Protein AF-A0A7R9ZIB7-F1 (afdb_monomer_lite)

Radius of gyration: 37.29 Å; chains: 1; bounding box: 69×120×116 Å

pLDDT: mean 74.92, std 21.66, range [34.22, 98.19]

Foldseek 3Di:
DPPPPDPPDDDPDDDDPPPVVVVVVVVVVVPPPDDDDDDDDDDDDDDDDDDDPDPPPPPPPPPVPFDAQDLFLLLLLQQPACPAPSNVVSVVLLVVLVVVLVVLVDVQCDPDHRLFDFPADVVLVVLLLVLLVCLLVLLVLQLVLVLDVVVAPVQQADDPPPPVPDPPDDDDDDCDPPPPQPHRPRGDRVSSNVSSVSSNVSSVSLSVSLLSQSRNDRDSVSNVVSVVVSSVSSCVRSVVSVCLCVCVPPNVRRNVSSVVSRSRGRGPPPPPPDDDPPPPDVVSVVVSVVVVVVSSCVSVVVSVVSVVCSQVCVVPDQKDFDADDCVPPVVVRVVGAIWGFDPPDDSPDTDTHGDPPVCRVVVVVVVVVVVVVVVVPPDDDDDDDDDDDDDDDDDDDDDDDDDDDDDDDDDDDDDDDDDDDDDDDDDDDDDDDDDDDD

Secondary structure (DSSP, 8-state):
--SS-SSS--S----TTSHHHHHHHHHHHSS------------------------------------BPPSSHHHHHHHS-TTSHHHHHHHHHHHHHHHHHHHHHHHHHTTTGGGPPSS--HHHHHHHHHHHHHHHHH-HHHHHHHHHHHH-TTTTS---TTTTSS------------------TT--HHHHHHHHHHHHHHHHHHHHHHHHHHHH-SSHHHHHHHHHHHHHHHHHHHHHHHHHHTTTTTHHHHHHHHHHHHT-B--------SS-TTTTSHHHHHHHHHHHHHHHHHHHHHHHHHHHHHHTTTTS-SEEEE---SSS-GGGGGG-EEEEE-TTS-TTS--EEEPPHHHHHHHHHHHHHHHHHHHTSS------------------------------------------------------------

Structure (mmCIF, N/CA/C/O backbone):
data_AF-A0A7R9ZIB7-F1
#
_entry.id   AF-A0A7R9ZIB7-F1
#
loop_
_atom_site.group_PDB
_atom_site.id
_atom_site.type_symbol
_atom_site.label_atom_id
_atom_site.label_alt_id
_atom_site.label_comp_id
_atom_site.label_asym_id
_atom_site.label_entity_id
_atom_site.label_seq_id
_atom_site.pdbx_PDB_ins_code
_atom_site.Cartn_x
_atom_site.Cartn_y
_atom_site.Cartn_z
_atom_site.occupancy
_atom_site.B_iso_or_equiv
_atom_site.auth_seq_id
_atom_site.auth_comp_id
_atom_site.auth_asym_id
_atom_site.auth_atom_id
_atom_site.pdbx_PDB_model_num
ATOM 1 N N . GLN A 1 1 ? 35.895 -16.172 55.620 1.00 50.81 1 GLN A N 1
ATOM 2 C CA . GLN A 1 1 ? 36.336 -15.890 54.237 1.00 50.81 1 GLN A CA 1
ATOM 3 C C . GLN A 1 1 ? 35.221 -15.150 53.493 1.00 50.81 1 GLN A C 1
ATOM 5 O O . GLN A 1 1 ? 34.923 -15.478 52.359 1.00 50.81 1 GLN A O 1
ATOM 10 N N . GLU A 1 2 ? 34.599 -14.167 54.158 1.00 48.59 2 GLU A N 1
ATOM 11 C CA . GLU A 1 2 ? 33.443 -13.412 53.640 1.00 48.59 2 GLU A CA 1
ATOM 12 C C . GLU A 1 2 ? 33.381 -11.997 54.264 1.00 48.59 2 GLU A C 1
ATOM 14 O O . GLU A 1 2 ? 32.338 -11.364 54.302 1.00 48.59 2 GLU A O 1
ATOM 19 N N . GLU A 1 3 ? 34.512 -11.492 54.778 1.00 48.44 3 GLU A N 1
ATOM 20 C CA . GLU A 1 3 ? 34.596 -10.179 55.451 1.00 48.44 3 GLU A CA 1
ATOM 21 C C . GLU A 1 3 ? 35.734 -9.287 54.921 1.00 48.44 3 GLU A C 1
ATOM 23 O O . GLU A 1 3 ? 36.040 -8.264 55.517 1.00 48.44 3 GLU A O 1
ATOM 28 N N . HIS A 1 4 ? 36.362 -9.631 53.788 1.00 47.75 4 HIS A N 1
ATOM 29 C CA . HIS A 1 4 ? 37.530 -8.887 53.283 1.00 47.75 4 HIS A CA 1
ATOM 30 C C . HIS A 1 4 ? 37.356 -8.260 51.888 1.00 47.75 4 HIS A C 1
ATOM 32 O O . HIS A 1 4 ? 38.344 -7.875 51.273 1.00 47.75 4 HIS A O 1
ATOM 38 N N . GLU A 1 5 ? 36.121 -8.130 51.391 1.00 52.91 5 GLU A N 1
ATOM 39 C CA . GLU A 1 5 ? 35.831 -7.714 50.005 1.00 52.91 5 GLU A CA 1
ATOM 40 C C . GLU A 1 5 ? 34.951 -6.450 49.913 1.00 52.91 5 GLU A C 1
ATOM 42 O O . GLU A 1 5 ? 34.133 -6.319 49.012 1.00 52.91 5 GLU A O 1
ATOM 47 N N . ASN A 1 6 ? 35.096 -5.511 50.857 1.00 49.81 6 ASN A N 1
ATOM 48 C CA . ASN A 1 6 ? 34.259 -4.301 50.918 1.00 49.81 6 ASN A CA 1
ATOM 49 C C . ASN A 1 6 ? 35.023 -2.965 50.901 1.00 49.81 6 ASN A C 1
ATOM 51 O O . ASN A 1 6 ? 34.437 -1.945 51.247 1.00 49.81 6 ASN A O 1
ATOM 55 N N . ASP A 1 7 ? 36.291 -2.936 50.475 1.00 50.44 7 ASP A N 1
ATOM 56 C CA . ASP A 1 7 ? 37.127 -1.726 50.619 1.00 50.44 7 ASP A CA 1
ATOM 57 C C . ASP A 1 7 ? 37.842 -1.248 49.337 1.00 50.44 7 ASP A C 1
ATOM 59 O O . ASP A 1 7 ? 38.872 -0.590 49.406 1.00 50.44 7 ASP A O 1
ATOM 63 N N . VAL A 1 8 ? 37.322 -1.565 48.139 1.00 50.91 8 VAL A N 1
ATOM 64 C CA . VAL A 1 8 ? 37.938 -1.129 46.856 1.00 50.91 8 VAL A CA 1
ATOM 65 C C . VAL A 1 8 ? 36.906 -0.594 45.852 1.00 50.91 8 VAL A C 1
ATOM 67 O O . VAL A 1 8 ? 36.931 -0.921 44.669 1.00 50.91 8 VAL A O 1
ATOM 70 N N . ARG A 1 9 ? 35.933 0.206 46.300 1.00 49.28 9 ARG A N 1
ATOM 71 C CA . ARG A 1 9 ? 34.975 0.836 45.371 1.00 49.28 9 ARG A CA 1
ATOM 72 C C . ARG A 1 9 ? 34.480 2.193 45.862 1.00 49.28 9 ARG A C 1
ATOM 74 O O . ARG A 1 9 ? 33.308 2.368 46.177 1.00 49.28 9 ARG A O 1
ATOM 81 N N . LYS A 1 10 ? 35.409 3.137 45.971 1.00 52.38 10 LYS A N 1
ATOM 82 C CA . LYS A 1 10 ? 35.137 4.571 46.093 1.00 52.38 10 LYS A CA 1
ATOM 83 C C . LYS A 1 10 ? 36.278 5.319 45.428 1.00 52.38 10 LYS A C 1
ATOM 85 O O . LYS A 1 10 ? 37.293 5.525 46.072 1.00 52.38 10 LYS A O 1
ATOM 90 N N . GLU A 1 11 ? 36.111 5.618 44.154 1.00 55.34 11 GLU A N 1
ATOM 91 C CA . GLU A 1 11 ? 36.744 6.685 43.370 1.00 55.34 11 GLU A CA 1
ATOM 92 C C . GLU A 1 11 ? 36.243 6.468 41.931 1.00 55.34 11 GLU A C 1
ATOM 94 O O . GLU A 1 11 ? 36.031 5.319 41.545 1.00 55.34 11 GLU A O 1
ATOM 99 N N . ASP A 1 12 ? 35.986 7.555 41.203 1.00 56.44 12 ASP A N 1
ATOM 100 C CA . ASP A 1 12 ? 35.354 7.643 39.870 1.00 56.44 12 ASP A CA 1
ATOM 101 C C . ASP A 1 12 ? 33.825 7.860 39.884 1.00 56.44 12 ASP A C 1
ATOM 103 O O . ASP A 1 12 ? 33.069 7.005 39.432 1.00 56.44 12 ASP A O 1
ATOM 107 N N . ASP A 1 13 ? 33.359 9.008 40.397 1.00 58.06 13 ASP A N 1
ATOM 108 C CA . ASP A 1 13 ? 31.955 9.443 40.221 1.00 58.06 13 ASP A CA 1
ATOM 109 C C . ASP A 1 13 ? 31.794 10.980 40.151 1.00 58.06 13 ASP A C 1
ATOM 111 O O . ASP A 1 13 ? 30.808 11.528 40.626 1.00 58.06 13 ASP A O 1
ATOM 115 N N . ASP A 1 14 ? 32.762 11.692 39.563 1.00 58.44 14 ASP A N 1
ATOM 116 C CA . ASP A 1 14 ? 32.681 13.146 39.352 1.00 58.44 14 ASP A CA 1
ATOM 117 C C . ASP A 1 14 ? 33.276 13.506 37.976 1.00 58.44 14 ASP A C 1
ATOM 119 O O . ASP A 1 14 ? 34.485 13.728 37.898 1.00 58.44 14 ASP A O 1
ATOM 123 N N . ASN A 1 15 ? 32.482 13.508 36.887 1.00 57.38 15 ASN A N 1
ATOM 124 C CA . ASN A 1 15 ? 32.777 14.317 35.675 1.00 57.38 15 ASN A CA 1
ATOM 125 C C . ASN A 1 15 ? 31.721 14.357 34.539 1.00 57.38 15 ASN A C 1
ATOM 127 O O . ASN A 1 15 ? 32.028 14.894 33.477 1.00 57.38 15 ASN A O 1
ATOM 131 N N . ASP A 1 16 ? 30.486 13.878 34.714 1.00 57.69 16 ASP A N 1
ATOM 132 C CA . ASP A 1 16 ? 29.535 13.776 33.583 1.00 57.69 16 ASP A CA 1
ATOM 133 C C . ASP A 1 16 ? 28.536 14.955 33.434 1.00 57.69 16 ASP A C 1
ATOM 135 O O . ASP A 1 16 ? 27.614 14.873 32.625 1.00 57.69 16 ASP A O 1
ATOM 139 N N . GLU A 1 17 ? 28.694 16.075 34.155 1.00 57.94 17 GLU A N 1
ATOM 140 C CA . GLU A 1 17 ? 27.745 17.213 34.072 1.00 57.94 17 GLU A CA 1
ATOM 141 C C . GLU A 1 17 ? 28.054 18.260 32.974 1.00 57.94 17 GLU A C 1
ATOM 143 O O . GLU A 1 17 ? 27.207 19.107 32.694 1.00 57.94 17 GLU A O 1
ATOM 148 N N . ASP A 1 18 ? 29.194 18.188 32.275 1.00 61.28 18 ASP A N 1
ATOM 149 C CA . ASP A 1 18 ? 29.601 19.237 31.315 1.00 61.28 18 ASP A CA 1
ATOM 150 C C . ASP A 1 18 ? 29.156 19.001 29.850 1.00 61.28 18 ASP A C 1
ATOM 152 O O . ASP A 1 18 ? 29.270 19.901 29.008 1.00 61.28 18 ASP A O 1
ATOM 156 N N . ASP A 1 19 ? 28.619 17.823 29.511 1.00 62.12 19 ASP A N 1
ATOM 157 C CA . ASP A 1 19 ? 28.277 17.488 28.118 1.00 62.12 19 ASP A CA 1
ATOM 158 C C . ASP A 1 19 ? 26.824 17.834 27.718 1.00 62.12 19 ASP A C 1
ATOM 160 O O . ASP A 1 19 ? 26.562 18.083 26.535 1.00 62.12 19 ASP A O 1
ATOM 164 N N . GLU A 1 20 ? 25.881 17.960 28.664 1.00 64.81 20 GLU A N 1
ATOM 165 C CA . GLU A 1 20 ? 24.497 18.373 28.346 1.00 64.81 20 GLU A CA 1
ATOM 166 C C . GLU A 1 20 ? 24.364 19.884 28.075 1.00 64.81 20 GLU A C 1
ATOM 168 O O . GLU A 1 20 ? 23.593 20.293 27.198 1.00 64.81 20 GLU A O 1
ATOM 173 N N . GLU A 1 21 ? 25.164 20.738 28.725 1.00 65.69 21 GLU A N 1
ATOM 174 C CA . GLU A 1 21 ? 25.127 22.190 28.475 1.00 65.69 21 GLU A CA 1
ATOM 175 C C . GLU A 1 21 ? 25.689 22.541 27.082 1.00 65.69 21 GLU A C 1
ATOM 177 O O . GLU A 1 21 ? 25.252 23.492 26.422 1.00 65.69 21 GLU A O 1
ATOM 182 N N . LYS A 1 22 ? 26.609 21.719 26.567 1.00 65.56 22 LYS A N 1
ATOM 183 C CA . LYS A 1 22 ? 27.204 21.898 25.238 1.00 65.56 22 LYS A CA 1
ATOM 184 C C . LYS A 1 22 ? 26.238 21.532 24.107 1.00 65.56 22 LYS A C 1
ATOM 186 O O . LYS A 1 22 ? 26.278 22.169 23.051 1.00 65.56 22 LYS A O 1
ATOM 191 N N . LEU A 1 23 ? 25.342 20.569 24.340 1.00 67.12 23 LEU A N 1
ATOM 192 C CA . LEU A 1 23 ? 24.327 20.157 23.368 1.00 67.12 23 LEU A CA 1
ATOM 193 C C . LEU A 1 23 ? 23.230 21.225 23.210 1.00 67.12 23 LEU A C 1
ATOM 195 O O . LEU A 1 23 ? 22.874 21.579 22.086 1.00 67.12 23 LEU A O 1
ATOM 199 N N . HIS A 1 24 ? 22.779 21.833 24.313 1.00 68.56 24 HIS A N 1
ATOM 200 C CA . HIS A 1 24 ? 21.797 22.923 24.264 1.00 68.56 24 HIS A CA 1
ATOM 201 C C . HIS A 1 24 ? 22.348 24.215 23.644 1.00 68.56 24 HIS A C 1
ATOM 203 O O . HIS A 1 24 ? 21.604 24.966 23.006 1.00 68.56 24 HIS A O 1
ATOM 209 N N . ARG A 1 25 ? 23.659 24.467 23.757 1.00 65.75 25 ARG A N 1
ATOM 210 C CA . ARG A 1 25 ? 24.281 25.648 23.144 1.00 65.75 25 ARG A CA 1
ATOM 211 C C . ARG A 1 25 ? 24.374 25.535 21.619 1.00 65.75 25 ARG A C 1
ATOM 213 O O . ARG A 1 25 ? 24.079 26.515 20.938 1.00 65.75 25 ARG A O 1
ATOM 220 N N . MET A 1 26 ? 24.680 24.351 21.075 1.00 66.25 26 MET A N 1
ATOM 221 C CA . MET A 1 26 ? 24.721 24.137 19.617 1.00 66.25 26 MET A CA 1
ATOM 222 C C . MET A 1 26 ? 23.333 24.179 18.961 1.00 66.25 26 MET A C 1
ATOM 224 O O . MET A 1 26 ? 23.217 24.607 17.815 1.00 66.25 26 MET A O 1
ATOM 228 N N . GLU A 1 27 ? 22.272 23.799 19.676 1.00 66.62 27 GLU A N 1
ATOM 229 C CA . GLU A 1 27 ? 20.903 23.858 19.144 1.00 66.62 27 GLU A CA 1
ATOM 230 C C . GLU A 1 27 ? 20.345 25.297 19.119 1.00 66.62 27 GLU A C 1
ATOM 232 O O . GLU A 1 27 ? 19.553 25.650 18.244 1.00 66.62 27 GLU A O 1
ATOM 237 N N . SER A 1 28 ? 20.826 26.174 20.011 1.00 61.50 28 SER A N 1
ATOM 238 C CA . SER A 1 28 ? 20.415 27.586 20.058 1.00 61.50 28 SER A CA 1
ATOM 239 C C . SER A 1 28 ? 21.025 28.472 18.957 1.00 61.50 28 SER A C 1
ATOM 241 O O . SER A 1 28 ? 20.412 29.468 18.572 1.00 61.50 28 SER A O 1
ATOM 243 N N . GLU A 1 29 ? 22.178 28.101 18.388 1.00 57.91 29 GLU A N 1
ATOM 244 C CA . GLU A 1 29 ? 22.824 28.858 17.298 1.00 57.91 29 GLU A CA 1
ATOM 245 C C . GLU A 1 29 ? 22.289 28.495 15.899 1.00 57.91 29 GLU A C 1
ATOM 247 O O . GLU A 1 29 ? 22.449 29.270 14.958 1.00 57.91 29 GLU A O 1
ATOM 252 N N . ALA A 1 30 ? 21.581 27.370 15.751 1.00 55.72 30 ALA A N 1
ATOM 253 C CA . ALA A 1 30 ? 21.002 26.944 14.472 1.00 55.72 30 ALA A CA 1
ATOM 254 C C . ALA A 1 30 ? 19.641 27.599 14.142 1.00 55.72 30 ALA A C 1
ATOM 256 O O . ALA A 1 30 ? 19.187 27.519 13.002 1.00 55.72 30 ALA A O 1
ATOM 257 N N . LEU A 1 31 ? 18.986 28.256 15.109 1.00 51.56 31 LEU A N 1
ATOM 258 C CA . LEU A 1 31 ? 17.623 28.799 14.963 1.00 51.56 31 LEU A CA 1
ATOM 259 C C . LEU A 1 31 ? 17.538 30.328 14.793 1.00 51.56 31 LEU A C 1
ATOM 261 O O . LEU A 1 31 ? 16.434 30.858 14.687 1.00 51.56 31 LEU A O 1
ATOM 265 N N . LEU A 1 32 ? 18.667 31.045 14.729 1.00 50.19 32 LEU A N 1
ATOM 266 C CA . LEU A 1 32 ? 18.696 32.512 14.565 1.00 50.19 32 LEU A CA 1
ATOM 267 C C . LEU A 1 32 ? 19.423 32.995 13.293 1.00 50.19 32 LEU A C 1
ATOM 269 O O . LEU A 1 32 ? 19.862 34.141 13.222 1.00 50.19 32 LEU A O 1
ATOM 273 N N . GLY A 1 33 ? 19.515 32.146 12.267 1.00 42.25 33 GLY A N 1
ATOM 274 C CA . GLY A 1 33 ? 20.045 32.520 10.954 1.00 42.25 33 GLY A CA 1
ATOM 275 C C . GLY A 1 33 ? 19.032 33.273 10.083 1.00 42.25 33 GLY A C 1
ATOM 276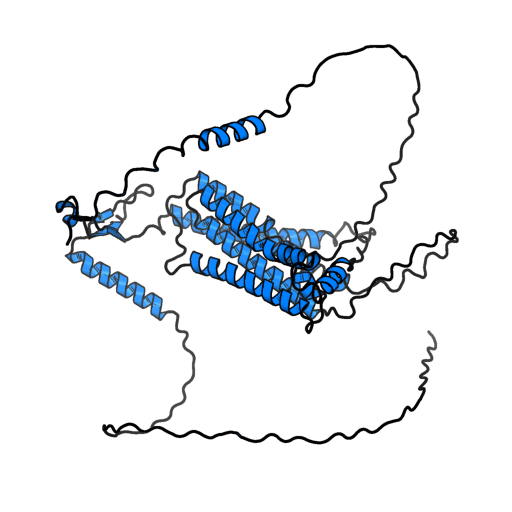 O O . GLY A 1 33 ? 18.072 32.681 9.601 1.00 42.25 33 GLY A O 1
ATOM 277 N N . ASP A 1 34 ? 19.331 34.551 9.847 1.00 44.88 34 ASP A N 1
ATOM 278 C CA . ASP A 1 34 ? 18.882 35.415 8.746 1.00 44.88 34 ASP A CA 1
ATOM 279 C C . ASP A 1 34 ? 17.478 36.039 8.797 1.00 44.88 34 ASP A C 1
ATOM 281 O O . ASP A 1 34 ? 16.596 35.796 7.974 1.00 44.88 34 ASP A O 1
ATOM 285 N N . SER A 1 35 ? 17.351 37.038 9.671 1.00 51.66 35 SER A N 1
ATOM 286 C CA . SER A 1 35 ? 16.537 38.222 9.385 1.00 51.66 35 SER A CA 1
ATOM 287 C C . SER A 1 35 ? 17.303 39.485 9.781 1.00 51.66 35 SER A C 1
ATOM 289 O O . SER A 1 35 ? 17.311 39.846 10.956 1.00 51.66 35 SER A O 1
ATOM 291 N N . ASN A 1 36 ? 17.992 40.110 8.820 1.00 40.50 36 ASN A N 1
ATOM 292 C CA . ASN A 1 36 ? 18.125 41.567 8.650 1.00 40.50 36 ASN A CA 1
ATOM 293 C C . ASN A 1 36 ? 19.295 41.900 7.716 1.00 40.50 36 ASN A C 1
ATOM 295 O O . ASN A 1 36 ? 20.463 41.833 8.094 1.00 40.50 36 ASN A O 1
ATOM 299 N N . THR A 1 37 ? 18.976 42.360 6.509 1.00 39.97 37 THR A N 1
ATOM 300 C CA . THR A 1 37 ? 19.892 43.197 5.726 1.00 39.97 37 THR A CA 1
ATOM 301 C C . THR A 1 37 ? 19.080 44.271 5.013 1.00 39.97 37 THR A C 1
ATOM 303 O O . THR A 1 37 ? 18.698 44.149 3.855 1.00 39.97 37 THR A O 1
ATOM 306 N N . THR A 1 38 ? 18.790 45.332 5.757 1.00 46.34 38 THR A N 1
ATOM 307 C CA . THR A 1 38 ? 18.416 46.648 5.239 1.00 46.34 38 THR A CA 1
ATOM 308 C C . THR A 1 38 ? 19.368 47.644 5.884 1.00 46.34 38 THR A C 1
ATOM 310 O O . THR A 1 38 ? 19.335 47.807 7.099 1.00 46.34 38 THR A O 1
ATOM 313 N N . ASP A 1 39 ? 20.286 48.226 5.111 1.00 46.25 39 ASP A N 1
ATOM 314 C CA . ASP A 1 39 ? 20.214 49.655 4.784 1.00 46.25 39 ASP A CA 1
ATOM 315 C C . ASP A 1 39 ? 21.478 50.203 4.099 1.00 46.25 39 ASP A C 1
ATOM 317 O O . ASP A 1 39 ? 22.610 49.946 4.500 1.00 46.25 39 ASP A O 1
ATOM 321 N N . ALA A 1 40 ? 21.184 51.057 3.114 1.00 44.75 40 ALA A N 1
ATOM 322 C CA . ALA A 1 40 ? 21.915 52.241 2.664 1.00 44.75 40 ALA A CA 1
ATOM 323 C C . ALA A 1 40 ? 23.262 52.088 1.929 1.00 44.75 40 ALA A C 1
ATOM 325 O O . ALA A 1 40 ? 24.311 51.946 2.547 1.00 44.75 40 ALA A O 1
ATOM 326 N N . LEU A 1 41 ? 23.253 52.386 0.618 1.00 49.31 41 LEU A N 1
ATOM 327 C CA . LEU A 1 41 ? 23.836 53.644 0.116 1.00 49.31 41 LEU A CA 1
ATOM 328 C C . LEU A 1 41 ? 23.554 53.909 -1.377 1.00 49.31 41 LEU A C 1
ATOM 330 O O . LEU A 1 41 ? 23.643 53.019 -2.213 1.00 49.31 41 LEU A O 1
ATOM 334 N N . GLN A 1 42 ? 23.325 55.200 -1.642 1.00 47.62 42 GLN A N 1
ATOM 335 C CA . GLN A 1 42 ? 23.507 55.953 -2.891 1.00 47.62 42 GLN A CA 1
ATOM 336 C C . GLN A 1 42 ? 22.452 55.871 -4.004 1.00 47.62 42 GLN A C 1
ATOM 338 O O . GLN A 1 42 ? 22.495 55.069 -4.928 1.00 47.62 42 GLN A O 1
ATOM 343 N N . THR A 1 43 ? 21.568 56.869 -3.937 1.00 45.25 43 THR A N 1
ATOM 344 C CA . THR A 1 43 ? 21.104 57.665 -5.075 1.00 45.25 43 THR A CA 1
ATOM 345 C C . THR A 1 43 ? 22.280 58.179 -5.910 1.00 45.25 43 THR A C 1
ATOM 347 O O . THR A 1 43 ? 23.133 58.878 -5.366 1.00 45.25 43 THR A O 1
ATOM 350 N N . ASP A 1 44 ? 22.263 57.909 -7.211 1.00 48.81 44 ASP A N 1
ATOM 351 C CA . ASP A 1 44 ? 22.740 58.853 -8.219 1.00 48.81 44 ASP A CA 1
ATOM 352 C C . ASP A 1 44 ? 21.891 58.708 -9.486 1.00 48.81 44 ASP A C 1
ATOM 354 O O . ASP A 1 44 ? 21.521 57.612 -9.914 1.00 48.81 44 ASP A O 1
ATOM 358 N N . GLU A 1 45 ? 21.519 59.868 -10.006 1.00 66.81 45 GLU A N 1
ATOM 359 C CA . GLU A 1 45 ? 20.679 60.105 -11.167 1.00 66.81 45 GLU A CA 1
ATOM 360 C C . GLU A 1 45 ? 21.329 59.550 -12.440 1.00 66.81 45 GLU A C 1
ATOM 362 O O . GLU A 1 45 ? 22.493 59.833 -12.711 1.00 66.81 45 GLU A O 1
ATOM 367 N N . PHE A 1 46 ? 20.565 58.843 -13.276 1.00 51.78 46 PHE A N 1
ATOM 368 C CA . PHE A 1 46 ? 20.776 58.897 -14.723 1.00 51.78 46 PHE A CA 1
ATOM 369 C C . PHE A 1 46 ? 19.463 58.615 -15.461 1.00 51.78 46 PHE A C 1
ATOM 371 O O . PHE A 1 46 ? 18.977 57.486 -15.526 1.00 51.78 46 PHE A O 1
ATOM 378 N N . GLU A 1 47 ? 18.891 59.682 -16.017 1.00 61.28 47 GLU A N 1
ATOM 379 C CA . GLU A 1 47 ? 17.965 59.619 -17.141 1.00 61.28 47 GLU A CA 1
ATOM 380 C C . GLU A 1 47 ? 18.659 58.914 -18.315 1.00 61.28 47 GLU A C 1
ATOM 382 O O . GLU A 1 47 ? 19.726 59.352 -18.746 1.00 61.28 47 GLU A O 1
ATOM 387 N N . ASN A 1 48 ? 18.051 57.869 -18.884 1.00 49.38 48 ASN A N 1
ATOM 388 C CA . ASN A 1 48 ? 18.032 57.763 -20.341 1.00 49.38 48 ASN A CA 1
ATOM 389 C C . ASN A 1 48 ? 16.981 56.787 -20.871 1.00 49.38 48 ASN A C 1
ATOM 391 O O . ASN A 1 48 ? 16.931 55.612 -20.508 1.00 49.38 48 ASN A O 1
ATOM 395 N N . ASP A 1 49 ? 16.195 57.333 -21.792 1.00 54.78 49 ASP A N 1
ATOM 396 C CA . ASP A 1 49 ? 15.421 56.679 -22.835 1.00 54.78 49 ASP A CA 1
ATOM 397 C C . ASP A 1 49 ? 16.023 55.358 -23.343 1.00 54.78 49 ASP A C 1
ATOM 399 O O . ASP A 1 49 ? 17.160 55.295 -23.805 1.00 54.78 49 ASP A O 1
ATOM 403 N N . SER A 1 50 ? 15.200 54.315 -23.425 1.00 52.47 50 SER A N 1
ATOM 404 C CA . SER A 1 50 ? 14.751 53.827 -24.735 1.00 52.47 50 SER A CA 1
ATOM 405 C C . SER A 1 50 ? 13.759 52.679 -24.572 1.00 52.47 50 SER A C 1
ATOM 407 O O . SER A 1 50 ? 14.017 51.648 -23.957 1.00 52.47 50 SER A O 1
ATOM 409 N N . CYS A 1 51 ? 12.585 52.881 -25.161 1.00 53.31 51 CYS A N 1
ATOM 410 C CA . CYS A 1 51 ? 11.645 51.821 -25.466 1.00 53.31 51 CYS A CA 1
ATOM 411 C C . CYS A 1 51 ? 12.247 50.947 -26.575 1.00 53.31 51 CYS A C 1
ATOM 413 O O . CYS A 1 51 ? 12.194 51.339 -27.738 1.00 53.31 51 CYS A O 1
ATOM 415 N N . ASP A 1 52 ? 12.775 49.771 -26.243 1.00 50.75 52 ASP A N 1
ATOM 416 C CA . ASP A 1 52 ? 13.010 48.711 -27.230 1.00 50.75 52 ASP A CA 1
ATOM 417 C C . ASP A 1 52 ? 12.283 47.447 -26.765 1.00 50.75 52 ASP A C 1
ATOM 419 O O . ASP A 1 52 ? 12.805 46.594 -26.050 1.00 50.75 52 ASP A O 1
ATOM 423 N N . SER A 1 53 ? 11.003 47.381 -27.130 1.00 51.34 53 SER A N 1
ATOM 424 C CA . SER A 1 53 ? 10.136 46.218 -26.959 1.00 51.34 53 SER A CA 1
ATOM 425 C C . SER A 1 53 ? 10.546 45.152 -27.976 1.00 51.34 53 SER A C 1
ATOM 427 O O . SER A 1 53 ? 9.865 44.899 -28.969 1.00 51.34 53 SER A O 1
ATOM 429 N N . LYS A 1 54 ? 11.688 44.508 -27.724 1.00 50.62 54 LYS A N 1
ATOM 430 C CA . LYS A 1 54 ? 11.991 43.212 -28.324 1.00 50.62 54 LYS A CA 1
ATOM 431 C C . LYS A 1 54 ? 11.078 42.194 -27.667 1.00 50.62 54 LYS A C 1
ATOM 433 O O . LYS A 1 54 ? 11.265 41.816 -26.518 1.00 50.62 54 LYS A O 1
ATOM 438 N N . SER A 1 55 ? 10.064 41.776 -28.414 1.00 51.25 55 SER A N 1
ATOM 439 C CA . SER A 1 55 ? 9.369 40.523 -28.171 1.00 51.25 55 SER A CA 1
ATOM 440 C C . SER A 1 55 ? 10.396 39.398 -28.294 1.00 51.25 55 SER A C 1
ATOM 442 O O . SER A 1 55 ? 10.636 38.880 -29.387 1.00 51.25 55 SER A O 1
ATOM 444 N N . GLU A 1 56 ? 11.050 39.078 -27.184 1.00 51.75 56 GLU A N 1
ATOM 445 C CA . GLU A 1 56 ? 11.722 37.806 -26.980 1.00 51.75 56 GLU A CA 1
ATOM 446 C C . GLU A 1 56 ? 10.618 36.753 -27.041 1.00 51.75 56 GLU A C 1
ATOM 448 O O . GLU A 1 56 ? 9.921 36.467 -26.073 1.00 51.75 56 GLU A O 1
ATOM 453 N N . ALA A 1 57 ? 10.364 36.264 -28.255 1.00 54.47 57 ALA A N 1
ATOM 454 C CA . ALA A 1 57 ? 9.742 34.974 -28.428 1.00 54.47 57 ALA A CA 1
ATOM 455 C C . ALA A 1 57 ? 10.721 33.992 -27.789 1.00 54.47 57 ALA A C 1
ATOM 457 O O . ALA A 1 57 ? 11.704 33.603 -28.417 1.00 54.47 57 ALA A O 1
ATOM 458 N N . GLU A 1 58 ? 10.491 33.700 -26.510 1.00 56.84 58 GLU A N 1
ATOM 459 C CA . GLU A 1 58 ? 11.013 32.526 -25.835 1.00 56.84 58 GLU A CA 1
ATOM 460 C C . GLU A 1 58 ? 10.606 31.342 -26.713 1.00 56.84 58 GLU A C 1
ATOM 462 O O . GLU A 1 58 ? 9.482 30.837 -26.668 1.00 56.84 58 GLU A O 1
ATOM 467 N N . GLU A 1 59 ? 11.503 30.964 -27.623 1.00 58.16 59 GLU A N 1
ATOM 468 C CA . GLU A 1 59 ? 11.554 29.622 -28.162 1.00 58.16 59 GLU A CA 1
ATOM 469 C C . GLU A 1 59 ? 11.814 28.740 -26.942 1.00 58.16 59 GLU A C 1
ATOM 471 O O . GLU A 1 59 ? 12.956 28.445 -26.602 1.00 58.16 59 GLU A O 1
ATOM 476 N N . GLU A 1 60 ? 10.741 28.391 -26.225 1.00 55.84 60 GLU A N 1
ATOM 477 C CA . GLU A 1 60 ? 10.722 27.226 -25.361 1.00 55.84 60 GLU A CA 1
ATOM 478 C C . GLU A 1 60 ? 11.094 26.063 -26.281 1.00 55.84 60 GLU A C 1
ATOM 480 O O . GLU A 1 60 ? 10.245 25.493 -26.980 1.00 55.84 60 GLU A O 1
ATOM 485 N N . GLU A 1 61 ? 12.395 25.768 -26.360 1.00 58.50 61 GLU A N 1
ATOM 486 C CA . GLU A 1 61 ? 12.883 24.474 -26.788 1.00 58.50 61 GLU A CA 1
ATOM 487 C C . GLU A 1 61 ? 12.136 23.486 -25.901 1.00 58.50 61 GLU A C 1
ATOM 489 O O . GLU A 1 61 ? 12.432 23.303 -24.722 1.00 58.50 61 GLU A O 1
ATOM 494 N N . MET A 1 62 ? 11.055 22.929 -26.456 1.00 53.31 62 MET A N 1
ATOM 495 C CA . MET A 1 62 ? 10.391 21.759 -25.920 1.00 53.31 62 MET A CA 1
ATOM 496 C C . MET A 1 62 ? 11.423 20.646 -26.026 1.00 53.31 62 MET A C 1
ATOM 498 O O . MET A 1 62 ? 11.415 19.855 -26.973 1.00 53.31 62 MET A O 1
ATOM 502 N N . ASP A 1 63 ? 12.327 20.621 -25.054 1.00 54.97 63 ASP A N 1
ATOM 503 C CA . ASP A 1 63 ? 13.131 19.479 -24.699 1.00 54.97 63 ASP A CA 1
ATOM 504 C C . ASP A 1 63 ? 12.122 18.375 -24.453 1.00 54.97 63 ASP A C 1
ATOM 506 O O . ASP A 1 63 ? 11.445 18.325 -23.425 1.00 54.97 63 ASP A O 1
ATOM 510 N N . GLY A 1 64 ? 11.902 17.570 -25.491 1.00 57.66 64 GLY A N 1
ATOM 511 C CA . GLY A 1 64 ? 10.966 16.470 -25.458 1.00 57.66 64 GLY A CA 1
ATOM 512 C C . GLY A 1 64 ? 11.432 15.536 -24.361 1.00 57.66 64 GLY A C 1
ATOM 513 O O . GLY A 1 64 ? 12.316 14.719 -24.596 1.00 57.66 64 GLY A O 1
ATOM 514 N N . GLU A 1 65 ? 10.871 15.710 -23.166 1.00 64.94 65 GLU A N 1
ATOM 515 C CA . GLU A 1 65 ? 11.211 14.970 -21.964 1.00 64.94 65 GLU A CA 1
ATOM 516 C C . GLU A 1 65 ? 11.005 13.494 -22.281 1.00 64.94 65 GLU A C 1
ATOM 518 O O . GLU A 1 65 ? 9.868 13.024 -22.372 1.00 64.94 65 GLU A O 1
ATOM 523 N N . MET A 1 66 ? 12.096 12.795 -22.589 1.00 61.94 66 MET A N 1
ATOM 524 C CA . MET A 1 66 ? 12.041 11.396 -22.969 1.00 61.94 66 MET A CA 1
ATOM 525 C C . MET A 1 66 ? 11.740 10.596 -21.709 1.00 61.94 66 MET A C 1
ATOM 527 O O . MET A 1 66 ? 12.507 10.648 -20.749 1.00 61.94 66 MET A O 1
ATOM 531 N N . ASP A 1 67 ? 10.627 9.863 -21.712 1.00 75.12 67 ASP A N 1
ATOM 532 C CA . ASP A 1 67 ? 10.239 9.059 -20.560 1.00 75.12 67 ASP A CA 1
ATOM 533 C C . ASP A 1 67 ? 11.278 7.932 -20.399 1.00 75.12 67 ASP A C 1
ATOM 535 O O . ASP A 1 67 ? 11.401 7.036 -21.237 1.00 75.12 67 ASP A O 1
ATOM 539 N N . GLN A 1 68 ? 12.082 7.987 -19.344 1.00 82.94 68 GLN A N 1
ATOM 540 C CA . GLN A 1 68 ? 13.027 6.917 -19.033 1.00 82.94 68 GLN A CA 1
ATOM 541 C C . GLN A 1 68 ? 12.288 5.776 -18.332 1.00 82.94 68 GLN A C 1
ATOM 543 O O . GLN A 1 68 ? 11.283 5.985 -17.644 1.00 82.94 68 GLN A O 1
ATOM 548 N N . LEU A 1 69 ? 12.755 4.541 -18.530 1.00 86.50 69 LEU A N 1
ATOM 549 C CA . LEU A 1 69 ? 12.256 3.426 -17.733 1.00 86.50 69 LEU A CA 1
ATOM 550 C C . LEU A 1 69 ? 12.564 3.715 -16.254 1.00 86.50 69 LEU A C 1
ATOM 552 O O . LEU A 1 69 ? 13.675 4.132 -15.942 1.00 86.50 69 LEU A O 1
ATOM 556 N N . GLY A 1 70 ? 11.588 3.513 -15.362 1.00 90.19 70 GLY A N 1
ATOM 557 C CA . GLY A 1 70 ? 11.759 3.827 -13.939 1.00 90.19 70 GLY A CA 1
ATOM 558 C C . GLY A 1 70 ? 13.027 3.190 -13.363 1.00 90.19 70 GLY A C 1
ATOM 559 O O . GLY A 1 70 ? 13.314 2.024 -13.642 1.00 90.19 70 GLY A O 1
ATOM 560 N N . GLU A 1 71 ? 13.796 3.946 -12.586 1.00 94.19 71 GLU A N 1
ATOM 561 C CA . GLU A 1 71 ? 15.037 3.483 -11.951 1.00 94.19 71 GLU A CA 1
ATOM 562 C C . GLU A 1 71 ? 14.742 2.616 -10.716 1.00 94.19 71 GLU A C 1
ATOM 564 O O . GLU A 1 71 ? 15.100 2.949 -9.590 1.00 94.19 71 GLU A O 1
ATOM 569 N N . ASP A 1 72 ? 14.051 1.499 -10.934 1.00 95.69 72 ASP A N 1
ATOM 570 C CA . ASP A 1 72 ? 13.573 0.611 -9.881 1.00 95.69 72 ASP A CA 1
ATOM 571 C C . ASP A 1 72 ? 13.912 -0.863 -10.171 1.00 95.69 72 ASP A C 1
ATOM 573 O O . ASP A 1 72 ? 14.267 -1.277 -11.282 1.00 95.69 72 ASP A O 1
ATOM 577 N N . VAL A 1 73 ? 13.798 -1.707 -9.147 1.00 96.88 73 VAL A N 1
ATOM 578 C CA . VAL A 1 73 ? 14.138 -3.134 -9.250 1.00 96.88 73 VAL A CA 1
ATOM 579 C C . VAL A 1 73 ? 13.223 -3.888 -10.223 1.00 96.88 73 VAL A C 1
ATOM 581 O O . VAL A 1 73 ? 13.628 -4.871 -10.850 1.00 96.88 73 VAL A O 1
ATOM 584 N N . TYR A 1 74 ? 11.991 -3.439 -10.415 1.00 96.44 74 TYR A N 1
ATOM 585 C CA . TYR A 1 74 ? 11.062 -4.062 -11.353 1.00 96.44 74 TYR A CA 1
ATOM 586 C C . TYR A 1 74 ? 11.420 -3.782 -12.818 1.00 96.44 74 TYR A C 1
ATOM 588 O O . TYR A 1 74 ? 11.031 -4.558 -13.703 1.00 96.44 74 TYR A O 1
ATOM 596 N N . SER A 1 75 ? 12.198 -2.736 -13.086 1.00 94.56 75 SER A N 1
ATOM 597 C CA . SER A 1 75 ? 12.804 -2.491 -14.394 1.00 94.56 75 SER A CA 1
ATOM 598 C C . SER A 1 75 ? 13.854 -3.546 -14.731 1.00 94.56 75 SER A C 1
ATOM 600 O O . SER A 1 75 ? 13.890 -4.008 -15.876 1.00 94.56 75 SER A O 1
ATOM 602 N N . PHE A 1 76 ? 14.599 -4.070 -13.744 1.00 96.25 76 PHE A N 1
ATOM 603 C CA . PHE A 1 76 ? 15.401 -5.284 -13.955 1.00 96.25 76 PHE A CA 1
ATOM 604 C C . PHE A 1 76 ? 14.525 -6.464 -14.354 1.00 96.25 76 PHE A C 1
ATOM 606 O O . PHE A 1 76 ? 14.853 -7.177 -15.301 1.00 96.25 76 PHE A O 1
ATOM 613 N N . LEU A 1 77 ? 13.394 -6.668 -13.679 1.00 96.00 77 LEU A N 1
ATOM 614 C CA . LEU A 1 77 ? 12.496 -7.787 -13.968 1.00 96.00 77 LEU A CA 1
ATOM 615 C C . LEU A 1 77 ? 11.908 -7.714 -15.391 1.00 96.00 77 LEU A C 1
ATOM 617 O O . LEU A 1 77 ? 11.711 -8.746 -16.039 1.00 96.00 77 LEU A O 1
ATOM 621 N N . ALA A 1 78 ? 11.651 -6.502 -15.890 1.00 94.25 78 ALA A N 1
ATOM 622 C CA . ALA A 1 78 ? 11.141 -6.271 -17.237 1.00 94.25 78 ALA A CA 1
ATOM 623 C C . ALA A 1 78 ? 12.227 -6.410 -18.320 1.00 94.25 78 ALA A C 1
ATOM 625 O O . ALA A 1 78 ? 11.996 -7.083 -19.333 1.00 94.25 78 ALA A O 1
ATOM 626 N N . ALA A 1 79 ? 13.395 -5.794 -18.114 1.00 93.56 79 ALA A N 1
ATOM 627 C CA . ALA A 1 79 ? 14.427 -5.657 -19.137 1.00 93.56 79 ALA A CA 1
ATOM 628 C C . ALA A 1 79 ? 15.426 -6.824 -19.176 1.00 93.56 79 ALA A C 1
ATOM 630 O O . ALA A 1 79 ? 15.802 -7.274 -20.257 1.00 93.56 79 ALA A O 1
ATOM 631 N N . SER A 1 80 ? 15.827 -7.362 -18.022 1.00 94.62 80 SER A N 1
ATOM 632 C CA . SER A 1 80 ? 16.890 -8.372 -17.956 1.00 94.62 80 SER A CA 1
ATOM 633 C C . SER A 1 80 ? 16.434 -9.756 -18.428 1.00 94.62 80 SER A C 1
ATOM 635 O O . SER A 1 80 ? 15.247 -10.104 -18.428 1.00 94.62 80 SER A O 1
ATOM 637 N N . ASP A 1 81 ? 17.384 -10.574 -18.874 1.00 95.06 81 ASP A N 1
ATOM 638 C CA . ASP A 1 81 ? 17.140 -11.962 -19.259 1.00 95.06 81 ASP A CA 1
ATOM 639 C C . ASP A 1 81 ? 16.758 -12.837 -18.058 1.00 95.06 81 ASP A C 1
ATOM 641 O O . ASP A 1 81 ? 17.389 -12.785 -17.012 1.00 95.06 81 ASP A O 1
ATOM 645 N N . SER A 1 82 ? 15.792 -13.752 -18.210 1.00 96.38 82 SER A N 1
ATOM 646 C CA . SER A 1 82 ? 15.314 -14.594 -17.090 1.00 96.38 82 SER A CA 1
ATOM 647 C C . SER A 1 82 ? 16.369 -15.533 -16.484 1.00 96.38 82 SER A C 1
ATOM 649 O O . SER A 1 82 ? 16.124 -16.188 -15.472 1.00 96.38 82 SER A O 1
ATOM 651 N N . ARG A 1 83 ? 17.534 -15.654 -17.126 1.00 96.06 83 ARG A N 1
ATOM 652 C CA . ARG A 1 83 ? 18.671 -16.454 -16.655 1.00 96.06 83 ARG A CA 1
ATOM 653 C C . ARG A 1 83 ? 19.765 -15.607 -16.005 1.00 96.06 83 ARG A C 1
ATOM 655 O O . ARG A 1 83 ? 20.703 -16.188 -15.462 1.00 96.06 83 ARG A O 1
ATOM 662 N N . THR A 1 84 ? 19.689 -14.278 -16.076 1.00 96.19 84 THR A N 1
ATOM 663 C CA . THR A 1 84 ? 20.712 -13.406 -15.495 1.00 96.19 84 THR A CA 1
ATOM 664 C C . THR A 1 84 ? 20.483 -13.222 -14.004 1.00 96.19 84 THR A C 1
ATOM 666 O O . THR A 1 84 ? 19.402 -13.457 -13.462 1.00 96.19 84 THR A O 1
ATOM 669 N N . LEU A 1 85 ? 21.547 -12.805 -13.322 1.00 97.00 85 LEU A N 1
ATOM 670 C CA . LEU A 1 85 ? 21.514 -12.543 -11.890 1.00 97.00 85 LEU A CA 1
ATOM 671 C C . LEU A 1 85 ? 20.583 -11.371 -11.546 1.00 97.00 85 LEU A C 1
ATOM 673 O O . LEU A 1 85 ? 19.945 -11.418 -10.502 1.00 97.00 85 LEU A O 1
ATOM 677 N N . ALA A 1 86 ? 20.466 -10.369 -12.426 1.00 97.00 86 ALA A N 1
ATOM 678 C CA . ALA A 1 86 ? 19.596 -9.207 -12.236 1.00 97.00 86 ALA A CA 1
ATOM 679 C C . ALA A 1 86 ? 18.114 -9.587 -12.124 1.00 97.00 86 ALA A C 1
ATOM 681 O O . ALA A 1 86 ? 17.425 -9.120 -11.219 1.00 97.00 86 ALA A O 1
ATOM 682 N N . PHE A 1 87 ? 17.645 -10.510 -12.968 1.00 97.44 87 PHE A N 1
ATOM 683 C CA . PHE A 1 87 ? 16.267 -10.997 -12.920 1.00 97.44 87 PHE A CA 1
ATOM 684 C C . PHE A 1 87 ? 15.936 -11.660 -11.576 1.00 97.44 87 PHE A C 1
ATOM 686 O O . PHE A 1 87 ? 14.923 -11.357 -10.947 1.00 97.44 87 PHE A O 1
ATOM 693 N N . TRP A 1 88 ? 16.812 -12.552 -11.105 1.00 97.56 88 TRP A N 1
ATOM 694 C CA . TRP A 1 88 ? 16.622 -13.248 -9.829 1.00 97.56 88 TRP A CA 1
ATOM 695 C C . TRP A 1 88 ? 16.827 -12.341 -8.620 1.00 97.56 88 TRP A C 1
ATOM 697 O O . TRP A 1 88 ? 16.133 -12.507 -7.619 1.00 97.56 88 TRP A O 1
ATOM 707 N N . PHE A 1 89 ? 17.739 -11.373 -8.717 1.00 97.88 89 PHE A N 1
ATOM 708 C CA . PHE A 1 89 ? 17.901 -10.329 -7.713 1.00 97.88 89 PHE A CA 1
ATOM 709 C C . PHE A 1 89 ? 16.592 -9.557 -7.533 1.00 97.88 89 PHE A C 1
ATOM 711 O O . PHE A 1 89 ? 16.120 -9.433 -6.407 1.00 97.88 89 PHE A O 1
ATOM 718 N N . ALA A 1 90 ? 15.940 -9.162 -8.630 1.00 97.81 90 ALA A N 1
ATOM 719 C CA . ALA A 1 90 ? 14.668 -8.456 -8.562 1.00 97.81 90 ALA A CA 1
ATOM 720 C C . ALA A 1 90 ? 13.547 -9.268 -7.904 1.00 97.81 90 ALA A C 1
ATOM 722 O O . ALA A 1 90 ? 12.831 -8.760 -7.043 1.00 97.81 90 ALA A O 1
ATOM 723 N N . ILE A 1 91 ? 13.440 -10.556 -8.244 1.00 98.19 91 ILE A N 1
ATOM 724 C CA . ILE A 1 91 ? 12.492 -11.466 -7.585 1.00 98.19 91 ILE A CA 1
ATOM 725 C C . ILE A 1 91 ? 12.802 -11.591 -6.088 1.00 98.19 91 ILE A C 1
ATOM 727 O O . ILE A 1 91 ? 11.880 -11.619 -5.278 1.00 98.19 91 ILE A O 1
ATOM 731 N N . CYS A 1 92 ? 14.079 -11.666 -5.709 1.00 98.12 92 CYS A N 1
ATOM 732 C CA . CYS A 1 92 ? 14.489 -11.772 -4.311 1.00 98.12 92 CYS A CA 1
ATOM 733 C C . CYS A 1 92 ? 14.068 -10.540 -3.497 1.00 98.12 92 CYS A C 1
ATOM 735 O O . CYS A 1 92 ? 13.482 -10.702 -2.429 1.00 98.12 92 CYS A O 1
ATOM 737 N N . ILE A 1 93 ? 14.302 -9.329 -4.018 1.00 97.69 93 ILE A N 1
ATOM 738 C CA . ILE A 1 93 ? 13.891 -8.079 -3.359 1.00 97.69 93 ILE A CA 1
ATOM 739 C C . ILE A 1 93 ? 12.365 -7.996 -3.236 1.00 97.69 93 ILE A C 1
ATOM 741 O O . ILE A 1 93 ? 11.866 -7.733 -2.144 1.00 97.69 93 ILE A O 1
ATOM 745 N N . PHE A 1 94 ? 11.626 -8.326 -4.300 1.00 97.75 94 PHE A N 1
ATOM 746 C CA . PHE A 1 94 ? 10.162 -8.400 -4.248 1.00 97.75 94 PHE A CA 1
ATOM 747 C C . PHE A 1 94 ? 9.677 -9.381 -3.169 1.00 97.75 94 PHE A C 1
ATOM 749 O O . PHE A 1 94 ? 8.820 -9.049 -2.355 1.00 97.75 94 PHE A O 1
ATOM 756 N N . LEU A 1 95 ? 10.239 -10.595 -3.111 1.00 98.12 95 LEU A N 1
ATOM 757 C CA . LEU A 1 95 ? 9.872 -11.578 -2.086 1.00 98.12 95 LEU A CA 1
ATOM 758 C C . LEU A 1 95 ? 10.219 -11.094 -0.676 1.00 98.12 95 LEU A C 1
ATOM 760 O O . LEU A 1 95 ? 9.442 -11.319 0.248 1.00 98.12 95 LEU A O 1
ATOM 764 N N . PHE A 1 96 ? 11.357 -10.422 -0.506 1.00 97.88 96 PHE A N 1
ATOM 765 C CA . PHE A 1 96 ? 11.762 -9.835 0.766 1.00 97.88 96 PHE A CA 1
ATOM 766 C C . PHE A 1 96 ? 10.771 -8.760 1.238 1.00 97.88 96 PHE A C 1
ATOM 768 O O . PHE A 1 96 ? 10.269 -8.857 2.360 1.00 97.88 96 PHE A O 1
ATOM 775 N N . GLN A 1 97 ? 10.408 -7.804 0.375 1.00 97.25 97 GLN A N 1
ATOM 776 C CA . GLN A 1 97 ? 9.383 -6.795 0.675 1.00 97.25 97 GLN A CA 1
ATOM 777 C C . GLN A 1 97 ? 8.031 -7.448 0.991 1.00 97.25 97 GLN A C 1
ATOM 779 O O . GLN A 1 97 ? 7.397 -7.121 1.996 1.00 97.25 97 GLN A O 1
ATOM 784 N N . MET A 1 98 ? 7.619 -8.443 0.202 1.00 97.75 98 MET A N 1
ATOM 785 C CA . MET A 1 98 ? 6.375 -9.178 0.433 1.00 97.75 98 MET A CA 1
ATOM 786 C C . MET A 1 98 ? 6.358 -9.934 1.764 1.00 97.75 98 MET A C 1
ATOM 788 O O . MET A 1 98 ? 5.310 -9.992 2.407 1.00 97.75 98 MET A O 1
ATOM 792 N N . VAL A 1 99 ? 7.484 -10.499 2.210 1.00 98.06 99 VAL A N 1
ATOM 793 C CA . VAL A 1 99 ? 7.590 -11.143 3.530 1.00 98.06 99 VAL A CA 1
ATOM 794 C C . VAL A 1 99 ? 7.403 -10.117 4.644 1.00 98.06 99 VAL A C 1
ATOM 796 O O . VAL A 1 99 ? 6.616 -10.368 5.554 1.00 98.06 99 VAL A O 1
ATOM 799 N N . ILE A 1 100 ? 8.049 -8.950 4.549 1.00 97.69 100 ILE A N 1
ATOM 800 C CA . ILE A 1 100 ? 7.892 -7.866 5.532 1.00 97.69 100 ILE A CA 1
ATOM 801 C C . ILE A 1 100 ? 6.435 -7.400 5.585 1.00 97.69 100 ILE A C 1
ATOM 803 O O . ILE A 1 100 ? 5.841 -7.353 6.663 1.00 97.69 100 ILE A O 1
ATOM 807 N N . LEU A 1 101 ? 5.826 -7.104 4.435 1.00 97.06 101 LEU A N 1
ATOM 808 C CA . LEU A 1 101 ? 4.427 -6.673 4.365 1.00 97.06 101 LEU A CA 1
ATOM 809 C C . LEU A 1 101 ? 3.468 -7.751 4.886 1.00 97.06 101 LEU A C 1
ATOM 811 O O . LEU A 1 101 ? 2.515 -7.437 5.594 1.00 97.06 101 LEU A O 1
ATOM 815 N N . THR A 1 102 ? 3.738 -9.027 4.600 1.00 96.56 102 THR A N 1
ATOM 816 C CA . THR A 1 102 ? 2.928 -10.144 5.106 1.00 96.56 102 THR A CA 1
ATOM 817 C C . THR A 1 102 ? 3.067 -10.300 6.617 1.00 96.56 102 THR A C 1
ATOM 819 O O . THR A 1 102 ? 2.073 -10.563 7.284 1.00 96.56 102 THR A O 1
ATOM 822 N N . PHE A 1 103 ? 4.262 -10.125 7.183 1.00 96.81 103 PHE A N 1
ATOM 823 C CA . PHE A 1 103 ? 4.447 -10.154 8.635 1.00 96.81 103 PHE A CA 1
ATOM 824 C C . PHE A 1 103 ? 3.707 -9.014 9.326 1.00 96.81 103 PHE A C 1
ATOM 826 O O . PHE A 1 103 ? 2.990 -9.283 10.286 1.00 96.81 103 PHE A O 1
ATOM 833 N N . ASN A 1 104 ? 3.779 -7.794 8.789 1.00 95.94 104 ASN A N 1
ATOM 834 C CA . ASN A 1 104 ? 2.962 -6.680 9.273 1.00 95.94 104 ASN A CA 1
ATOM 835 C C . ASN A 1 104 ? 1.468 -7.019 9.186 1.00 95.94 104 ASN A C 1
ATOM 837 O O . ASN A 1 104 ? 0.732 -6.860 10.152 1.00 95.94 104 ASN A O 1
ATOM 841 N N . LEU A 1 105 ? 1.015 -7.569 8.057 1.00 95.94 105 LEU A N 1
ATOM 842 C CA . LEU A 1 105 ? -0.381 -7.962 7.885 1.00 95.94 105 LEU A CA 1
ATOM 843 C C . LEU A 1 105 ? -0.824 -9.024 8.907 1.00 95.94 105 LEU A C 1
ATOM 845 O O . LEU A 1 105 ? -1.915 -8.923 9.462 1.00 95.94 105 LEU A O 1
ATOM 849 N N . VAL A 1 106 ? 0.001 -10.042 9.159 1.00 95.62 106 VAL A N 1
ATOM 850 C CA . VAL A 1 106 ? -0.295 -11.109 10.129 1.00 95.62 106 VAL A CA 1
ATOM 851 C C . VAL A 1 106 ? -0.364 -10.559 11.552 1.00 95.62 106 VAL A C 1
ATOM 853 O O . VAL A 1 106 ? -1.280 -10.929 12.291 1.00 95.62 106 VAL A O 1
ATOM 856 N N . ASP A 1 107 ? 0.564 -9.676 11.920 1.00 94.69 107 ASP A N 1
ATOM 857 C CA . ASP A 1 107 ? 0.593 -9.034 13.235 1.00 94.69 107 ASP A CA 1
ATOM 858 C C . ASP A 1 107 ? -0.663 -8.178 13.467 1.00 94.69 107 ASP A C 1
ATOM 860 O O . ASP A 1 107 ? -1.359 -8.337 14.472 1.00 94.69 107 ASP A O 1
ATOM 864 N N . LEU A 1 108 ? -1.046 -7.382 12.463 1.00 94.81 108 LEU A N 1
ATOM 865 C CA . LEU A 1 108 ? -2.233 -6.525 12.510 1.00 94.81 108 LEU A CA 1
ATOM 866 C C . LEU A 1 108 ? -3.543 -7.313 12.546 1.00 94.81 108 LEU A C 1
ATOM 868 O O . LEU A 1 108 ? -4.493 -6.918 13.224 1.00 94.81 108 LEU A O 1
ATOM 872 N N . VAL A 1 109 ? -3.645 -8.421 11.812 1.00 95.19 109 VAL A N 1
ATOM 873 C CA . VAL A 1 109 ? -4.871 -9.234 11.815 1.00 95.19 109 VAL A CA 1
ATOM 874 C C . VAL A 1 109 ? -5.078 -9.884 13.186 1.00 95.19 109 VAL A C 1
ATOM 876 O O . VAL A 1 109 ? -6.209 -9.900 13.685 1.00 95.19 109 VAL A O 1
ATOM 879 N N . GLY A 1 110 ? -3.999 -10.376 13.804 1.00 89.94 110 GLY A N 1
ATOM 880 C CA . GLY A 1 110 ? -4.005 -11.000 15.124 1.00 89.94 110 GLY A CA 1
ATOM 881 C C . GLY A 1 110 ? -4.950 -12.214 15.265 1.00 89.94 110 GLY A C 1
ATOM 882 O O . GLY A 1 110 ? -5.738 -12.553 14.383 1.00 89.94 110 GLY A O 1
ATOM 883 N N . PRO A 1 111 ? -4.916 -12.922 16.409 1.00 85.81 111 PRO A N 1
ATOM 884 C CA . PRO A 1 111 ? -5.828 -14.040 16.680 1.00 85.81 111 PRO A CA 1
ATOM 885 C C . PRO A 1 111 ? -7.227 -13.597 17.147 1.00 85.81 111 PRO A C 1
ATOM 887 O O . PRO A 1 111 ? -8.141 -14.421 17.235 1.00 85.81 111 PRO A O 1
ATOM 890 N N . ARG A 1 112 ? -7.409 -12.321 17.507 1.00 77.50 112 ARG A N 1
ATOM 891 C CA . ARG A 1 112 ? -8.679 -11.747 17.971 1.00 77.50 112 ARG A CA 1
ATOM 892 C C . ARG A 1 112 ? -9.007 -10.536 17.106 1.00 77.50 112 ARG A C 1
ATOM 894 O O . ARG A 1 112 ? -8.238 -9.590 17.113 1.00 77.50 112 ARG A O 1
ATOM 901 N N . TYR A 1 113 ? -10.139 -10.607 16.401 1.00 71.50 113 TYR A N 1
ATOM 902 C CA . TYR A 1 113 ? -10.784 -9.549 15.608 1.00 71.50 113 TYR A CA 1
ATOM 903 C C . TYR A 1 113 ? -10.060 -8.183 15.623 1.00 71.50 113 TYR A C 1
ATOM 905 O O . TYR A 1 113 ? -10.317 -7.388 16.516 1.00 71.50 113 TYR A O 1
ATOM 913 N N . PHE A 1 114 ? -9.175 -7.932 14.652 1.00 83.44 114 PHE A N 1
ATOM 914 C CA . PHE A 1 114 ? -8.592 -6.638 14.241 1.00 83.44 114 PHE A CA 1
ATOM 915 C C . PHE A 1 114 ? -8.122 -5.617 15.310 1.00 83.44 114 PHE A C 1
ATOM 917 O O . PHE A 1 114 ? -7.841 -4.493 14.924 1.00 83.44 114 PHE A O 1
ATOM 924 N N . ASN A 1 115 ? -8.024 -5.934 16.608 1.00 89.38 115 ASN A N 1
ATOM 925 C CA . ASN A 1 115 ? -7.585 -5.032 17.697 1.00 89.38 115 ASN A CA 1
ATOM 926 C C . ASN A 1 115 ? -8.093 -3.571 17.613 1.00 89.38 115 ASN A C 1
ATOM 928 O O . ASN A 1 115 ? -7.419 -2.643 18.055 1.00 89.38 115 ASN A O 1
ATOM 932 N N . ILE A 1 116 ? -9.294 -3.360 17.068 1.00 93.06 116 ILE A N 1
ATOM 933 C CA . ILE A 1 116 ? -9.801 -2.021 16.754 1.00 93.06 116 ILE A CA 1
ATOM 934 C C . ILE A 1 116 ? -10.103 -1.283 18.066 1.00 93.06 116 ILE A C 1
ATOM 936 O O . ILE A 1 116 ? -10.923 -1.771 18.855 1.00 93.06 116 ILE A O 1
ATOM 940 N N . PRO A 1 117 ? -9.482 -0.119 18.327 1.00 92.50 117 PRO A N 1
ATOM 941 C CA . PRO A 1 117 ? -9.712 0.612 19.561 1.00 92.50 117 PRO A CA 1
ATOM 942 C C . PRO A 1 117 ? -11.150 1.127 19.649 1.00 92.50 117 PRO A C 1
ATOM 944 O O . PRO A 1 117 ? -11.765 1.513 18.655 1.00 92.50 117 PRO A O 1
ATOM 947 N N . PHE A 1 118 ? -11.698 1.137 20.862 1.00 90.19 118 PHE A N 1
ATOM 948 C CA . PHE A 1 118 ? -12.974 1.780 21.164 1.00 90.19 118 PHE A CA 1
ATOM 949 C C . PHE A 1 118 ? -12.731 3.184 21.724 1.00 90.19 118 PHE A C 1
ATOM 951 O O . PHE A 1 118 ? -11.758 3.395 22.442 1.00 90.19 118 PHE A O 1
ATOM 958 N N . GLY A 1 119 ? -13.649 4.114 21.446 1.00 89.06 119 GLY A N 1
ATOM 959 C CA . GLY A 1 119 ? -13.604 5.458 22.026 1.00 89.06 119 GLY A CA 1
ATOM 960 C C . GLY A 1 119 ? -12.457 6.310 21.490 1.00 89.06 119 GLY A C 1
ATOM 961 O O . GLY A 1 119 ? -11.901 7.110 22.233 1.00 89.06 119 GLY A O 1
ATOM 962 N N . VAL A 1 120 ? -12.098 6.112 20.219 1.00 93.50 120 VAL A N 1
ATOM 963 C CA . VAL A 1 120 ? -11.075 6.902 19.531 1.00 93.50 120 VAL A CA 1
ATOM 964 C C . VAL A 1 120 ? -11.453 8.382 19.585 1.00 93.50 120 VAL A C 1
ATOM 966 O O . VAL A 1 120 ? -12.603 8.747 19.327 1.00 93.50 120 VAL A O 1
ATOM 969 N N . GLU A 1 121 ? -10.491 9.232 19.940 1.00 95.31 121 GLU A N 1
ATOM 970 C CA . GLU A 1 121 ? -10.707 10.673 19.988 1.00 95.31 121 GLU A CA 1
ATOM 971 C C . GLU A 1 121 ? -11.085 11.211 18.598 1.00 95.31 121 GLU A C 1
ATOM 973 O O . GLU A 1 121 ? -10.664 10.693 17.558 1.00 95.31 121 GLU A O 1
ATOM 978 N N . TRP A 1 122 ? -11.900 12.266 18.557 1.00 95.12 122 TRP A N 1
ATOM 979 C CA . TRP A 1 122 ? -12.338 12.853 17.290 1.00 95.12 122 TRP A CA 1
ATOM 980 C C . TRP A 1 122 ? -11.154 13.375 16.458 1.00 95.12 122 TRP A C 1
ATOM 982 O O . TRP A 1 122 ? -11.205 13.305 15.233 1.00 95.12 122 TRP A O 1
ATOM 992 N N . GLN A 1 123 ? -10.080 13.833 17.116 1.00 97.25 123 GLN A N 1
ATOM 993 C CA . GLN A 1 123 ? -8.834 14.267 16.478 1.00 97.25 123 GLN A CA 1
ATOM 994 C C . GLN A 1 123 ? -8.182 13.114 15.711 1.00 97.25 123 GLN A C 1
ATOM 996 O O . GLN A 1 123 ? -7.899 13.237 14.523 1.00 97.25 123 GLN A O 1
ATOM 1001 N N . VAL A 1 124 ? -8.038 11.958 16.365 1.00 96.38 124 VAL A N 1
ATOM 1002 C CA . VAL A 1 124 ? -7.499 10.737 15.754 1.00 96.38 124 VAL A CA 1
ATOM 1003 C C . VAL A 1 124 ? -8.396 10.286 14.606 1.00 96.38 124 VAL A C 1
ATOM 1005 O O . VAL A 1 124 ? -7.898 9.979 13.530 1.00 96.38 124 VAL A O 1
ATOM 1008 N N . SER A 1 125 ? -9.719 10.335 14.781 1.00 96.31 125 SER A N 1
ATOM 1009 C CA . SER A 1 125 ? -10.676 10.001 13.716 1.00 96.31 125 SER A CA 1
ATOM 1010 C C . SER A 1 125 ? -10.528 10.915 12.488 1.00 96.31 125 SER A C 1
ATOM 1012 O O . SER A 1 125 ? -10.582 10.441 11.355 1.00 96.31 125 SER A O 1
ATOM 1014 N N . ALA A 1 126 ? -10.310 12.219 12.690 1.00 97.50 126 ALA A N 1
ATOM 1015 C CA . ALA A 1 126 ? -10.062 13.163 11.602 1.00 97.50 126 ALA A CA 1
ATOM 1016 C C . ALA A 1 126 ? -8.731 12.868 10.889 1.00 97.50 126 ALA A C 1
ATOM 1018 O O . ALA A 1 126 ? -8.694 12.808 9.659 1.00 97.50 126 ALA A O 1
ATOM 1019 N N . SER A 1 127 ? -7.661 12.602 11.646 1.00 97.38 127 SER A N 1
ATOM 1020 C CA . SER A 1 127 ? -6.365 12.196 11.090 1.00 97.38 127 SER A CA 1
ATOM 1021 C C . SER A 1 127 ? -6.455 10.884 10.310 1.00 97.38 127 SER A C 1
ATOM 1023 O O . SER A 1 127 ? -5.880 10.785 9.230 1.00 97.38 127 SER A O 1
ATOM 1025 N N . GLN A 1 128 ? -7.233 9.907 10.784 1.00 97.00 128 GLN A N 1
ATOM 1026 C CA . GLN A 1 128 ? -7.473 8.655 10.063 1.00 97.00 128 GLN A CA 1
ATOM 1027 C C . GLN A 1 128 ? -8.083 8.907 8.679 1.00 97.00 128 GLN A C 1
ATOM 1029 O O . GLN A 1 128 ? -7.610 8.341 7.695 1.00 97.00 128 GLN A O 1
ATOM 1034 N N . VAL A 1 129 ? -9.087 9.786 8.570 1.00 97.62 129 VAL A N 1
ATOM 1035 C CA . VAL A 1 129 ? -9.701 10.141 7.276 1.00 97.62 129 VAL A CA 1
ATOM 1036 C C . VAL A 1 129 ? -8.686 10.799 6.340 1.00 97.62 129 VAL A C 1
ATOM 1038 O O . VAL A 1 129 ? -8.621 10.438 5.165 1.00 97.62 129 VAL A O 1
ATOM 1041 N N . ILE A 1 130 ? -7.858 11.716 6.849 1.00 96.75 130 ILE A N 1
ATOM 1042 C CA . ILE A 1 130 ? -6.793 12.353 6.059 1.00 96.75 130 ILE A CA 1
ATOM 1043 C C . ILE A 1 130 ? -5.796 11.298 5.560 1.00 96.75 130 ILE A C 1
ATOM 1045 O O . ILE A 1 130 ? -5.507 11.239 4.366 1.00 96.75 130 ILE A O 1
ATOM 1049 N N . CYS A 1 131 ? -5.327 10.405 6.435 1.00 96.69 131 CYS A N 1
ATOM 1050 C CA . CYS A 1 131 ? -4.419 9.323 6.059 1.00 96.69 131 CYS A CA 1
ATOM 1051 C C . CYS A 1 131 ? -5.036 8.368 5.026 1.00 96.69 131 CYS A C 1
ATOM 1053 O O . CYS A 1 131 ? -4.331 7.922 4.122 1.00 96.69 131 CYS A O 1
ATOM 1055 N N . LEU A 1 132 ? -6.344 8.088 5.083 1.00 96.69 132 LEU A N 1
ATOM 1056 C CA . LEU A 1 132 ? -7.027 7.283 4.059 1.00 96.69 132 LEU A CA 1
ATOM 1057 C C . LEU A 1 132 ? -7.042 7.967 2.690 1.00 96.69 132 LEU A C 1
ATOM 1059 O O . LEU A 1 132 ? -6.914 7.287 1.673 1.00 96.69 132 LEU A O 1
ATOM 1063 N N . ILE A 1 133 ? -7.162 9.296 2.652 1.00 95.44 133 ILE A N 1
ATOM 1064 C CA . ILE A 1 133 ? -7.076 10.077 1.410 1.00 95.44 133 ILE A CA 1
ATOM 1065 C C . ILE A 1 133 ? -5.639 10.059 0.858 1.00 95.44 133 ILE A C 1
ATOM 1067 O O . ILE A 1 133 ? -5.426 9.948 -0.351 1.00 95.44 133 ILE A O 1
ATOM 1071 N N . LEU A 1 134 ? -4.637 10.118 1.731 1.00 95.19 134 LEU A N 1
ATOM 1072 C CA . LEU A 1 134 ? -3.233 10.092 1.320 1.00 95.19 134 LEU A CA 1
ATOM 1073 C C . LEU A 1 134 ? -2.746 8.689 0.926 1.00 95.19 134 LEU A C 1
ATOM 1075 O O . LEU A 1 134 ? -1.855 8.570 0.091 1.00 95.19 134 LEU A O 1
ATOM 1079 N N . THR A 1 135 ? -3.344 7.626 1.469 1.00 95.69 135 THR A N 1
ATOM 1080 C CA . THR A 1 135 ? -2.853 6.245 1.309 1.00 95.69 135 THR A CA 1
ATOM 1081 C C . THR A 1 135 ? -2.675 5.825 -0.157 1.00 95.69 135 THR A C 1
ATOM 1083 O O . THR A 1 135 ? -1.570 5.421 -0.510 1.00 95.69 135 THR A O 1
ATOM 1086 N N . PRO A 1 136 ? -3.673 5.943 -1.056 1.00 94.62 136 PRO A N 1
ATOM 1087 C CA . PRO A 1 136 ? -3.476 5.576 -2.459 1.00 94.62 136 PRO A CA 1
ATOM 1088 C C . PRO A 1 136 ? -2.466 6.463 -3.190 1.00 94.62 136 PRO A C 1
ATOM 1090 O O . PRO A 1 136 ? -1.821 5.981 -4.113 1.00 94.62 136 PRO A O 1
ATOM 1093 N N . ALA A 1 137 ? -2.323 7.733 -2.789 1.00 92.25 137 ALA A N 1
ATOM 1094 C CA . ALA A 1 137 ? -1.398 8.679 -3.413 1.00 92.25 137 ALA A CA 1
ATOM 1095 C C . ALA A 1 137 ? 0.070 8.369 -3.081 1.00 92.25 137 ALA A C 1
ATOM 1097 O O . ALA A 1 137 ? 0.937 8.532 -3.932 1.00 92.25 137 ALA A O 1
ATOM 1098 N N . VAL A 1 138 ? 0.334 7.895 -1.861 1.00 93.12 138 VAL A N 1
ATOM 1099 C CA . VAL A 1 138 ? 1.685 7.541 -1.395 1.00 93.12 138 VAL A CA 1
ATOM 1100 C C . VAL A 1 138 ? 2.145 6.184 -1.933 1.00 93.12 138 VAL A C 1
ATOM 1102 O O . VAL A 1 138 ? 3.339 5.937 -2.052 1.00 93.12 138 VAL A O 1
ATOM 1105 N N . GLN A 1 139 ? 1.217 5.311 -2.326 1.00 95.19 139 GLN A N 1
ATOM 1106 C CA . GLN A 1 139 ? 1.530 3.992 -2.880 1.00 95.19 139 GLN A CA 1
ATOM 1107 C C . GLN A 1 139 ? 1.885 4.085 -4.376 1.00 95.19 139 GLN A C 1
ATOM 1109 O O . GLN A 1 139 ? 1.107 3.700 -5.256 1.00 95.19 139 GLN A O 1
ATOM 1114 N N . SER A 1 140 ? 3.085 4.604 -4.657 1.00 93.62 140 SER A N 1
ATOM 1115 C CA . SER A 1 140 ? 3.627 4.839 -6.004 1.00 93.62 140 SER A CA 1
ATOM 1116 C C . SER A 1 140 ? 3.630 3.575 -6.871 1.00 93.62 140 SER A C 1
ATOM 1118 O O . SER A 1 140 ? 3.176 3.627 -8.014 1.00 93.62 140 SER A O 1
ATOM 1120 N N . ASP A 1 141 ? 4.017 2.423 -6.317 1.00 94.25 141 ASP A N 1
ATOM 1121 C CA . ASP A 1 141 ? 4.000 1.120 -6.998 1.00 94.25 141 ASP A CA 1
ATOM 1122 C C . ASP A 1 141 ? 2.633 0.777 -7.595 1.00 94.25 141 ASP A C 1
ATOM 1124 O O . ASP A 1 141 ? 2.521 0.285 -8.727 1.00 94.25 141 ASP A O 1
ATOM 1128 N N . PHE A 1 142 ? 1.565 1.061 -6.849 1.00 94.62 142 PHE A N 1
ATOM 1129 C CA . PHE A 1 142 ? 0.203 0.803 -7.293 1.00 94.62 142 PHE A CA 1
ATOM 1130 C C . PHE A 1 142 ? -0.187 1.731 -8.452 1.00 94.62 142 PHE A C 1
ATOM 1132 O O . PHE A 1 142 ? -0.720 1.278 -9.466 1.00 94.62 142 PHE A O 1
ATOM 1139 N N . ILE A 1 143 ? 0.115 3.028 -8.336 1.00 92.25 143 ILE A N 1
ATOM 1140 C CA . ILE A 1 143 ? -0.203 4.026 -9.368 1.00 92.25 143 ILE A CA 1
ATOM 1141 C C . ILE A 1 143 ? 0.587 3.749 -10.649 1.00 92.25 143 ILE A C 1
ATOM 1143 O O . ILE A 1 143 ? 0.005 3.713 -11.739 1.00 92.25 143 ILE A O 1
ATOM 1147 N N . ILE A 1 144 ? 1.899 3.537 -10.520 1.00 91.81 144 ILE A N 1
ATOM 1148 C CA . ILE A 1 144 ? 2.801 3.300 -11.646 1.00 91.81 144 ILE A CA 1
ATOM 1149 C C . ILE A 1 144 ? 2.387 2.018 -12.358 1.00 91.81 144 ILE A C 1
ATOM 1151 O O . ILE A 1 144 ? 2.165 2.063 -13.564 1.00 91.81 144 ILE A O 1
ATOM 1155 N N . SER A 1 145 ? 2.208 0.907 -11.631 1.00 93.31 145 SER A N 1
ATOM 1156 C CA . SER A 1 145 ? 1.807 -0.374 -12.232 1.00 93.31 145 SER A CA 1
ATOM 1157 C C . SER A 1 145 ? 0.490 -0.289 -12.987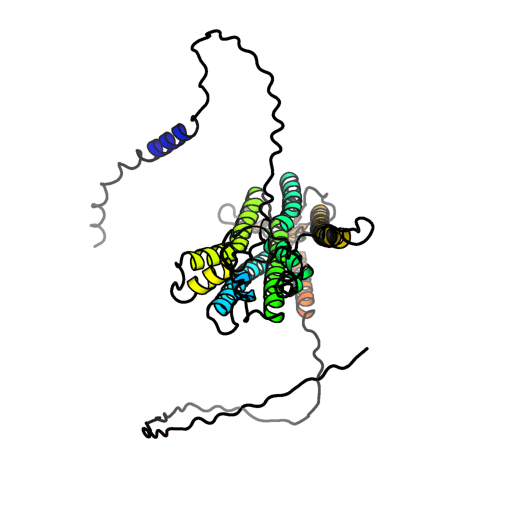 1.00 93.31 145 SER A C 1
ATOM 1159 O O . SER A 1 145 ? 0.329 -0.933 -14.023 1.00 93.31 145 SER A O 1
ATOM 1161 N N . PHE A 1 146 ? -0.453 0.519 -12.510 1.00 89.88 146 PHE A N 1
ATOM 1162 C CA . PHE A 1 146 ? -1.717 0.702 -13.196 1.00 89.88 146 PHE A CA 1
ATOM 1163 C C . PHE A 1 146 ? -1.579 1.531 -14.477 1.00 89.88 146 PHE A C 1
ATOM 1165 O O . PHE A 1 146 ? -2.127 1.155 -15.519 1.00 89.88 146 PHE A O 1
ATOM 1172 N N . ALA A 1 147 ? -0.820 2.629 -14.415 1.00 87.44 147 ALA A N 1
ATOM 1173 C CA . ALA A 1 147 ? -0.538 3.472 -15.572 1.00 87.44 147 ALA A CA 1
ATOM 1174 C C . ALA A 1 147 ? 0.171 2.672 -16.680 1.00 87.44 147 ALA A C 1
ATOM 1176 O O . ALA A 1 147 ? -0.236 2.697 -17.845 1.00 87.44 147 ALA A O 1
ATOM 1177 N N . THR A 1 148 ? 1.172 1.875 -16.309 1.00 87.44 148 THR A N 1
ATOM 1178 C CA . THR A 1 148 ? 1.961 1.052 -17.234 1.00 87.44 148 THR A CA 1
ATOM 1179 C C . THR A 1 148 ? 1.199 -0.174 -17.747 1.00 87.44 148 THR A C 1
ATOM 1181 O O . THR A 1 148 ? 1.327 -0.530 -18.922 1.00 87.44 148 THR A O 1
ATOM 1184 N N . LEU A 1 149 ? 0.358 -0.818 -16.925 1.00 87.12 149 LEU A N 1
ATOM 1185 C CA . LEU A 1 149 ? -0.430 -1.986 -17.344 1.00 87.12 149 LEU A CA 1
ATOM 1186 C C . LEU A 1 149 ? -1.386 -1.643 -18.495 1.00 87.12 149 LEU A C 1
ATOM 1188 O O . LEU A 1 149 ? -1.533 -2.444 -19.424 1.00 87.12 149 LEU A O 1
ATOM 1192 N N . HIS A 1 150 ? -2.010 -0.462 -18.442 1.00 77.25 150 HIS A N 1
ATOM 1193 C CA . HIS A 1 150 ? -2.919 0.014 -19.483 1.00 77.25 150 HIS A CA 1
ATOM 1194 C C . HIS A 1 150 ? -2.176 0.523 -20.723 1.00 77.25 150 HIS A C 1
ATOM 1196 O O . HIS A 1 150 ? -2.535 0.146 -21.842 1.00 77.25 150 HIS A O 1
ATOM 1202 N N . ASP A 1 151 ? -1.134 1.347 -20.543 1.00 75.25 151 ASP A N 1
ATOM 1203 C CA . ASP A 1 151 ? -0.343 1.877 -21.665 1.00 75.25 151 ASP A CA 1
ATOM 1204 C C . ASP A 1 151 ? 0.297 0.762 -22.498 1.00 75.25 151 ASP A C 1
ATOM 1206 O O . ASP A 1 151 ? 0.489 0.899 -23.713 1.00 75.25 151 ASP A O 1
ATOM 1210 N N . GLY A 1 152 ? 0.473 -0.394 -21.862 1.00 62.09 152 GLY A N 1
ATOM 1211 C CA . GLY A 1 152 ? 0.655 -1.668 -22.508 1.00 62.09 152 GLY A CA 1
ATOM 1212 C C . GLY A 1 152 ? 2.029 -1.801 -23.145 1.00 62.09 152 GLY A C 1
ATOM 1213 O O . GLY A 1 152 ? 2.696 -0.854 -23.554 1.00 62.09 152 GLY A O 1
ATOM 1214 N N . TYR A 1 153 ? 2.420 -3.055 -23.350 1.00 65.81 153 TYR A N 1
ATOM 1215 C CA . TYR A 1 153 ? 3.634 -3.435 -24.078 1.00 65.81 153 TYR A CA 1
ATOM 1216 C C . TYR A 1 153 ? 3.781 -2.747 -25.454 1.00 65.81 153 TYR A C 1
ATOM 1218 O O . TYR A 1 153 ? 4.862 -2.721 -26.033 1.00 65.81 153 TYR A O 1
ATOM 1226 N N . ARG A 1 154 ? 2.691 -2.202 -26.015 1.00 62.91 154 ARG A N 1
ATOM 1227 C CA . ARG A 1 154 ? 2.648 -1.623 -27.360 1.00 62.91 154 ARG A CA 1
ATOM 1228 C C . ARG A 1 154 ? 3.537 -0.383 -27.516 1.00 62.91 154 ARG A C 1
ATOM 1230 O O . ARG A 1 154 ? 3.983 -0.158 -28.636 1.00 62.91 154 ARG A O 1
ATOM 1237 N N . ARG A 1 155 ? 3.809 0.379 -26.444 1.00 59.91 155 ARG A N 1
ATOM 1238 C CA . ARG A 1 155 ? 4.717 1.545 -26.497 1.00 59.91 155 ARG A CA 1
ATOM 1239 C C . ARG A 1 155 ? 6.198 1.167 -26.498 1.00 59.91 155 ARG A C 1
ATOM 1241 O O . ARG A 1 155 ? 6.989 1.855 -27.118 1.00 59.91 155 ARG A O 1
ATOM 1248 N N . VAL A 1 156 ? 6.559 0.051 -25.871 1.00 58.28 156 VAL A N 1
ATOM 1249 C CA . VAL A 1 156 ? 7.966 -0.274 -25.584 1.00 58.28 156 VAL A CA 1
ATOM 1250 C C . VAL A 1 156 ? 8.684 -0.970 -26.764 1.00 58.28 156 VAL A C 1
ATOM 1252 O O . VAL A 1 156 ? 9.906 -0.968 -26.807 1.00 58.28 156 VAL A O 1
ATOM 1255 N N . TYR A 1 157 ? 7.973 -1.549 -27.751 1.00 56.06 157 TYR A N 1
ATOM 1256 C CA . TYR A 1 157 ? 8.599 -2.495 -28.713 1.00 56.06 157 TYR A CA 1
ATOM 1257 C C . TYR A 1 157 ? 8.377 -2.258 -30.203 1.00 56.06 157 TYR A C 1
ATOM 1259 O O . TYR A 1 157 ? 8.870 -3.043 -31.013 1.00 56.06 157 TYR A O 1
ATOM 1267 N N . HIS A 1 158 ? 7.645 -1.224 -30.604 1.00 51.59 158 HIS A N 1
ATOM 1268 C CA . HIS A 1 158 ? 7.508 -0.910 -32.024 1.00 51.59 158 HIS A CA 1
ATOM 1269 C C . HIS A 1 158 ? 8.234 0.398 -32.331 1.00 51.59 158 HIS A C 1
ATOM 1271 O O . HIS A 1 158 ? 7.566 1.433 -32.355 1.00 51.59 158 HIS A O 1
ATOM 1277 N N . PRO A 1 159 ? 9.560 0.370 -32.592 1.00 54.59 159 PRO A N 1
ATOM 1278 C CA . PRO A 1 159 ? 10.197 1.501 -33.248 1.00 54.59 159 PRO A CA 1
ATOM 1279 C C . PRO A 1 159 ? 9.477 1.699 -34.574 1.00 54.59 159 PRO A C 1
ATOM 1281 O O . PRO A 1 159 ? 9.280 0.743 -35.330 1.00 54.59 159 PRO A O 1
ATOM 1284 N N . SER A 1 160 ? 8.989 2.911 -34.808 1.00 52.47 160 SER A N 1
ATOM 1285 C CA . SER A 1 160 ? 8.260 3.240 -36.026 1.00 52.47 160 SER A CA 1
ATOM 1286 C C . SER A 1 160 ? 9.191 3.016 -37.225 1.00 52.47 160 SER A C 1
ATOM 1288 O O . SER A 1 160 ? 10.160 3.757 -37.372 1.00 52.47 160 SER A O 1
ATOM 1290 N N . PRO A 1 161 ? 8.948 2.026 -38.106 1.00 56.34 161 PRO A N 1
ATOM 1291 C CA . PRO A 1 161 ? 9.900 1.683 -39.166 1.00 56.34 161 PRO A CA 1
ATOM 1292 C C . PRO A 1 161 ? 9.969 2.716 -40.308 1.00 56.34 161 PRO A C 1
ATOM 1294 O O . PRO A 1 161 ? 10.628 2.462 -41.308 1.00 56.34 161 PRO A O 1
ATOM 1297 N N . ASN A 1 162 ? 9.285 3.864 -40.202 1.00 50.62 162 ASN A N 1
ATOM 1298 C CA . ASN A 1 162 ? 8.963 4.709 -41.357 1.00 50.62 162 ASN A CA 1
ATOM 1299 C C . ASN A 1 162 ? 9.363 6.192 -41.249 1.00 50.62 162 ASN A C 1
ATOM 1301 O O . ASN A 1 162 ? 8.927 6.975 -42.094 1.00 50.62 162 ASN A O 1
ATOM 1305 N N . LEU A 1 163 ? 10.192 6.613 -40.284 1.00 56.94 163 LEU A N 1
ATOM 1306 C CA . LEU A 1 163 ? 10.616 8.024 -40.221 1.00 56.94 163 LEU A CA 1
ATOM 1307 C C . LEU A 1 163 ? 11.832 8.384 -41.096 1.00 56.94 163 LEU A C 1
ATOM 1309 O O . LEU A 1 163 ? 12.201 9.549 -41.158 1.00 56.94 163 LEU A O 1
ATOM 1313 N N . ASP A 1 164 ? 12.403 7.435 -41.842 1.00 56.06 164 ASP A N 1
ATOM 1314 C CA . ASP A 1 164 ? 13.539 7.719 -42.735 1.00 56.06 164 ASP A CA 1
ATOM 1315 C C . ASP A 1 164 ? 13.125 8.210 -44.138 1.00 56.06 164 ASP A C 1
ATOM 1317 O O . ASP A 1 164 ? 13.982 8.565 -44.945 1.00 56.06 164 ASP A O 1
ATOM 1321 N N . SER A 1 165 ? 11.827 8.246 -44.476 1.00 58.38 165 SER A N 1
ATOM 1322 C CA . SER A 1 165 ? 11.390 8.439 -45.876 1.00 58.38 165 SER A CA 1
ATOM 1323 C C . SER A 1 165 ? 10.678 9.758 -46.213 1.00 58.38 165 SER A C 1
ATOM 1325 O O . SER A 1 165 ? 10.376 9.968 -47.385 1.00 58.38 165 SER A O 1
ATOM 1327 N N . ALA A 1 166 ? 10.407 10.665 -45.263 1.00 53.44 166 ALA A N 1
ATOM 1328 C CA . ALA A 1 166 ? 9.512 11.807 -45.538 1.00 53.44 166 ALA A CA 1
ATOM 1329 C C . ALA A 1 166 ? 10.150 13.211 -45.570 1.00 53.44 166 ALA A C 1
ATOM 1331 O O . ALA A 1 166 ? 9.544 14.115 -46.140 1.00 53.44 166 ALA A O 1
ATOM 1332 N N . HIS A 1 167 ? 11.367 13.424 -45.057 1.00 50.94 167 HIS A N 1
ATOM 1333 C CA . HIS A 1 167 ? 12.019 14.744 -45.118 1.00 50.94 167 HIS A CA 1
ATOM 1334 C C . HIS A 1 167 ? 13.289 14.732 -45.966 1.00 50.94 167 HIS A C 1
ATOM 1336 O O . HIS A 1 167 ? 14.400 14.989 -45.512 1.00 50.94 167 HIS A O 1
ATOM 1342 N N . HIS A 1 168 ? 13.098 14.523 -47.268 1.00 49.66 168 HIS A N 1
ATOM 1343 C CA . HIS A 1 168 ? 14.066 14.923 -48.288 1.00 49.66 168 HIS A CA 1
ATOM 1344 C C . HIS A 1 168 ? 13.919 16.427 -48.600 1.00 49.66 168 HIS A C 1
ATOM 1346 O O . HIS A 1 168 ? 13.660 16.846 -49.724 1.00 49.66 168 HIS A O 1
ATOM 1352 N N . GLY A 1 169 ? 14.055 17.257 -47.563 1.00 53.81 169 GLY A N 1
ATOM 1353 C CA . GLY A 1 169 ? 14.201 18.705 -47.671 1.00 53.81 169 GLY A CA 1
ATOM 1354 C C . GLY A 1 169 ? 15.652 19.060 -47.386 1.00 53.81 169 GLY A C 1
ATOM 1355 O O . GLY A 1 169 ? 16.125 18.866 -46.273 1.00 53.81 169 GLY A O 1
ATOM 1356 N N . LYS A 1 170 ? 16.373 19.512 -48.413 1.00 57.69 170 LYS A N 1
ATOM 1357 C CA . LYS A 1 170 ? 17.803 19.855 -48.409 1.00 57.69 170 LYS A CA 1
ATOM 1358 C C . LYS A 1 170 ? 18.149 20.824 -47.268 1.00 57.69 170 LYS A C 1
ATOM 1360 O O . LYS A 1 170 ? 18.110 22.031 -47.473 1.00 57.69 170 LYS A O 1
ATOM 1365 N N . SER A 1 171 ? 18.541 20.314 -46.104 1.00 51.47 171 SER A N 1
ATOM 1366 C CA . SER A 1 171 ? 19.149 21.138 -45.062 1.00 51.47 171 SER A CA 1
ATOM 1367 C C . SER A 1 171 ? 20.514 20.602 -44.661 1.00 51.47 171 SER A C 1
ATOM 1369 O O . SER A 1 171 ? 20.809 19.408 -44.719 1.00 51.47 171 SER A O 1
ATOM 1371 N N . ARG A 1 172 ? 21.397 21.564 -44.427 1.00 54.22 172 ARG A N 1
ATOM 1372 C CA . ARG A 1 172 ? 22.850 21.456 -44.457 1.00 54.22 172 ARG A CA 1
ATOM 1373 C C . ARG A 1 172 ? 23.389 20.535 -43.362 1.00 54.22 172 ARG A C 1
ATOM 1375 O O . ARG A 1 172 ? 22.904 20.517 -42.243 1.00 54.22 172 ARG A O 1
ATOM 1382 N N . ARG A 1 173 ? 24.458 19.827 -43.742 1.00 49.56 173 ARG A N 1
ATOM 1383 C CA . ARG A 1 173 ? 25.413 19.026 -42.958 1.00 49.56 173 ARG A CA 1
ATOM 1384 C C . ARG A 1 173 ? 25.651 19.533 -41.519 1.00 49.56 173 ARG A C 1
ATOM 1386 O O . ARG A 1 173 ? 26.676 20.146 -41.248 1.00 49.56 173 ARG A O 1
ATOM 1393 N N . GLY A 1 174 ? 24.757 19.192 -40.600 1.00 54.50 174 GLY A N 1
ATOM 1394 C CA . GLY A 1 174 ? 25.043 19.054 -39.174 1.00 54.50 174 GLY A CA 1
ATOM 1395 C C . GLY A 1 174 ? 25.099 17.563 -38.866 1.00 54.50 174 GLY A C 1
ATOM 1396 O O . GLY A 1 174 ? 24.099 16.863 -38.991 1.00 54.50 174 GLY A O 1
ATOM 1397 N N . ARG A 1 175 ? 26.289 17.042 -38.568 1.00 56.12 175 ARG A N 1
ATOM 1398 C CA . ARG A 1 175 ? 26.538 15.621 -38.297 1.00 56.12 175 ARG A CA 1
ATOM 1399 C C . ARG A 1 175 ? 26.014 15.286 -36.895 1.00 56.12 175 ARG A C 1
ATOM 1401 O O . ARG A 1 175 ? 26.806 15.167 -35.972 1.00 56.12 175 ARG A O 1
ATOM 1408 N N . GLN A 1 176 ? 24.697 15.174 -36.740 1.00 51.06 176 GLN A N 1
ATOM 1409 C CA . GLN A 1 176 ? 24.095 14.662 -35.508 1.00 51.06 176 GLN A CA 1
ATOM 1410 C C . GLN A 1 176 ? 24.587 13.217 -35.285 1.00 51.06 176 GLN A C 1
ATOM 1412 O O . GLN A 1 176 ? 24.562 12.414 -36.232 1.00 51.06 176 GLN A O 1
ATOM 1417 N N . PRO A 1 177 ? 25.112 12.880 -34.093 1.00 53.09 177 PRO A N 1
ATOM 1418 C CA . PRO A 1 177 ? 25.535 11.526 -33.783 1.00 53.09 177 PRO A CA 1
ATOM 1419 C C . PRO A 1 177 ? 24.312 10.615 -33.861 1.00 53.09 177 PRO A C 1
ATOM 1421 O O . PRO A 1 177 ? 23.294 10.857 -33.223 1.00 53.09 177 PRO A O 1
ATOM 1424 N N . LYS A 1 178 ? 24.409 9.563 -34.676 1.00 51.94 178 LYS A N 1
ATOM 1425 C CA . LYS A 1 178 ? 23.425 8.483 -34.699 1.00 51.94 178 LYS A CA 1
ATOM 1426 C C . LYS A 1 178 ? 23.448 7.803 -33.331 1.00 51.94 178 LYS A C 1
ATOM 1428 O O . LYS A 1 178 ? 24.256 6.903 -33.114 1.00 51.94 178 LYS A O 1
ATOM 1433 N N . SER A 1 179 ? 22.594 8.244 -32.416 1.00 57.81 179 SER A N 1
ATOM 1434 C CA . SER A 1 179 ? 22.226 7.502 -31.219 1.00 57.81 179 SER A CA 1
ATOM 1435 C C . SER A 1 179 ? 21.511 6.237 -31.683 1.00 57.81 179 SER A C 1
ATOM 1437 O O . SER A 1 179 ? 20.326 6.224 -32.005 1.00 57.81 179 SER A O 1
ATOM 1439 N N . SER A 1 180 ? 22.277 5.159 -31.834 1.00 56.97 180 SER A N 1
ATOM 1440 C CA . SER A 1 180 ? 21.734 3.836 -32.100 1.00 56.97 180 SER A CA 1
ATOM 1441 C C . SER A 1 180 ? 20.857 3.445 -30.916 1.00 56.97 180 SER A C 1
ATOM 1443 O O . SER A 1 180 ? 21.381 3.064 -29.871 1.00 56.97 180 SER A O 1
ATOM 1445 N N . LEU A 1 181 ? 19.540 3.576 -31.077 1.00 59.62 181 LEU A N 1
ATOM 1446 C CA . LEU A 1 181 ? 18.539 3.014 -30.176 1.00 59.62 181 LEU A CA 1
ATOM 1447 C C . LEU A 1 181 ? 18.887 1.541 -29.940 1.00 59.62 181 LEU A C 1
ATOM 1449 O O . LEU A 1 181 ? 18.755 0.706 -30.837 1.00 59.62 181 LEU A O 1
ATOM 1453 N N . VAL A 1 182 ? 19.396 1.237 -28.747 1.00 61.31 182 VAL A N 1
ATOM 1454 C CA . VAL A 1 182 ? 19.710 -0.129 -28.335 1.00 61.31 182 VAL A CA 1
ATOM 1455 C C . VAL A 1 182 ? 18.376 -0.824 -28.089 1.00 61.31 182 VAL A C 1
ATOM 1457 O O . VAL A 1 182 ? 17.764 -0.688 -27.033 1.00 61.31 182 VAL A O 1
ATOM 1460 N N . GLN A 1 183 ? 17.881 -1.525 -29.106 1.00 63.44 183 GLN A N 1
ATOM 1461 C CA . GLN A 1 183 ? 16.694 -2.359 -28.977 1.00 63.44 183 GLN A CA 1
ATOM 1462 C C . GLN A 1 183 ? 16.958 -3.475 -27.963 1.00 63.44 183 GLN A C 1
ATOM 1464 O O . GLN A 1 183 ? 17.905 -4.249 -28.102 1.00 63.44 183 GLN A O 1
ATOM 1469 N N . VAL A 1 184 ? 16.086 -3.584 -26.961 1.00 68.12 184 VAL A N 1
ATOM 1470 C CA . VAL A 1 184 ? 16.154 -4.632 -25.935 1.00 68.12 184 VAL A CA 1
ATOM 1471 C C . VAL A 1 184 ? 15.639 -5.943 -26.523 1.00 68.12 184 VAL A C 1
ATOM 1473 O O . VAL A 1 184 ? 14.458 -6.272 -26.411 1.00 68.12 184 VAL A O 1
ATOM 1476 N N . GLU A 1 185 ? 16.513 -6.700 -27.183 1.00 77.81 185 GLU A N 1
ATOM 1477 C CA . GLU A 1 185 ? 16.147 -7.969 -27.832 1.00 77.81 185 GLU A CA 1
ATOM 1478 C C . GLU A 1 185 ? 15.614 -9.011 -26.827 1.00 77.81 185 GLU A C 1
ATOM 1480 O O . GLU A 1 185 ? 14.819 -9.889 -27.162 1.00 77.81 185 GLU A O 1
ATOM 1485 N N . THR A 1 186 ? 15.982 -8.874 -25.555 1.00 82.00 186 THR A N 1
ATOM 1486 C CA . THR A 1 186 ? 15.673 -9.832 -24.492 1.00 82.00 186 THR A CA 1
ATOM 1487 C C . THR A 1 186 ? 14.273 -9.671 -23.904 1.00 82.00 186 THR A C 1
ATOM 1489 O O . THR A 1 186 ? 13.763 -10.585 -23.250 1.00 82.00 186 THR A O 1
ATOM 1492 N N . ALA A 1 187 ? 13.606 -8.532 -24.076 1.00 83.25 187 ALA A N 1
ATOM 1493 C CA . ALA A 1 187 ? 12.490 -8.176 -23.212 1.00 83.25 187 ALA A CA 1
ATOM 1494 C C . ALA A 1 187 ? 11.117 -8.665 -23.759 1.00 83.25 187 ALA A C 1
ATOM 1496 O O . ALA A 1 187 ? 10.537 -8.173 -24.727 1.00 83.25 187 ALA A O 1
ATOM 1497 N N . THR A 1 188 ? 10.595 -9.733 -23.144 1.00 89.81 188 THR A N 1
ATOM 1498 C CA . THR A 1 188 ? 9.371 -10.443 -23.563 1.00 89.81 188 THR A CA 1
ATOM 1499 C C . THR A 1 188 ? 8.098 -9.840 -22.953 1.00 89.81 188 THR A C 1
ATOM 1501 O O . THR A 1 188 ? 8.086 -9.451 -21.787 1.00 89.81 188 THR A O 1
ATOM 1504 N N . ARG A 1 189 ? 6.965 -9.896 -23.677 1.00 89.31 189 ARG A N 1
ATOM 1505 C CA . ARG A 1 189 ? 5.616 -9.506 -23.185 1.00 89.31 189 ARG A CA 1
ATOM 1506 C C . ARG A 1 189 ? 5.262 -10.065 -21.810 1.00 89.31 189 ARG A C 1
ATOM 1508 O O . ARG A 1 189 ? 4.637 -9.379 -21.005 1.00 89.31 189 ARG A O 1
ATOM 1515 N N . ALA A 1 190 ? 5.632 -11.318 -21.560 1.00 92.38 190 ALA A N 1
ATOM 1516 C CA . ALA A 1 190 ? 5.363 -11.989 -20.297 1.00 92.38 190 ALA A CA 1
ATOM 1517 C C . ALA A 1 190 ? 6.123 -11.345 -19.128 1.00 92.38 190 ALA A C 1
ATOM 1519 O O . ALA A 1 190 ? 5.521 -11.131 -18.084 1.00 92.38 190 ALA A O 1
ATOM 1520 N N . LYS A 1 191 ? 7.397 -10.968 -19.321 1.00 93.44 191 LYS A N 1
ATOM 1521 C CA . LYS A 1 191 ? 8.224 -10.316 -18.292 1.00 93.44 191 LYS A CA 1
ATOM 1522 C C . LYS A 1 191 ? 7.677 -8.947 -17.915 1.00 93.44 191 LYS A C 1
ATOM 1524 O O . LYS A 1 191 ? 7.524 -8.651 -16.739 1.00 93.44 191 LYS A O 1
ATOM 1529 N N . TYR A 1 192 ? 7.278 -8.164 -18.916 1.00 92.00 192 TYR A N 1
ATOM 1530 C CA . TYR A 1 192 ? 6.639 -6.872 -18.684 1.00 92.00 192 TYR A CA 1
ATOM 1531 C C . TYR A 1 192 ? 5.332 -7.003 -17.885 1.00 92.00 192 TYR A C 1
ATOM 1533 O O . TYR A 1 192 ? 5.104 -6.270 -16.928 1.00 92.00 192 TYR A O 1
ATOM 1541 N N . ARG A 1 193 ? 4.467 -7.965 -18.240 1.00 93.31 193 ARG A N 1
ATOM 1542 C CA . ARG A 1 193 ? 3.230 -8.226 -17.482 1.00 93.31 193 ARG A CA 1
ATOM 1543 C C . ARG A 1 193 ? 3.514 -8.717 -16.067 1.00 93.31 193 ARG A C 1
ATOM 1545 O O . ARG A 1 193 ? 2.824 -8.296 -15.151 1.00 93.31 193 ARG A O 1
ATOM 1552 N N . LEU A 1 194 ? 4.507 -9.590 -15.905 1.00 95.25 194 LEU A N 1
ATOM 1553 C CA . LEU A 1 194 ? 4.917 -10.104 -14.602 1.00 95.25 194 LEU A CA 1
ATOM 1554 C C . LEU A 1 194 ? 5.423 -8.974 -13.703 1.00 95.25 194 LEU A C 1
ATOM 1556 O O . LEU A 1 194 ? 4.977 -8.874 -12.571 1.00 95.25 194 LEU A O 1
ATOM 1560 N N . SER A 1 195 ? 6.281 -8.098 -14.228 1.00 95.38 195 SER A N 1
ATOM 1561 C CA . SER A 1 195 ? 6.808 -6.940 -13.504 1.00 95.38 195 SER A CA 1
ATOM 1562 C C . SER A 1 195 ? 5.693 -6.018 -13.004 1.00 95.38 195 SER A C 1
ATOM 1564 O O . SER A 1 195 ? 5.593 -5.762 -11.805 1.00 95.38 195 SER A O 1
ATOM 1566 N N . ASN A 1 196 ? 4.758 -5.644 -13.882 1.00 95.06 196 ASN A N 1
ATOM 1567 C CA . ASN A 1 196 ? 3.607 -4.832 -13.482 1.00 95.06 196 ASN A CA 1
ATOM 1568 C C . ASN A 1 196 ? 2.669 -5.553 -12.508 1.00 95.06 196 ASN A C 1
ATOM 1570 O O . ASN A 1 196 ? 2.126 -4.921 -11.609 1.00 95.06 196 ASN A O 1
ATOM 1574 N N . LEU A 1 197 ? 2.481 -6.867 -12.658 1.00 96.00 197 LEU A N 1
ATOM 1575 C CA . LEU A 1 197 ? 1.676 -7.650 -11.725 1.00 96.00 197 LEU A CA 1
ATOM 1576 C C . LEU A 1 197 ? 2.315 -7.695 -10.332 1.00 96.00 197 LEU A C 1
ATOM 1578 O O . LEU A 1 197 ? 1.601 -7.545 -9.347 1.00 96.00 197 LEU A O 1
ATOM 1582 N N . CYS A 1 198 ? 3.636 -7.874 -10.241 1.00 97.06 198 CYS A N 1
ATOM 1583 C CA . CYS A 1 198 ? 4.359 -7.843 -8.972 1.00 97.06 198 CYS A CA 1
ATOM 1584 C C . CYS A 1 198 ? 4.205 -6.481 -8.280 1.00 97.06 198 CYS A C 1
ATOM 1586 O O . CYS A 1 198 ? 3.781 -6.458 -7.127 1.00 97.06 198 CYS A O 1
ATOM 1588 N N . ARG A 1 199 ? 4.419 -5.367 -9.000 1.00 96.44 199 ARG A N 1
ATOM 1589 C CA . ARG A 1 199 ? 4.179 -4.007 -8.477 1.00 96.44 199 ARG A CA 1
ATOM 1590 C C . ARG A 1 199 ? 2.740 -3.804 -8.003 1.00 96.44 199 ARG A C 1
ATOM 1592 O O . ARG A 1 199 ? 2.508 -3.286 -6.916 1.00 96.44 199 ARG A O 1
ATOM 1599 N N . LEU A 1 200 ? 1.761 -4.253 -8.793 1.00 95.81 200 LEU A N 1
ATOM 1600 C CA . LEU A 1 200 ? 0.343 -4.116 -8.456 1.00 95.81 200 LEU A CA 1
ATOM 1601 C C . LEU A 1 200 ? -0.018 -4.899 -7.187 1.00 95.81 200 LEU A C 1
ATOM 1603 O O . LEU A 1 200 ? -0.763 -4.401 -6.345 1.00 95.81 200 LEU A O 1
ATOM 1607 N N . VAL A 1 201 ? 0.504 -6.121 -7.045 1.00 97.19 201 VAL A N 1
ATOM 1608 C CA . VAL A 1 201 ? 0.297 -6.951 -5.850 1.00 97.19 201 VAL A CA 1
ATOM 1609 C C . VAL A 1 201 ? 0.965 -6.318 -4.633 1.00 97.19 201 VAL A C 1
ATOM 1611 O O . VAL A 1 201 ? 0.316 -6.220 -3.594 1.00 97.19 201 VAL A O 1
ATOM 1614 N N . GLN A 1 202 ? 2.211 -5.853 -4.758 1.00 97.12 202 GLN A N 1
ATOM 1615 C CA . GLN A 1 202 ? 2.926 -5.174 -3.676 1.00 97.12 202 GLN A CA 1
ATOM 1616 C C . GLN A 1 202 ? 2.180 -3.922 -3.214 1.00 97.12 202 GLN A C 1
ATOM 1618 O O . GLN A 1 202 ? 1.831 -3.827 -2.040 1.00 97.12 202 GLN A O 1
ATOM 1623 N N . GLY A 1 203 ? 1.848 -3.018 -4.138 1.00 96.38 203 GLY A N 1
ATOM 1624 C CA . GLY A 1 203 ? 1.096 -1.806 -3.823 1.00 96.38 203 GLY A CA 1
ATOM 1625 C C . GLY A 1 203 ? -0.293 -2.109 -3.253 1.00 96.38 203 GLY A C 1
ATOM 1626 O O . GLY A 1 203 ? -0.734 -1.462 -2.309 1.00 96.38 203 GLY A O 1
ATOM 1627 N N . GLY A 1 204 ? -0.977 -3.145 -3.752 1.00 96.94 204 GLY A N 1
ATOM 1628 C CA . GLY A 1 204 ? -2.276 -3.572 -3.227 1.00 96.94 204 GLY A CA 1
ATOM 1629 C C . GLY A 1 204 ? -2.205 -4.097 -1.789 1.00 96.94 204 GLY A C 1
ATOM 1630 O O . GLY A 1 204 ? -3.047 -3.747 -0.961 1.00 96.94 204 GLY A O 1
ATOM 1631 N N . VAL A 1 205 ? -1.188 -4.904 -1.471 1.00 97.50 205 VAL A N 1
ATOM 1632 C CA . VAL A 1 205 ? -0.933 -5.361 -0.096 1.00 97.50 205 VAL A CA 1
ATOM 1633 C C . VAL A 1 205 ? -0.514 -4.188 0.790 1.00 97.50 205 VAL A C 1
ATOM 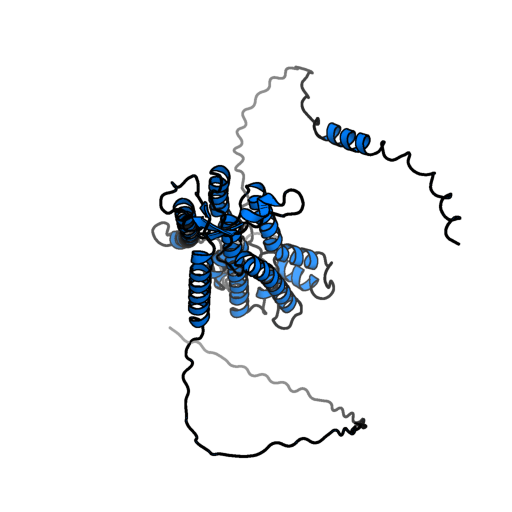1635 O O . VAL A 1 205 ? -1.007 -4.090 1.911 1.00 97.50 205 VAL A O 1
ATOM 1638 N N . GLY A 1 206 ? 0.304 -3.264 0.278 1.00 96.94 206 GLY A N 1
ATOM 1639 C CA . GLY A 1 206 ? 0.667 -2.015 0.949 1.00 96.94 206 GLY A CA 1
ATOM 1640 C C . GLY A 1 206 ? -0.563 -1.210 1.368 1.00 96.94 206 GLY A C 1
ATOM 1641 O O . GLY A 1 206 ? -0.729 -0.935 2.553 1.00 96.94 206 GLY A O 1
ATOM 1642 N N . ILE A 1 207 ? -1.491 -0.948 0.439 1.00 97.38 207 ILE A N 1
ATOM 1643 C CA . ILE A 1 207 ? -2.767 -0.261 0.720 1.00 97.38 207 ILE A CA 1
ATOM 1644 C C . ILE A 1 207 ? -3.576 -0.994 1.802 1.00 97.38 207 ILE A C 1
ATOM 1646 O O . ILE A 1 207 ? -4.129 -0.355 2.699 1.00 97.38 207 ILE A O 1
ATOM 1650 N N . ALA A 1 208 ? -3.656 -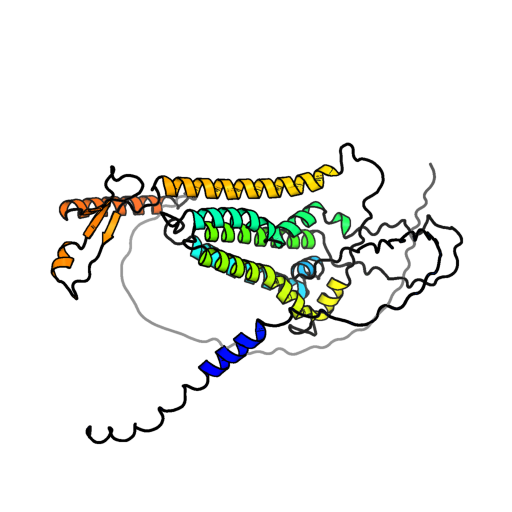2.328 1.741 1.00 97.31 208 ALA A N 1
ATOM 1651 C CA . ALA A 1 208 ? -4.394 -3.115 2.729 1.00 97.31 208 ALA A CA 1
ATOM 1652 C C . ALA A 1 208 ? -3.772 -3.023 4.134 1.00 97.31 208 ALA A C 1
ATOM 1654 O O . ALA A 1 208 ? -4.496 -2.861 5.117 1.00 97.31 208 ALA A O 1
ATOM 1655 N N . VAL A 1 209 ? -2.441 -3.089 4.234 1.00 97.25 209 VAL A N 1
ATOM 1656 C CA . VAL A 1 209 ? -1.709 -2.925 5.499 1.00 97.25 209 VAL A CA 1
ATOM 1657 C C . VAL A 1 209 ? -1.869 -1.500 6.034 1.00 97.25 209 VAL A C 1
ATOM 1659 O O . VAL A 1 209 ? -2.196 -1.338 7.209 1.00 97.25 209 VAL A O 1
ATOM 1662 N N . SER A 1 210 ? -1.743 -0.473 5.182 1.00 97.12 210 SER A N 1
ATOM 1663 C CA . SER A 1 210 ? -1.995 0.927 5.557 1.00 97.12 210 SER A CA 1
ATOM 1664 C C . SER A 1 210 ? -3.394 1.110 6.131 1.00 97.12 210 SER A C 1
ATOM 1666 O O . SER A 1 210 ? -3.548 1.709 7.190 1.00 97.12 210 SER A O 1
ATOM 1668 N N . PHE A 1 211 ? -4.417 0.556 5.476 1.00 97.81 211 PHE A N 1
ATOM 1669 C CA . PHE A 1 211 ? -5.794 0.634 5.957 1.00 97.81 211 PHE A CA 1
ATOM 1670 C C . PHE A 1 211 ? -5.949 0.040 7.364 1.00 97.81 211 PHE A C 1
ATOM 1672 O O . PHE A 1 211 ? -6.575 0.658 8.225 1.00 97.81 211 PHE A O 1
ATOM 1679 N N . LEU A 1 212 ? -5.364 -1.136 7.616 1.00 96.94 212 LEU A N 1
ATOM 1680 C CA . LEU A 1 212 ? -5.435 -1.777 8.930 1.00 96.94 212 LEU A CA 1
ATOM 1681 C C . LEU A 1 212 ? -4.708 -0.974 10.008 1.00 96.94 212 LEU A C 1
ATOM 1683 O O . LEU A 1 212 ? -5.268 -0.797 11.087 1.00 96.94 212 LEU A O 1
ATOM 1687 N N . LEU A 1 213 ? -3.518 -0.446 9.712 1.00 96.25 213 LEU A N 1
ATOM 1688 C CA . LEU A 1 213 ? -2.785 0.425 10.636 1.00 96.25 213 LEU A CA 1
ATOM 1689 C C . LEU A 1 213 ? -3.604 1.667 10.983 1.00 96.25 213 LEU A C 1
ATOM 1691 O O . LEU A 1 213 ? -3.777 1.973 12.158 1.00 96.25 213 LEU A O 1
ATOM 1695 N N . ILE A 1 214 ? -4.186 2.322 9.973 1.00 96.81 214 ILE A N 1
ATOM 1696 C CA . ILE A 1 214 ? -5.010 3.518 10.172 1.00 96.81 214 ILE A CA 1
ATOM 1697 C C . ILE A 1 214 ? -6.186 3.224 11.104 1.00 96.81 214 ILE A C 1
ATOM 1699 O O . ILE A 1 214 ? -6.458 3.983 12.030 1.00 96.81 214 ILE A O 1
ATOM 1703 N N . VAL A 1 215 ? -6.876 2.108 10.878 1.00 96.94 215 VAL A N 1
ATOM 1704 C CA . VAL A 1 215 ? -8.044 1.718 11.672 1.00 96.94 215 VAL A CA 1
ATOM 1705 C C . VAL A 1 215 ? -7.674 1.304 13.106 1.00 96.94 215 VAL A C 1
ATOM 1707 O O . VAL A 1 215 ? -8.497 1.452 14.013 1.00 96.94 215 VAL A O 1
ATOM 1710 N N . GLN A 1 216 ? -6.466 0.782 13.327 1.00 96.25 216 GLN A N 1
ATOM 1711 C CA . GLN A 1 216 ? -6.015 0.292 14.634 1.00 96.25 216 GLN A CA 1
ATOM 1712 C C . GLN A 1 216 ? -5.348 1.355 15.511 1.00 96.25 216 GLN A C 1
ATOM 1714 O O . GLN A 1 216 ? -5.340 1.191 16.732 1.00 96.25 216 GLN A O 1
ATOM 1719 N N . SER A 1 217 ? -4.826 2.437 14.929 1.00 96.88 217 SER A N 1
ATOM 1720 C CA . SER A 1 217 ? -4.134 3.481 15.688 1.00 96.88 217 SER A CA 1
ATOM 1721 C C . SER A 1 217 ? -5.044 4.169 16.707 1.00 96.88 217 SER A C 1
ATOM 1723 O O . SER A 1 217 ? -6.165 4.587 16.397 1.00 96.88 217 SER A O 1
ATOM 1725 N N . LYS A 1 218 ? -4.531 4.308 17.935 1.00 96.56 218 LYS A N 1
ATOM 1726 C CA . LYS A 1 218 ? -5.202 5.025 19.036 1.00 96.56 218 LYS A CA 1
ATOM 1727 C C . LYS A 1 218 ? -4.783 6.479 19.121 1.00 96.56 218 LYS A C 1
ATOM 1729 O O . LYS A 1 218 ? -5.552 7.297 19.614 1.00 96.56 218 LYS A O 1
ATOM 1734 N N . GLU A 1 219 ? -3.577 6.769 18.657 1.00 97.62 219 GLU A N 1
ATOM 1735 C CA . GLU A 1 219 ? -2.935 8.067 18.771 1.00 97.62 219 GLU A CA 1
ATOM 1736 C C . GLU A 1 219 ? -2.524 8.575 17.390 1.00 97.62 219 GLU A C 1
ATOM 1738 O O . GLU A 1 219 ? -2.173 7.806 16.494 1.00 97.62 219 GLU A O 1
ATOM 1743 N N . VAL A 1 220 ? -2.548 9.898 17.221 1.00 97.62 220 VAL A N 1
ATOM 1744 C CA . VAL A 1 220 ? -2.150 10.549 15.964 1.00 97.62 220 VAL A CA 1
ATOM 1745 C C . VAL A 1 220 ? -0.660 10.325 15.673 1.00 97.62 220 VAL A C 1
ATOM 1747 O O . VAL A 1 220 ? -0.275 10.129 14.524 1.00 97.62 220 VAL A O 1
ATOM 1750 N N . VAL A 1 221 ? 0.183 10.313 16.709 1.00 97.12 221 VAL A N 1
ATOM 1751 C CA . VAL A 1 221 ? 1.631 10.094 16.564 1.00 97.12 221 VAL A CA 1
ATOM 1752 C C . VAL A 1 221 ? 1.922 8.677 16.067 1.00 97.12 221 VAL A C 1
ATOM 1754 O O . VAL A 1 221 ? 2.671 8.507 15.108 1.00 97.12 221 VAL A O 1
ATOM 1757 N N . GLU A 1 222 ? 1.273 7.669 16.658 1.00 95.69 222 GLU A N 1
ATOM 1758 C CA . GLU A 1 222 ? 1.373 6.267 16.228 1.00 95.69 222 GLU A CA 1
ATOM 1759 C C . GLU A 1 222 ? 0.940 6.102 14.763 1.00 95.69 222 GLU A C 1
ATOM 1761 O O . GLU A 1 222 ? 1.604 5.419 13.984 1.00 95.69 222 GLU A O 1
ATOM 1766 N N . LEU A 1 223 ? -0.142 6.780 14.367 1.00 95.38 223 LEU A N 1
ATOM 1767 C CA . LEU A 1 223 ? -0.645 6.775 12.996 1.00 95.38 223 LEU A CA 1
ATOM 1768 C C . LEU A 1 223 ? 0.405 7.276 11.993 1.00 95.38 223 LEU A C 1
ATOM 1770 O O . LEU A 1 223 ? 0.667 6.609 10.990 1.00 95.38 223 LEU A O 1
ATOM 1774 N N . TYR A 1 224 ? 1.023 8.429 12.259 1.00 95.56 224 TYR A N 1
ATOM 1775 C CA . TYR A 1 224 ? 2.041 8.989 11.368 1.00 95.56 224 TYR A CA 1
ATOM 1776 C C . TYR A 1 224 ? 3.333 8.173 11.363 1.00 95.56 224 TYR A C 1
ATOM 1778 O O . TYR A 1 224 ? 3.924 7.993 10.299 1.00 95.56 224 TYR A O 1
ATOM 1786 N N . PHE A 1 225 ? 3.745 7.623 12.508 1.00 95.94 225 PHE A N 1
ATOM 1787 C CA . PHE A 1 225 ? 4.916 6.752 12.587 1.00 95.94 225 PHE A CA 1
ATOM 1788 C C . PHE A 1 225 ? 4.734 5.482 11.746 1.00 95.94 225 PHE A C 1
ATOM 1790 O O . PHE A 1 225 ? 5.596 5.135 10.939 1.00 95.94 225 PHE A O 1
ATOM 1797 N N . ASN A 1 226 ? 3.572 4.837 11.859 1.00 93.88 226 ASN A N 1
ATOM 1798 C CA . ASN A 1 226 ? 3.224 3.668 11.056 1.00 93.88 226 ASN A CA 1
ATOM 1799 C C . ASN A 1 226 ? 3.184 3.993 9.555 1.00 93.88 226 ASN A C 1
ATOM 1801 O O . ASN A 1 226 ? 3.617 3.190 8.726 1.00 93.88 226 ASN A O 1
ATOM 1805 N N . PHE A 1 227 ? 2.699 5.183 9.195 1.00 92.25 227 PHE A N 1
ATOM 1806 C CA . PHE A 1 227 ? 2.669 5.640 7.809 1.00 92.25 227 PHE A CA 1
ATOM 1807 C C . PHE A 1 227 ? 4.077 5.901 7.250 1.00 92.25 227 PHE A C 1
ATOM 1809 O O . PHE A 1 227 ? 4.382 5.471 6.139 1.00 92.25 227 PHE A O 1
ATOM 1816 N N . ALA A 1 228 ? 4.959 6.526 8.036 1.00 95.25 228 ALA A N 1
ATOM 1817 C CA . ALA A 1 228 ? 6.359 6.738 7.672 1.00 95.25 228 ALA A CA 1
ATOM 1818 C C . ALA A 1 228 ? 7.117 5.409 7.515 1.00 95.25 228 ALA A C 1
ATOM 1820 O O . ALA A 1 228 ? 7.839 5.220 6.536 1.00 95.25 228 ALA A O 1
ATOM 1821 N N . ALA A 1 229 ? 6.902 4.459 8.431 1.00 95.50 229 ALA A N 1
ATOM 1822 C CA . ALA A 1 229 ? 7.503 3.129 8.359 1.00 95.50 229 ALA A CA 1
ATOM 1823 C C . ALA A 1 229 ? 7.080 2.375 7.087 1.00 95.50 229 ALA A C 1
ATOM 1825 O O . ALA A 1 229 ? 7.911 1.754 6.424 1.00 95.50 229 ALA A O 1
ATOM 1826 N N . LEU A 1 230 ? 5.802 2.460 6.704 1.00 94.19 230 LEU A N 1
ATOM 1827 C CA . LEU A 1 230 ? 5.333 1.888 5.443 1.00 94.19 230 LEU A CA 1
ATOM 1828 C C . LEU A 1 230 ? 5.911 2.590 4.214 1.00 94.19 230 LEU A C 1
ATOM 1830 O O . LEU A 1 230 ? 6.276 1.901 3.264 1.00 94.19 230 LEU A O 1
ATOM 1834 N N . GLY A 1 231 ? 6.019 3.922 4.243 1.00 93.50 231 GLY A N 1
ATOM 1835 C CA . GLY A 1 231 ? 6.675 4.698 3.189 1.00 93.50 231 GLY A CA 1
ATOM 1836 C C . GLY A 1 231 ? 8.115 4.233 2.961 1.00 93.50 231 GLY A C 1
ATOM 1837 O O . GLY A 1 231 ? 8.515 3.958 1.832 1.00 93.50 231 GLY A O 1
ATOM 1838 N N . PHE A 1 232 ? 8.862 4.016 4.046 1.00 95.62 232 PHE A N 1
ATOM 1839 C CA . PHE A 1 232 ? 10.210 3.457 3.974 1.00 95.62 232 PHE A CA 1
ATOM 1840 C C . PHE A 1 232 ? 10.234 2.060 3.331 1.00 95.62 232 PHE A C 1
ATOM 1842 O O . PHE A 1 232 ? 11.057 1.802 2.456 1.00 95.62 232 PHE A O 1
ATOM 1849 N N . ILE A 1 233 ? 9.316 1.161 3.713 1.00 95.62 233 ILE A N 1
ATOM 1850 C CA . ILE A 1 233 ? 9.236 -0.191 3.128 1.00 95.62 233 ILE A CA 1
ATOM 1851 C C . ILE A 1 233 ? 8.945 -0.130 1.620 1.00 95.62 233 ILE A C 1
ATOM 1853 O O . ILE A 1 233 ? 9.520 -0.921 0.863 1.00 95.62 233 ILE A O 1
ATOM 1857 N N . SER A 1 234 ? 8.083 0.796 1.185 1.00 94.56 234 SER A N 1
ATOM 1858 C CA . SER A 1 234 ? 7.755 0.974 -0.233 1.00 94.56 234 SER A CA 1
ATOM 1859 C C . SER A 1 234 ? 8.898 1.540 -1.071 1.00 94.56 234 SER A C 1
ATOM 1861 O O . SER A 1 234 ? 8.890 1.311 -2.268 1.00 94.56 234 SER A O 1
ATOM 1863 N N . GLU A 1 235 ? 9.886 2.219 -0.480 1.00 95.94 235 GLU A N 1
ATOM 1864 C CA . GLU A 1 235 ? 11.044 2.735 -1.230 1.00 95.94 235 GLU A CA 1
ATOM 1865 C C . GLU A 1 235 ? 12.247 1.783 -1.260 1.00 95.94 235 GLU A C 1
ATOM 1867 O O . GLU A 1 235 ? 13.245 2.056 -1.932 1.00 95.94 235 GLU A O 1
ATOM 1872 N N . LEU A 1 236 ? 12.191 0.658 -0.538 1.00 96.69 236 LEU A N 1
ATOM 1873 C CA . LEU A 1 236 ? 13.331 -0.258 -0.441 1.00 96.69 236 LEU A CA 1
ATOM 1874 C C . LEU A 1 236 ? 13.817 -0.746 -1.809 1.00 96.69 236 LEU A C 1
ATOM 1876 O O . LEU A 1 236 ? 15.019 -0.898 -2.005 1.00 96.69 236 LEU A O 1
ATOM 1880 N N . ASP A 1 237 ? 12.922 -0.993 -2.757 1.00 96.81 237 ASP A N 1
ATOM 1881 C CA . ASP A 1 237 ? 13.281 -1.423 -4.104 1.00 96.81 237 ASP A CA 1
ATOM 1882 C C . ASP A 1 237 ? 14.061 -0.342 -4.868 1.00 96.81 237 ASP A C 1
ATOM 1884 O O . ASP A 1 237 ? 15.109 -0.651 -5.435 1.00 96.81 237 ASP A O 1
ATOM 1888 N N . ASN A 1 238 ? 13.642 0.922 -4.802 1.00 96.19 238 ASN A N 1
ATOM 1889 C CA . ASN A 1 238 ? 14.393 2.053 -5.355 1.00 96.19 238 ASN A CA 1
ATOM 1890 C C . ASN A 1 238 ? 15.778 2.169 -4.706 1.00 96.19 238 ASN A C 1
ATOM 1892 O O . ASN A 1 238 ? 16.786 2.312 -5.401 1.00 96.19 238 ASN A O 1
ATOM 1896 N N . VAL A 1 239 ? 15.860 2.009 -3.380 1.00 97.44 239 VAL A N 1
ATOM 1897 C CA . VAL A 1 239 ? 17.138 2.003 -2.651 1.00 97.44 239 VAL A CA 1
ATOM 1898 C C . VAL A 1 239 ? 18.033 0.851 -3.119 1.00 97.44 239 VAL A C 1
ATOM 1900 O O . VAL A 1 239 ? 19.222 1.053 -3.366 1.00 97.44 239 VAL A O 1
ATOM 1903 N N . PHE A 1 240 ? 17.495 -0.358 -3.299 1.00 97.88 240 PHE A N 1
ATOM 1904 C CA . PHE A 1 240 ? 18.267 -1.497 -3.804 1.00 97.88 240 PHE A CA 1
ATOM 1905 C C . PHE A 1 240 ? 18.731 -1.298 -5.248 1.00 97.88 240 PHE A C 1
ATOM 1907 O O . PHE A 1 240 ? 19.854 -1.689 -5.576 1.00 97.88 240 PHE A O 1
ATOM 1914 N N . PHE A 1 241 ? 17.910 -0.681 -6.100 1.00 97.25 241 PHE A N 1
ATOM 1915 C CA . PHE A 1 241 ? 18.321 -0.305 -7.449 1.00 97.25 241 PHE A CA 1
ATOM 1916 C C . PHE A 1 241 ? 19.474 0.704 -7.404 1.00 97.25 241 PHE A C 1
ATOM 1918 O O . PHE A 1 241 ? 20.518 0.471 -8.015 1.00 97.25 241 PHE A O 1
ATOM 1925 N N . TRP A 1 242 ? 19.336 1.762 -6.603 1.00 97.50 242 TRP A N 1
ATOM 1926 C CA . TRP A 1 242 ? 20.367 2.780 -6.407 1.00 97.50 242 TRP A CA 1
ATOM 1927 C C . TRP A 1 242 ? 21.683 2.188 -5.877 1.00 97.50 242 TRP A C 1
ATOM 1929 O O . TRP A 1 242 ? 22.767 2.528 -6.358 1.00 97.50 242 TRP A O 1
ATOM 1939 N N . LEU A 1 243 ? 21.618 1.235 -4.941 1.00 97.81 243 LEU A N 1
ATOM 1940 C CA . LEU A 1 243 ? 22.799 0.531 -4.428 1.00 97.81 243 LEU A CA 1
ATOM 1941 C C . LEU A 1 243 ? 23.508 -0.299 -5.508 1.00 97.81 243 LEU A C 1
ATOM 1943 O O . LEU A 1 243 ? 24.740 -0.397 -5.517 1.00 97.81 243 LEU A O 1
ATOM 1947 N N . VAL A 1 244 ? 22.746 -0.917 -6.411 1.00 97.81 244 VAL A N 1
ATOM 1948 C CA . VAL A 1 244 ? 23.292 -1.666 -7.546 1.00 97.81 244 VAL A CA 1
ATOM 1949 C C . VAL A 1 244 ? 23.928 -0.725 -8.573 1.00 97.81 244 VAL A C 1
ATOM 1951 O O . VAL A 1 244 ? 25.028 -1.011 -9.051 1.00 97.81 244 VAL A O 1
ATOM 1954 N N . ASP A 1 245 ? 23.275 0.393 -8.881 1.00 96.94 245 ASP A N 1
ATOM 1955 C CA . ASP A 1 245 ? 23.745 1.395 -9.842 1.00 96.94 245 ASP A CA 1
ATOM 1956 C C . ASP A 1 245 ? 25.102 1.995 -9.435 1.00 96.94 245 ASP A C 1
ATOM 1958 O O . ASP A 1 245 ? 26.065 2.003 -10.209 1.00 96.94 245 ASP A O 1
ATOM 1962 N N . ASN A 1 246 ? 25.239 2.352 -8.156 1.00 97.12 246 ASN A N 1
ATOM 1963 C CA . ASN A 1 246 ? 26.495 2.837 -7.577 1.00 97.12 246 ASN A CA 1
ATOM 1964 C C . ASN A 1 246 ? 27.554 1.729 -7.393 1.00 97.12 246 ASN A C 1
ATOM 1966 O O . ASN A 1 246 ? 28.702 1.997 -7.031 1.00 97.12 246 ASN A O 1
ATOM 1970 N N . GLY A 1 247 ? 27.202 0.468 -7.661 1.00 96.75 247 GLY A N 1
ATOM 1971 C CA . GLY A 1 247 ? 28.120 -0.664 -7.596 1.00 96.75 247 GLY A CA 1
ATOM 1972 C C . GLY A 1 247 ? 28.456 -1.129 -6.177 1.00 96.75 247 GLY A C 1
ATOM 1973 O O . GLY A 1 247 ? 29.463 -1.818 -6.002 1.00 96.75 247 GLY A O 1
ATOM 1974 N N . PHE A 1 248 ? 27.635 -0.798 -5.174 1.00 97.75 248 PHE A N 1
ATOM 1975 C CA . PHE A 1 248 ? 27.794 -1.307 -3.806 1.00 97.75 248 PHE A CA 1
ATOM 1976 C C . PHE A 1 248 ? 27.453 -2.800 -3.714 1.00 97.75 248 PHE A C 1
ATOM 1978 O O . PHE A 1 248 ? 28.111 -3.550 -2.993 1.00 97.75 248 PHE A O 1
ATOM 1985 N N . ILE A 1 249 ? 26.460 -3.258 -4.484 1.00 96.06 249 ILE A N 1
ATOM 1986 C CA . ILE A 1 249 ? 26.031 -4.661 -4.520 1.00 96.06 249 ILE A CA 1
ATOM 1987 C C . ILE A 1 249 ? 26.497 -5.308 -5.826 1.00 96.06 249 ILE A C 1
ATOM 1989 O O . ILE A 1 249 ? 26.073 -4.925 -6.913 1.00 96.06 249 ILE A O 1
ATOM 1993 N N . LEU A 1 250 ? 27.345 -6.342 -5.721 1.00 94.06 250 LEU A N 1
ATOM 1994 C CA . LEU A 1 250 ? 27.707 -7.240 -6.832 1.00 94.06 250 LEU A CA 1
ATOM 1995 C C . LEU A 1 250 ? 28.152 -6.501 -8.114 1.00 94.06 250 LEU A C 1
ATOM 1997 O O . LEU A 1 250 ? 27.792 -6.889 -9.233 1.00 94.06 250 LEU A O 1
ATOM 2001 N N . LYS A 1 251 ? 28.990 -5.472 -7.925 1.00 93.94 251 LYS A N 1
ATOM 2002 C CA . LYS A 1 251 ? 29.511 -4.538 -8.936 1.00 93.94 251 LYS A CA 1
ATOM 2003 C C . LYS A 1 251 ? 29.752 -5.153 -10.318 1.00 93.94 251 LYS A C 1
ATOM 2005 O O . LYS A 1 251 ? 29.277 -4.647 -11.321 1.00 93.94 251 LYS A O 1
ATOM 2010 N N . GLN A 1 252 ? 30.456 -6.283 -10.381 1.00 95.50 252 GLN A N 1
ATOM 2011 C CA . GLN A 1 252 ? 30.875 -6.888 -11.652 1.00 95.50 252 GLN A CA 1
ATOM 2012 C C . GLN A 1 252 ? 29.733 -7.467 -12.501 1.00 95.50 252 GLN A C 1
ATOM 2014 O O . GLN A 1 252 ? 29.919 -7.657 -13.699 1.00 95.50 252 GLN A O 1
ATOM 2019 N N . LYS A 1 253 ? 28.588 -7.812 -11.899 1.00 96.56 253 LYS A N 1
ATOM 2020 C CA . LYS A 1 253 ? 27.510 -8.545 -12.586 1.00 96.56 253 LYS A CA 1
ATOM 2021 C C . LYS A 1 253 ? 26.225 -7.743 -12.735 1.00 96.56 253 LYS A C 1
ATOM 2023 O O . LYS A 1 253 ? 25.540 -7.916 -13.732 1.00 96.56 253 LYS A O 1
ATOM 2028 N N . LEU A 1 254 ? 25.885 -6.925 -11.743 1.00 96.62 254 LEU A N 1
ATOM 2029 C CA . LEU A 1 254 ? 24.602 -6.220 -11.684 1.00 96.62 254 LEU A CA 1
ATOM 2030 C C . LEU A 1 254 ? 24.695 -4.763 -12.158 1.00 96.62 254 LEU A C 1
ATOM 2032 O O . LEU A 1 254 ? 23.789 -4.298 -12.838 1.00 96.62 254 LEU A O 1
ATOM 2036 N N . GLN A 1 255 ? 25.809 -4.074 -11.893 1.00 96.88 255 GLN A N 1
ATOM 2037 C CA . GLN A 1 255 ? 26.023 -2.701 -12.361 1.00 96.88 255 GLN A CA 1
ATOM 2038 C C . GLN A 1 255 ? 25.883 -2.522 -13.888 1.00 96.88 255 GLN A C 1
ATOM 2040 O O . GLN A 1 255 ? 25.208 -1.580 -14.296 1.00 96.88 255 GLN A O 1
ATOM 2045 N N . PRO A 1 256 ? 26.445 -3.389 -14.764 1.00 96.19 256 PRO A N 1
ATOM 2046 C CA . PRO A 1 256 ? 26.258 -3.213 -16.207 1.00 96.19 256 PRO A CA 1
ATOM 2047 C C . PRO A 1 256 ? 24.792 -3.360 -16.640 1.00 96.19 256 PRO A C 1
ATOM 2049 O O . PRO A 1 256 ? 24.375 -2.700 -17.584 1.00 96.19 256 PRO A O 1
ATOM 2052 N N . GLU A 1 257 ? 24.002 -4.178 -15.940 1.00 95.44 257 GLU A N 1
ATOM 2053 C CA . GLU A 1 257 ? 22.562 -4.323 -16.194 1.00 95.44 257 GLU A CA 1
ATOM 2054 C C . GLU A 1 257 ? 21.788 -3.080 -15.725 1.00 95.44 257 GLU A C 1
ATOM 2056 O O . GLU A 1 257 ? 20.833 -2.679 -16.380 1.00 95.44 257 GLU A O 1
ATOM 2061 N N . ALA A 1 258 ? 22.212 -2.428 -14.636 1.00 96.25 258 ALA A N 1
ATOM 2062 C CA . ALA A 1 258 ? 21.641 -1.155 -14.169 1.00 96.25 258 ALA A CA 1
ATOM 2063 C C . ALA A 1 258 ? 21.892 -0.019 -15.151 1.00 96.25 258 ALA A C 1
ATOM 2065 O O . ALA A 1 258 ? 20.955 0.662 -15.559 1.00 96.25 258 ALA A O 1
ATOM 2066 N N . LEU A 1 259 ? 23.134 0.108 -15.618 1.00 94.69 259 LEU A N 1
ATOM 2067 C CA . LEU A 1 259 ? 23.491 1.077 -16.651 1.00 94.69 259 LEU A CA 1
ATOM 2068 C C . LEU A 1 259 ? 22.753 0.795 -17.967 1.00 94.69 259 LEU A C 1
ATOM 2070 O O . LEU A 1 259 ? 22.333 1.731 -18.644 1.00 94.69 259 LEU A O 1
ATOM 2074 N N . ALA A 1 260 ? 22.542 -0.481 -18.313 1.00 92.81 260 ALA A N 1
ATOM 2075 C CA . ALA A 1 260 ? 21.713 -0.852 -19.456 1.00 92.81 260 ALA A CA 1
ATOM 2076 C C . ALA A 1 260 ? 20.249 -0.432 -19.254 1.00 92.81 260 ALA A C 1
ATOM 2078 O O . ALA A 1 260 ? 19.655 0.114 -20.179 1.00 92.81 260 ALA A O 1
ATOM 2079 N N . VAL A 1 261 ? 19.693 -0.626 -18.050 1.00 92.81 261 VAL A N 1
ATOM 2080 C CA . VAL A 1 261 ? 18.335 -0.185 -17.693 1.00 92.81 261 VAL A CA 1
ATOM 2081 C C . VAL A 1 261 ? 18.170 1.329 -17.828 1.00 92.81 261 VAL A C 1
ATOM 2083 O O . VAL A 1 261 ? 17.208 1.760 -18.459 1.00 92.81 261 VAL A O 1
ATOM 2086 N N . LYS A 1 262 ? 19.128 2.122 -17.330 1.00 91.88 262 LYS A N 1
ATOM 2087 C CA . LYS A 1 262 ? 19.138 3.592 -17.475 1.00 91.88 262 LYS A CA 1
ATOM 2088 C C . LYS A 1 262 ? 19.270 4.051 -18.923 1.00 91.88 262 LYS A C 1
ATOM 2090 O O . LYS A 1 262 ? 18.701 5.060 -19.321 1.00 91.88 262 LYS A O 1
ATOM 2095 N N . GLY A 1 263 ? 20.004 3.289 -19.732 1.00 87.19 263 GLY A N 1
ATOM 2096 C CA . GLY A 1 263 ? 20.148 3.546 -21.162 1.00 87.19 263 GLY A CA 1
ATOM 2097 C C . GLY A 1 263 ? 18.866 3.316 -21.971 1.00 87.19 263 GLY A C 1
ATOM 2098 O O . GLY A 1 263 ? 18.814 3.715 -23.138 1.00 87.19 263 GLY A O 1
ATOM 2099 N N . TYR A 1 264 ? 17.834 2.685 -21.397 1.00 86.31 264 TYR A N 1
ATOM 2100 C CA . TYR A 1 264 ? 16.561 2.480 -22.082 1.00 86.31 264 TYR A CA 1
ATOM 2101 C C . TYR A 1 264 ? 15.710 3.745 -22.055 1.00 86.31 264 TYR A C 1
ATOM 2103 O O . TYR A 1 264 ? 14.907 3.993 -21.156 1.00 86.31 264 TYR A O 1
ATOM 2111 N N . VAL A 1 265 ? 15.859 4.513 -23.124 1.00 78.94 265 VAL A N 1
ATOM 2112 C CA . VAL A 1 265 ? 14.980 5.625 -23.459 1.00 78.94 265 VAL A CA 1
ATOM 2113 C C . VAL A 1 265 ? 13.695 5.063 -24.064 1.00 78.94 265 VAL A C 1
ATOM 2115 O O . VAL A 1 265 ? 13.737 4.407 -25.111 1.00 78.94 265 VAL A O 1
ATOM 2118 N N . LEU A 1 266 ? 12.544 5.301 -23.429 1.00 76.44 266 LEU A N 1
ATOM 2119 C CA . LEU A 1 266 ? 11.266 5.030 -24.077 1.00 76.44 266 LEU A CA 1
ATOM 2120 C C . LEU A 1 266 ? 11.010 6.175 -25.050 1.00 76.44 266 LEU A C 1
ATOM 2122 O O . LEU A 1 266 ? 10.971 7.343 -24.670 1.00 76.44 266 LEU A O 1
ATOM 2126 N N . GLU A 1 267 ? 10.848 5.840 -26.329 1.00 69.00 267 GLU A N 1
ATOM 2127 C CA . GLU A 1 267 ? 10.447 6.826 -27.324 1.00 69.00 267 GLU A CA 1
ATOM 2128 C C . GLU A 1 267 ? 9.070 7.361 -26.915 1.00 69.00 267 GLU A C 1
ATOM 2130 O O . GLU A 1 267 ? 8.048 6.667 -27.015 1.00 69.00 267 GLU A O 1
ATOM 2135 N N . LYS A 1 268 ? 9.047 8.595 -26.401 1.00 66.94 268 LYS A N 1
ATOM 2136 C CA . LYS A 1 268 ? 7.810 9.296 -26.092 1.00 66.94 268 LYS A CA 1
ATOM 2137 C C . LYS A 1 268 ? 7.130 9.551 -27.415 1.00 66.94 268 LYS A C 1
ATOM 2139 O O . LYS A 1 268 ? 7.472 10.469 -28.154 1.00 66.94 268 LYS A O 1
ATOM 2144 N N . LYS A 1 269 ? 6.186 8.679 -27.757 1.00 62.81 269 LYS A N 1
ATOM 2145 C CA . LYS A 1 269 ? 5.354 8.894 -28.927 1.00 62.81 269 LYS A CA 1
ATOM 2146 C C . LYS A 1 269 ? 4.628 10.203 -28.669 1.00 62.81 269 LYS A C 1
ATOM 2148 O O . LYS A 1 269 ? 3.779 10.234 -27.775 1.00 62.81 269 LYS A O 1
ATOM 2153 N N . GLU A 1 270 ? 5.002 11.257 -29.400 1.00 63.12 270 GLU A N 1
ATOM 2154 C CA . GLU A 1 270 ? 4.344 12.551 -29.271 1.00 63.12 270 GLU A CA 1
ATOM 2155 C C . GLU A 1 270 ? 2.837 12.294 -29.253 1.00 63.12 270 GLU A C 1
ATOM 2157 O O . GLU A 1 270 ? 2.346 11.533 -30.107 1.00 63.12 270 GLU A O 1
ATOM 2162 N N . PRO A 1 271 ? 2.106 12.829 -28.256 1.00 60.81 271 PRO A N 1
ATOM 2163 C CA . PRO A 1 271 ? 0.665 12.674 -28.227 1.00 60.81 271 PRO A CA 1
ATOM 2164 C C . PRO A 1 271 ? 0.190 13.153 -29.587 1.00 60.81 271 PRO A C 1
ATOM 2166 O O . PRO A 1 271 ? 0.463 14.292 -29.954 1.00 60.81 271 PRO A O 1
ATOM 2169 N N . VAL A 1 272 ? -0.399 12.258 -30.385 1.00 58.25 272 VAL A N 1
ATOM 2170 C CA . VAL A 1 272 ? -0.734 12.558 -31.777 1.00 58.25 272 VAL A CA 1
ATOM 2171 C C . VAL A 1 272 ? -1.635 13.791 -31.744 1.00 58.25 272 VAL A C 1
ATOM 2173 O O . VAL A 1 272 ? -2.817 13.682 -31.431 1.00 58.25 272 VAL A O 1
ATOM 2176 N N . LYS A 1 273 ? -1.066 14.976 -32.032 1.00 59.19 273 LYS A N 1
ATOM 2177 C CA . LYS A 1 273 ? -1.719 16.293 -31.873 1.00 59.19 273 LYS A CA 1
ATOM 2178 C C . LYS A 1 273 ? -2.931 16.453 -32.798 1.00 59.19 273 LYS A C 1
ATOM 2180 O O . LYS A 1 273 ? -3.631 17.459 -32.762 1.00 59.19 273 LYS A O 1
ATOM 2185 N N . ARG A 1 274 ? -3.218 15.453 -33.635 1.00 48.78 274 ARG A N 1
ATOM 2186 C CA . ARG A 1 274 ? -4.372 15.436 -34.523 1.00 48.78 274 ARG A CA 1
ATOM 2187 C C . ARG A 1 274 ? -5.549 14.711 -33.881 1.00 48.78 274 ARG A C 1
ATOM 2189 O O . ARG A 1 274 ? -5.686 13.499 -33.977 1.00 48.78 274 ARG A O 1
ATOM 2196 N N . PHE A 1 275 ? -6.467 15.545 -33.397 1.00 49.19 275 PHE A N 1
ATOM 2197 C CA . PHE A 1 275 ? -7.861 15.457 -33.824 1.00 49.19 275 PHE A CA 1
ATOM 2198 C C . PHE A 1 275 ? -8.657 14.276 -33.246 1.00 49.19 275 PHE A C 1
ATOM 2200 O O . PHE A 1 275 ? -8.906 13.294 -33.935 1.00 49.19 275 PHE A O 1
ATOM 2207 N N . THR A 1 276 ? -9.097 14.394 -31.985 1.00 45.84 276 THR A N 1
ATOM 2208 C CA . THR A 1 276 ? -10.440 13.972 -31.509 1.00 45.84 276 THR A CA 1
ATOM 2209 C C . THR A 1 276 ? -10.600 14.267 -30.012 1.00 45.84 276 THR A C 1
ATOM 2211 O O . THR A 1 276 ? -10.665 13.382 -29.160 1.00 45.84 276 THR A O 1
ATOM 2214 N N . TRP A 1 277 ? -10.742 15.554 -29.690 1.00 48.69 277 TRP A N 1
ATOM 2215 C CA . TRP A 1 277 ? -11.243 16.015 -28.388 1.00 48.69 277 TRP A CA 1
ATOM 2216 C C . TRP A 1 277 ? -12.719 15.658 -28.141 1.00 48.69 277 TRP A C 1
ATOM 2218 O O . TRP A 1 277 ? -13.234 15.916 -27.061 1.00 48.69 277 TRP A O 1
ATOM 2228 N N . CYS A 1 278 ? -13.410 15.044 -29.105 1.00 53.91 278 CYS A N 1
ATOM 2229 C CA . CYS A 1 278 ? -14.850 14.850 -28.986 1.00 53.91 278 CYS A CA 1
ATOM 2230 C C . CYS A 1 278 ? -15.308 13.500 -28.427 1.00 53.91 278 CYS A C 1
ATOM 2232 O O . CYS A 1 278 ? -16.463 13.473 -28.044 1.00 53.91 278 CYS A O 1
ATOM 2234 N N . LEU A 1 279 ? -14.502 12.421 -28.338 1.00 52.09 279 LEU A N 1
ATOM 2235 C CA . LEU A 1 279 ? -15.001 11.136 -27.773 1.00 52.09 279 LEU A CA 1
ATOM 2236 C C . LEU A 1 279 ? -13.967 10.035 -27.404 1.00 52.09 279 LEU A C 1
ATOM 2238 O O . LEU A 1 279 ? -14.393 8.970 -26.972 1.00 52.09 279 LEU A O 1
ATOM 2242 N N . GLY A 1 280 ? -12.642 10.219 -27.553 1.00 52.59 280 GLY A N 1
ATOM 2243 C CA . GLY A 1 280 ? -11.698 9.075 -27.476 1.00 52.59 280 GLY A CA 1
ATOM 2244 C C . GLY A 1 280 ? -10.474 9.182 -26.555 1.00 52.59 280 GLY A C 1
ATOM 2245 O O . GLY A 1 280 ? -9.981 8.155 -26.098 1.00 52.59 280 GLY A O 1
ATOM 2246 N N . GLY A 1 281 ? -9.966 10.385 -26.259 1.00 51.66 281 GLY A N 1
ATOM 2247 C CA . GLY A 1 281 ? -8.743 10.562 -25.448 1.00 51.66 281 GLY A CA 1
ATOM 2248 C C . GLY A 1 281 ? -8.982 10.679 -23.937 1.00 51.66 281 GLY A C 1
ATOM 2249 O O . GLY A 1 281 ? -8.126 10.307 -23.137 1.00 51.66 281 GLY A O 1
ATOM 2250 N N . GLY A 1 282 ? -10.172 11.139 -23.535 1.00 57.50 282 GLY A N 1
ATOM 2251 C CA . GLY A 1 282 ? -10.549 11.290 -22.127 1.00 57.50 282 GLY A CA 1
ATOM 2252 C C . GLY A 1 282 ? -10.707 9.961 -21.386 1.00 57.50 282 GLY A C 1
ATOM 2253 O O . GLY A 1 282 ? -10.500 9.926 -20.178 1.00 57.50 282 GLY A O 1
ATOM 2254 N N . CYS A 1 283 ? -10.995 8.859 -22.090 1.00 66.19 283 CYS A N 1
ATOM 2255 C CA . CYS A 1 283 ? -11.248 7.564 -21.456 1.00 66.19 283 CYS A CA 1
ATOM 2256 C C . CYS A 1 283 ? -10.065 7.049 -20.630 1.00 66.19 283 CYS A C 1
ATOM 2258 O O . CYS A 1 283 ? -10.298 6.388 -19.627 1.00 66.19 283 CYS A O 1
ATOM 2260 N N . TYR A 1 284 ? -8.815 7.359 -20.996 1.00 71.06 284 TYR A N 1
ATOM 2261 C CA . TYR A 1 284 ? -7.657 6.889 -20.227 1.00 71.06 284 TYR A CA 1
ATOM 2262 C C . TYR A 1 284 ? -7.522 7.609 -18.884 1.00 71.06 284 TYR A C 1
ATOM 2264 O O . TYR A 1 284 ? -7.495 6.972 -17.830 1.00 71.06 284 TYR A O 1
ATOM 2272 N N . VAL A 1 285 ? -7.489 8.944 -18.917 1.00 76.12 285 VAL A N 1
ATOM 2273 C CA . VAL A 1 285 ? -7.415 9.767 -17.702 1.00 76.12 285 VAL A CA 1
ATOM 2274 C C . VAL A 1 285 ? -8.637 9.501 -16.823 1.00 76.12 285 VAL A C 1
ATOM 2276 O O . VAL A 1 285 ? -8.506 9.343 -15.611 1.00 76.12 285 VAL A O 1
ATOM 2279 N N . GLN A 1 286 ? -9.814 9.351 -17.437 1.00 81.88 286 GLN A N 1
ATOM 2280 C CA . GLN A 1 286 ? -11.039 8.977 -16.738 1.00 81.88 286 GLN A CA 1
ATOM 2281 C C . GLN A 1 286 ? -10.954 7.580 -16.128 1.00 81.88 286 GLN A C 1
ATOM 2283 O O . GLN A 1 286 ? -11.359 7.427 -14.985 1.00 81.88 286 GLN A O 1
ATOM 2288 N N . TYR A 1 287 ? -10.415 6.574 -16.821 1.00 84.62 287 TYR A N 1
ATOM 2289 C CA . TYR A 1 287 ? -10.281 5.218 -16.283 1.00 84.62 287 TYR A CA 1
ATOM 2290 C C . TYR A 1 287 ? -9.325 5.172 -15.086 1.00 84.62 287 TYR A C 1
ATOM 2292 O O . TYR A 1 287 ? -9.682 4.621 -14.045 1.00 84.62 287 TYR A O 1
ATOM 2300 N N . ARG A 1 288 ? -8.157 5.824 -15.189 1.00 85.00 288 ARG A N 1
ATOM 2301 C CA . ARG A 1 288 ? -7.204 5.969 -14.077 1.00 85.00 288 ARG A CA 1
ATOM 2302 C C . ARG A 1 288 ? -7.851 6.633 -12.867 1.00 85.00 288 ARG A C 1
ATOM 2304 O O . ARG A 1 288 ? -7.817 6.081 -11.769 1.00 85.00 288 ARG A O 1
ATOM 2311 N N . ASN A 1 289 ? -8.485 7.783 -13.079 1.00 88.19 289 ASN A N 1
ATOM 2312 C CA . ASN A 1 289 ? -9.134 8.527 -12.004 1.00 88.19 289 ASN A CA 1
ATOM 2313 C C . ASN A 1 289 ? -10.342 7.763 -11.433 1.00 88.19 289 ASN A C 1
ATOM 2315 O O . ASN A 1 289 ? -10.577 7.813 -10.230 1.00 88.19 289 ASN A O 1
ATOM 2319 N N . SER A 1 290 ? -11.073 7.012 -12.262 1.00 91.06 290 SER A N 1
ATOM 2320 C CA . SER A 1 290 ? -12.209 6.189 -11.824 1.00 91.06 290 SER A CA 1
ATOM 2321 C C . SER A 1 290 ? -11.760 5.014 -10.967 1.00 91.06 290 SER A C 1
ATOM 2323 O O . SER A 1 290 ? -12.415 4.724 -9.970 1.00 91.06 290 SER A O 1
ATOM 2325 N N . LEU A 1 291 ? -10.650 4.346 -11.307 1.00 89.81 291 LEU A N 1
ATOM 2326 C CA . LEU A 1 291 ? -10.137 3.265 -10.468 1.00 89.81 291 LEU A CA 1
ATOM 2327 C C . LEU A 1 291 ? -9.631 3.800 -9.128 1.00 89.81 291 LEU A C 1
ATOM 2329 O O . LEU A 1 291 ? -9.992 3.251 -8.090 1.00 89.81 291 LEU A O 1
ATOM 2333 N N . LEU A 1 292 ? -8.827 4.868 -9.137 1.00 91.06 292 LEU A N 1
ATOM 2334 C CA . LEU A 1 292 ? -8.384 5.502 -7.894 1.00 91.06 292 LEU A CA 1
ATOM 2335 C C . LEU A 1 292 ? -9.594 5.923 -7.053 1.00 91.06 292 LEU A C 1
ATOM 2337 O O . LEU A 1 292 ? -9.654 5.607 -5.869 1.00 91.06 292 LEU A O 1
ATOM 2341 N N . GLY A 1 293 ? -10.609 6.526 -7.679 1.00 94.06 293 GLY A N 1
ATOM 2342 C CA . GLY A 1 293 ? -11.888 6.840 -7.043 1.00 94.06 293 GLY A CA 1
ATOM 2343 C C . GLY A 1 293 ? -12.585 5.613 -6.445 1.00 94.06 293 GLY A C 1
ATOM 2344 O O . GLY A 1 293 ? -13.069 5.677 -5.320 1.00 94.06 293 GLY A O 1
ATOM 2345 N N . LEU A 1 294 ? -12.593 4.475 -7.143 1.00 95.69 294 LEU A N 1
ATOM 2346 C CA . LEU A 1 294 ? -13.166 3.224 -6.641 1.00 95.69 294 LEU A CA 1
ATOM 2347 C C . LEU A 1 294 ? -12.412 2.699 -5.413 1.00 95.69 294 LEU A C 1
ATOM 2349 O O . LEU A 1 294 ? -13.044 2.252 -4.456 1.00 95.69 294 LEU A O 1
ATOM 2353 N N . ILE A 1 295 ? -11.082 2.789 -5.408 1.00 95.62 295 ILE A N 1
ATOM 2354 C CA . ILE A 1 295 ? -10.254 2.422 -4.252 1.00 95.62 295 ILE A CA 1
ATOM 2355 C C . ILE A 1 295 ? -10.548 3.355 -3.077 1.00 95.62 295 ILE A C 1
ATOM 2357 O O . ILE A 1 295 ? -10.784 2.873 -1.972 1.00 95.62 295 ILE A O 1
ATOM 2361 N N . TYR A 1 296 ? -10.626 4.666 -3.317 1.00 96.06 296 TYR A N 1
ATOM 2362 C CA . TYR A 1 296 ? -11.003 5.647 -2.299 1.00 96.06 296 TYR A CA 1
ATOM 2363 C C . TYR A 1 296 ? -12.370 5.356 -1.687 1.00 96.06 296 TYR A C 1
ATOM 2365 O O . TYR A 1 296 ? -12.504 5.317 -0.465 1.00 96.06 296 TYR A O 1
ATOM 2373 N N . VAL A 1 297 ? -13.377 5.097 -2.522 1.00 96.88 297 VAL A N 1
ATOM 2374 C CA . VAL A 1 297 ? -14.719 4.729 -2.060 1.00 96.88 297 VAL A CA 1
ATOM 2375 C C . VAL A 1 297 ? -14.667 3.441 -1.240 1.00 96.88 297 VAL A C 1
ATOM 2377 O O . VAL A 1 297 ? -15.296 3.376 -0.186 1.00 96.88 297 VAL A O 1
ATOM 2380 N N . GLY A 1 298 ? -13.894 2.439 -1.666 1.00 97.31 298 GLY A N 1
ATOM 2381 C CA . GLY A 1 298 ? -13.700 1.196 -0.918 1.00 97.31 298 GLY A CA 1
ATOM 2382 C C . GLY A 1 298 ? -13.086 1.421 0.467 1.00 97.31 298 GLY A C 1
ATOM 2383 O O . GLY A 1 298 ? -13.631 0.937 1.460 1.00 97.31 298 GLY A O 1
ATOM 2384 N N . LEU A 1 299 ? -12.004 2.201 0.547 1.00 97.69 299 LEU A N 1
ATOM 2385 C CA . LEU A 1 299 ? -11.316 2.533 1.799 1.00 97.69 299 LEU A CA 1
ATOM 2386 C C . LEU A 1 299 ? -12.215 3.329 2.754 1.00 97.69 299 LEU A C 1
ATOM 2388 O O . LEU A 1 299 ? -12.350 2.962 3.921 1.00 97.69 299 LEU A O 1
ATOM 2392 N N . LEU A 1 300 ? -12.887 4.371 2.257 1.00 97.44 300 LEU A N 1
ATOM 2393 C CA . LEU A 1 300 ? -13.804 5.187 3.057 1.00 97.44 300 LEU A CA 1
ATOM 2394 C C . LEU A 1 300 ? -15.023 4.388 3.524 1.00 97.44 300 LEU A C 1
ATOM 2396 O O . LEU A 1 300 ? -15.445 4.532 4.668 1.00 97.44 300 LEU A O 1
ATOM 2400 N N . THR A 1 301 ? -15.565 3.511 2.675 1.00 97.62 301 THR A N 1
ATOM 2401 C CA . THR A 1 301 ? -16.677 2.626 3.053 1.00 97.62 301 THR A CA 1
ATOM 2402 C C . THR A 1 301 ? -16.238 1.641 4.134 1.00 97.62 301 THR A C 1
ATOM 2404 O O . THR A 1 301 ? -16.942 1.468 5.127 1.00 97.62 301 THR A O 1
ATOM 2407 N N . GLY A 1 302 ? -15.061 1.026 3.980 1.00 97.12 302 GLY A N 1
ATOM 2408 C CA . GLY A 1 302 ? -14.483 0.137 4.986 1.00 97.12 302 GLY A CA 1
ATOM 2409 C C . GLY A 1 302 ? -14.291 0.840 6.330 1.00 97.12 302 GLY A C 1
ATOM 2410 O O . GLY A 1 302 ? -14.720 0.322 7.361 1.00 97.12 302 GLY A O 1
ATOM 2411 N N . TRP A 1 303 ? -13.724 2.047 6.317 1.00 97.56 303 TRP A N 1
ATOM 2412 C CA . TRP A 1 303 ? -13.557 2.860 7.520 1.00 97.56 303 TRP A CA 1
ATOM 2413 C C . TRP A 1 303 ? -14.899 3.257 8.140 1.00 97.56 303 TRP A C 1
ATOM 2415 O O . TRP A 1 303 ? -15.076 3.088 9.340 1.00 97.56 303 TRP A O 1
ATOM 2425 N N . ALA A 1 304 ? -15.881 3.695 7.345 1.00 97.38 304 ALA A N 1
ATOM 2426 C CA . ALA A 1 304 ? -17.203 4.075 7.843 1.00 97.38 304 ALA A CA 1
ATOM 2427 C C . ALA A 1 304 ? -17.925 2.902 8.529 1.00 97.38 304 ALA A C 1
ATOM 2429 O O . ALA A 1 304 ? -18.560 3.090 9.568 1.00 97.38 304 ALA A O 1
ATOM 2430 N N . ILE A 1 305 ? -17.786 1.681 7.995 1.00 96.75 305 ILE A N 1
ATOM 2431 C CA . ILE A 1 305 ? -18.304 0.461 8.631 1.00 96.75 305 ILE A CA 1
ATOM 2432 C C . ILE A 1 305 ? -17.635 0.244 9.991 1.00 96.75 305 ILE A C 1
ATOM 2434 O O . ILE A 1 305 ? -18.323 -0.047 10.972 1.00 96.75 305 ILE A O 1
ATOM 2438 N N . VAL A 1 306 ? -16.310 0.389 10.069 1.00 95.38 306 VAL A N 1
ATOM 2439 C CA . VAL A 1 306 ? -15.580 0.241 11.334 1.00 95.38 306 VAL A CA 1
ATOM 2440 C C . VAL A 1 306 ? -15.980 1.326 12.333 1.00 95.38 306 VAL A C 1
ATOM 2442 O O . VAL A 1 306 ? -16.311 1.009 13.476 1.00 95.38 306 VAL A O 1
ATOM 2445 N N . TYR A 1 307 ? -16.038 2.580 11.895 1.00 95.50 307 TYR A N 1
ATOM 2446 C CA . TYR A 1 307 ? -16.461 3.715 12.705 1.00 95.50 307 TYR A CA 1
ATOM 2447 C C . TYR A 1 307 ? -17.870 3.507 13.274 1.00 95.50 307 TYR A C 1
ATOM 2449 O O . TYR A 1 307 ? -18.106 3.675 14.471 1.00 95.50 307 TYR A O 1
ATOM 2457 N N . GLN A 1 308 ? -18.812 3.040 12.450 1.00 95.12 308 GLN A N 1
ATOM 2458 C CA . GLN A 1 308 ? -20.156 2.707 12.914 1.00 95.12 308 GLN A CA 1
ATOM 2459 C C . GLN A 1 308 ? -20.133 1.594 13.974 1.00 95.12 308 GLN A C 1
ATOM 2461 O O . GLN A 1 308 ? -20.826 1.696 14.988 1.00 95.12 308 GLN A O 1
ATOM 2466 N N . GLN A 1 309 ? -19.312 0.555 13.794 1.00 93.00 309 GLN A N 1
ATOM 2467 C CA . GLN A 1 309 ? -19.158 -0.512 14.789 1.00 93.00 309 GLN A CA 1
ATOM 2468 C C . GLN A 1 309 ? -18.542 -0.013 16.106 1.00 93.00 309 GLN A C 1
ATOM 2470 O O . GLN A 1 309 ? -18.920 -0.508 17.175 1.00 93.00 309 GLN A O 1
ATOM 2475 N N . GLN A 1 310 ? -17.643 0.975 16.048 1.00 91.00 310 GLN A N 1
ATOM 2476 C CA . GLN A 1 310 ? -17.092 1.646 17.227 1.00 91.00 310 GLN A CA 1
ATOM 2477 C C . GLN A 1 310 ? -18.177 2.451 17.958 1.00 91.00 310 GLN A C 1
ATOM 2479 O O . GLN A 1 310 ? -18.365 2.254 19.157 1.00 91.00 310 GLN A O 1
ATOM 2484 N N . VAL A 1 311 ? -18.953 3.283 17.252 1.00 89.00 311 VAL A N 1
ATOM 2485 C CA . VAL A 1 311 ? -20.024 4.118 17.843 1.00 89.00 311 VAL A CA 1
ATOM 2486 C C . VAL A 1 311 ? -21.171 3.283 18.421 1.00 89.00 311 VAL A C 1
ATOM 2488 O O . VAL A 1 311 ? -21.783 3.652 19.427 1.00 89.00 311 VAL A O 1
ATOM 2491 N N . GLU A 1 312 ? -21.483 2.144 17.806 1.00 89.00 312 GLU A N 1
ATOM 2492 C CA . GLU A 1 312 ? -22.491 1.209 18.313 1.00 89.00 312 GLU A CA 1
ATOM 2493 C C . GLU A 1 312 ? -22.012 0.414 19.537 1.00 89.00 312 GLU A C 1
ATOM 2495 O O . GLU A 1 312 ? -22.812 -0.285 20.158 1.00 89.00 312 GLU A O 1
ATOM 2500 N N . GLY A 1 313 ? -20.724 0.495 19.891 1.00 86.31 313 GLY A N 1
ATOM 2501 C CA . GLY A 1 313 ? -20.145 -0.264 20.998 1.00 86.31 313 GLY A CA 1
ATOM 2502 C C . GLY A 1 313 ? -20.116 -1.774 20.746 1.00 86.31 313 GLY A C 1
ATOM 2503 O O . GLY A 1 313 ? -19.909 -2.547 21.679 1.00 86.31 313 GLY A O 1
ATOM 2504 N N . LYS A 1 314 ? -20.297 -2.220 19.492 1.00 87.75 314 LYS A N 1
ATOM 2505 C CA . LYS A 1 314 ? -20.240 -3.646 19.117 1.00 87.75 314 LYS A CA 1
ATOM 2506 C C . LYS A 1 314 ? -18.859 -4.253 19.368 1.00 87.75 314 LYS A C 1
ATOM 2508 O O . LYS A 1 314 ? -18.762 -5.456 19.594 1.00 87.75 314 LYS A O 1
ATOM 2513 N N . MET A 1 315 ? -17.828 -3.410 19.357 1.00 86.25 315 MET A N 1
ATOM 2514 C CA . MET A 1 315 ? -16.438 -3.783 19.620 1.00 86.25 315 MET A CA 1
ATOM 2515 C C . MET A 1 315 ? -16.081 -3.823 21.114 1.00 86.25 315 MET A C 1
ATOM 2517 O O . MET A 1 315 ? -15.006 -4.298 21.471 1.00 86.25 315 MET A O 1
ATOM 2521 N N . ILE A 1 316 ? -16.959 -3.347 22.006 1.00 87.75 316 ILE A N 1
ATOM 2522 C CA . ILE A 1 316 ? -16.696 -3.382 23.447 1.00 87.75 316 ILE A CA 1
ATOM 2523 C C . ILE A 1 316 ? -16.781 -4.830 23.938 1.00 87.75 316 ILE A C 1
ATOM 2525 O O . ILE A 1 316 ? -17.725 -5.568 23.635 1.00 87.75 316 ILE A O 1
ATOM 2529 N N . ALA A 1 317 ? -15.796 -5.243 24.737 1.00 87.88 317 ALA A N 1
ATOM 2530 C CA . ALA A 1 317 ? -15.796 -6.556 25.357 1.00 87.88 317 ALA A CA 1
ATOM 2531 C C . ALA A 1 317 ? -17.031 -6.718 26.260 1.00 87.88 317 ALA A C 1
ATOM 2533 O O . ALA A 1 317 ? -17.119 -6.135 27.334 1.00 87.88 317 ALA A O 1
ATOM 2534 N N . GLN A 1 318 ? -17.973 -7.578 25.860 1.00 89.50 318 GLN A N 1
ATOM 2535 C CA . GLN A 1 318 ? -19.173 -7.858 26.665 1.00 89.50 318 GLN A CA 1
ATOM 2536 C C . GLN A 1 318 ? -18.843 -8.391 28.065 1.00 89.50 318 GLN A C 1
ATOM 2538 O O . GLN A 1 318 ? -19.662 -8.286 28.980 1.00 89.50 318 GLN A O 1
ATOM 2543 N N . HIS A 1 319 ? -17.662 -9.000 28.205 1.00 90.31 319 HIS A N 1
ATOM 2544 C CA . HIS A 1 319 ? -17.145 -9.516 29.457 1.00 90.31 319 HIS A CA 1
ATOM 2545 C C . HIS A 1 319 ? -15.712 -9.036 29.649 1.00 90.31 319 HIS A C 1
ATOM 2547 O O . HIS A 1 319 ? -14.856 -9.298 28.803 1.00 90.31 319 HIS A O 1
ATOM 2553 N N . ILE A 1 320 ? -15.446 -8.401 30.784 1.00 92.19 320 ILE A N 1
ATOM 2554 C CA . ILE A 1 320 ? -14.094 -8.047 31.212 1.00 92.19 320 ILE A CA 1
ATOM 2555 C C . ILE A 1 320 ? -13.741 -8.931 32.400 1.00 92.19 320 ILE A C 1
ATOM 2557 O O . ILE A 1 320 ? -14.561 -9.150 33.290 1.00 92.19 320 ILE A O 1
ATOM 2561 N N . ARG A 1 321 ? -12.528 -9.477 32.413 1.00 92.62 321 ARG A N 1
ATOM 2562 C CA . ARG A 1 321 ? -11.975 -10.136 33.595 1.00 92.62 321 ARG A CA 1
ATOM 2563 C C . ARG A 1 321 ? -11.038 -9.142 34.261 1.00 92.62 321 ARG A C 1
ATOM 2565 O O . ARG A 1 321 ? -10.020 -8.802 33.670 1.00 92.62 321 ARG A O 1
ATOM 2572 N N . ALA A 1 322 ? -11.406 -8.673 35.445 1.00 93.88 322 ALA A N 1
ATOM 2573 C CA . ALA A 1 322 ? -10.529 -7.851 36.261 1.00 93.88 322 ALA A CA 1
ATOM 2574 C C . ALA A 1 322 ? -9.867 -8.747 37.307 1.00 93.88 322 ALA A C 1
ATOM 2576 O O . ALA A 1 322 ? -10.537 -9.548 37.967 1.00 93.88 322 ALA A O 1
ATOM 2577 N N . GLU A 1 323 ? -8.553 -8.626 37.432 1.00 93.50 323 GLU A N 1
ATOM 2578 C CA . GLU A 1 323 ? -7.768 -9.278 38.470 1.00 93.50 323 GLU A CA 1
ATOM 2579 C C . GLU A 1 323 ? -7.038 -8.185 39.229 1.00 93.50 323 GLU A C 1
ATOM 2581 O O . GLU A 1 323 ? -6.173 -7.50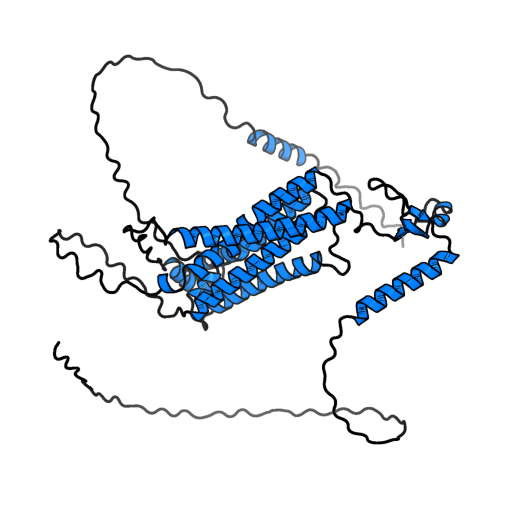3 38.684 1.00 93.50 323 GLU A O 1
ATOM 2586 N N . PHE A 1 324 ? -7.433 -7.983 40.477 1.00 92.81 324 PHE A N 1
ATOM 2587 C CA . PHE A 1 324 ? -6.759 -7.056 41.362 1.00 92.81 324 PHE A CA 1
ATOM 2588 C C . PHE A 1 324 ? -5.677 -7.819 42.117 1.00 92.81 324 PHE A C 1
ATOM 2590 O O . PHE A 1 324 ? -5.949 -8.865 42.712 1.00 92.81 324 PHE A O 1
ATOM 2597 N N . GLY A 1 325 ? -4.450 -7.300 42.071 1.00 88.94 325 GLY A N 1
ATOM 2598 C CA . GLY A 1 325 ? -3.344 -7.840 42.851 1.00 88.94 325 GLY A CA 1
ATOM 2599 C C . GLY A 1 325 ? -3.637 -7.729 44.347 1.00 88.94 325 GLY A C 1
ATOM 2600 O O . GLY A 1 325 ? -4.051 -6.682 44.839 1.00 88.94 325 GLY A O 1
ATOM 2601 N N . ASP A 1 326 ? -3.393 -8.808 45.074 1.00 88.31 326 ASP A N 1
ATOM 2602 C CA . ASP A 1 326 ? -3.556 -8.919 46.525 1.00 88.31 326 ASP A CA 1
ATOM 2603 C C . ASP A 1 326 ? -2.363 -8.357 47.317 1.00 88.31 326 ASP A C 1
ATOM 2605 O O . ASP A 1 326 ? -2.464 -8.175 48.530 1.00 88.31 326 ASP A O 1
ATOM 2609 N N . LYS A 1 327 ? -1.259 -8.025 46.630 1.00 90.00 327 LYS A N 1
ATOM 2610 C CA . LYS A 1 327 ? 0.024 -7.626 47.236 1.00 90.00 327 LYS A CA 1
ATOM 2611 C C . LYS A 1 327 ? -0.061 -6.448 48.212 1.00 90.00 327 LYS A C 1
ATOM 2613 O O . LYS A 1 327 ? 0.669 -6.443 49.195 1.00 90.00 327 LYS A O 1
ATOM 2618 N N . PHE A 1 328 ? -0.927 -5.466 47.957 1.00 88.12 328 PHE A N 1
ATOM 2619 C CA . PHE A 1 328 ? -1.028 -4.251 48.784 1.00 88.12 328 PHE A CA 1
ATOM 2620 C C . PHE A 1 328 ? -2.329 -4.162 49.587 1.00 88.12 328 PHE A C 1
ATOM 2622 O O . PHE A 1 328 ? -2.360 -3.550 50.650 1.00 88.12 328 PHE A O 1
ATOM 2629 N N . ASN A 1 329 ? -3.415 -4.772 49.106 1.00 91.19 329 ASN A N 1
ATOM 2630 C CA . ASN A 1 329 ? -4.692 -4.780 49.810 1.00 91.19 329 ASN A CA 1
ATOM 2631 C C . ASN A 1 329 ? -5.441 -6.085 49.529 1.00 91.19 329 ASN A C 1
ATOM 2633 O O . ASN A 1 329 ? -6.088 -6.234 48.493 1.00 91.19 329 ASN A O 1
ATOM 2637 N N . GLN A 1 330 ? -5.404 -7.012 50.489 1.00 91.31 330 GLN A N 1
ATOM 2638 C CA . GLN A 1 330 ? -6.079 -8.311 50.385 1.00 91.31 330 GLN A CA 1
ATOM 2639 C C . GLN A 1 330 ? -7.589 -8.183 50.123 1.00 91.31 330 GLN A C 1
ATOM 2641 O O . GLN A 1 330 ? -8.184 -9.068 49.511 1.00 91.31 330 GLN A O 1
ATOM 2646 N N . LYS A 1 331 ? -8.225 -7.066 50.517 1.00 91.50 331 LYS A N 1
ATOM 2647 C CA . LYS A 1 331 ? -9.656 -6.843 50.260 1.00 91.50 331 LYS A CA 1
ATOM 2648 C C . LYS A 1 331 ? -9.965 -6.616 48.777 1.00 91.50 331 LYS A C 1
ATOM 2650 O O . LYS A 1 331 ? -11.096 -6.859 48.364 1.00 91.50 331 LYS A O 1
ATOM 2655 N N . LEU A 1 332 ? -8.990 -6.193 47.966 1.00 91.75 332 LEU A N 1
ATOM 2656 C CA . LEU A 1 332 ? -9.194 -6.026 46.524 1.00 91.75 332 LEU A CA 1
ATOM 2657 C C . LEU A 1 332 ? -9.386 -7.366 45.806 1.00 91.75 332 LEU A C 1
ATOM 2659 O O . LEU A 1 332 ? -10.093 -7.422 44.801 1.00 91.75 332 LEU A O 1
ATOM 2663 N N . GLY A 1 333 ? -8.864 -8.458 46.374 1.00 90.69 333 GLY A N 1
ATOM 2664 C CA . GLY A 1 333 ? -9.057 -9.806 45.844 1.00 90.69 333 GLY A CA 1
ATOM 2665 C C . GLY A 1 333 ? -10.533 -10.208 45.722 1.00 90.69 333 GLY A C 1
ATOM 2666 O O . GLY A 1 333 ? -10.884 -10.957 44.813 1.00 90.69 333 GLY A O 1
ATOM 2667 N N . PHE A 1 334 ? -11.426 -9.661 46.560 1.00 89.19 334 PHE A N 1
ATOM 2668 C CA . PHE A 1 334 ? -12.869 -9.927 46.473 1.00 89.19 334 PHE A CA 1
ATOM 2669 C C . PHE A 1 334 ? -13.527 -9.334 45.221 1.00 89.19 334 PHE A C 1
ATOM 2671 O O . PHE A 1 334 ? -14.554 -9.845 44.772 1.00 89.19 334 PHE A O 1
ATOM 2678 N N . TYR A 1 335 ? -12.928 -8.298 44.631 1.00 91.94 335 TYR A N 1
ATOM 2679 C CA . TYR A 1 335 ? -13.392 -7.702 43.379 1.00 91.94 335 TYR A CA 1
ATOM 2680 C C . TYR A 1 335 ? -12.806 -8.410 42.149 1.00 91.94 335 TYR A C 1
ATOM 2682 O O . TYR A 1 335 ? -13.257 -8.185 41.030 1.00 91.94 335 TYR A O 1
ATOM 2690 N N . SER A 1 336 ? -11.855 -9.335 42.320 1.00 93.06 336 SER A N 1
ATOM 2691 C CA . SER A 1 336 ? -11.339 -10.128 41.203 1.00 93.06 336 SER A CA 1
ATOM 2692 C C . SER A 1 336 ? -12.434 -11.043 40.641 1.00 93.06 336 SER A C 1
ATOM 2694 O O . SER A 1 336 ? -13.068 -11.853 41.333 1.00 93.06 336 SER A O 1
ATOM 2696 N N . GLY A 1 337 ? -12.704 -10.915 39.346 1.00 93.75 337 GLY A N 1
ATOM 2697 C CA . GLY A 1 337 ? -13.845 -11.584 38.745 1.00 93.75 337 GLY A CA 1
ATOM 2698 C C . GLY A 1 337 ? -14.106 -11.241 37.292 1.00 93.75 337 GLY A C 1
ATOM 2699 O O . GLY A 1 337 ? -13.406 -10.460 36.654 1.00 93.75 337 GLY A O 1
ATOM 2700 N N . THR A 1 338 ? -15.147 -11.873 36.755 1.00 93.81 338 THR A N 1
ATOM 2701 C CA . THR A 1 338 ? -15.700 -11.511 35.453 1.00 93.81 338 THR A CA 1
ATOM 2702 C C . THR A 1 338 ? -16.819 -10.508 35.666 1.00 93.81 338 THR A C 1
ATOM 2704 O O . THR A 1 338 ? -17.699 -10.722 36.496 1.00 93.81 338 THR A O 1
ATOM 2707 N N . TYR A 1 339 ? -16.794 -9.439 34.895 1.00 94.94 339 TYR A N 1
ATOM 2708 C CA . TYR A 1 339 ? -17.816 -8.418 34.861 1.00 94.94 339 TYR A CA 1
ATOM 2709 C C . TYR A 1 339 ? -18.538 -8.484 33.526 1.00 94.94 339 TYR A C 1
ATOM 2711 O O . TYR A 1 339 ? -17.919 -8.770 32.501 1.00 94.94 339 TYR A O 1
ATOM 2719 N N . LYS A 1 340 ? -19.842 -8.228 33.538 1.00 94.06 340 LYS A N 1
ATOM 2720 C CA . LYS A 1 340 ? -20.675 -8.182 32.339 1.00 94.06 340 LYS A CA 1
ATOM 2721 C C . LYS A 1 340 ? -21.098 -6.753 32.065 1.00 94.06 340 LYS A C 1
ATOM 2723 O O . LYS A 1 340 ? -21.538 -6.067 32.983 1.00 94.06 340 LYS A O 1
ATOM 2728 N N . MET A 1 341 ? -21.025 -6.346 30.805 1.00 91.81 341 MET A N 1
ATOM 2729 C CA . MET A 1 341 ? -21.547 -5.051 30.384 1.00 91.81 341 MET A CA 1
ATOM 2730 C C . MET A 1 341 ? -23.074 -5.008 30.566 1.00 91.81 341 MET A C 1
ATOM 2732 O O . MET A 1 341 ? -23.793 -5.920 30.130 1.00 91.81 341 MET A O 1
ATOM 2736 N N . GLN A 1 342 ? -23.578 -3.965 31.218 1.00 92.88 342 GLN A N 1
ATOM 2737 C CA . GLN A 1 342 ? -25.005 -3.768 31.439 1.00 92.88 342 GLN A CA 1
ATOM 2738 C C . GLN A 1 342 ? -25.683 -3.303 30.142 1.00 92.88 342 GLN A C 1
ATOM 2740 O O . GLN A 1 342 ? -25.197 -2.421 29.445 1.00 92.88 342 GLN A O 1
ATOM 2745 N N . LYS A 1 343 ? -26.840 -3.886 29.798 1.00 87.00 343 LYS A N 1
ATOM 2746 C CA . LYS A 1 343 ? -27.525 -3.607 28.516 1.00 87.00 343 LYS A CA 1
ATOM 2747 C C . LYS A 1 343 ? -27.997 -2.155 28.355 1.00 87.00 343 LYS A C 1
ATOM 2749 O O . LYS A 1 343 ? -28.211 -1.725 27.228 1.00 87.00 343 LYS A O 1
ATOM 2754 N N . ASN A 1 344 ? -28.167 -1.438 29.465 1.00 83.25 344 ASN A N 1
ATOM 2755 C CA . ASN A 1 344 ? -28.725 -0.087 29.489 1.00 83.25 344 ASN A CA 1
ATOM 2756 C C . ASN A 1 344 ? -27.670 0.998 29.746 1.00 83.25 344 ASN A C 1
ATOM 2758 O O . ASN A 1 344 ? -28.036 2.169 29.822 1.00 83.25 344 ASN A O 1
ATOM 2762 N N . SER A 1 345 ? -26.386 0.647 29.886 1.00 72.81 345 SER A N 1
ATOM 2763 C CA . SER A 1 345 ? -25.348 1.659 30.078 1.00 72.81 345 SER A CA 1
ATOM 2764 C C . SER A 1 345 ? -25.156 2.425 28.768 1.00 72.81 345 SER A C 1
ATOM 2766 O O . SER A 1 345 ? -24.721 1.860 27.762 1.00 72.81 345 SER A O 1
ATOM 2768 N N . LEU A 1 346 ? -25.581 3.689 28.767 1.00 57.00 346 LEU A N 1
ATOM 2769 C CA . LEU A 1 346 ? -25.539 4.598 27.624 1.00 57.00 346 LEU A CA 1
ATOM 2770 C C . LEU A 1 346 ? -24.150 4.646 26.969 1.00 57.00 346 LEU A C 1
ATOM 2772 O O . LEU A 1 346 ? -23.125 4.568 27.638 1.00 57.00 346 LEU A O 1
ATOM 2776 N N . LYS A 1 347 ? -24.152 4.889 25.651 1.00 64.94 347 LYS A N 1
ATOM 2777 C CA . LYS A 1 347 ? -23.026 4.848 24.691 1.00 64.94 347 LYS A CA 1
ATOM 2778 C C . LYS A 1 347 ? -21.686 5.486 25.112 1.00 64.94 347 LYS A C 1
ATOM 2780 O O . LYS A 1 347 ? -20.697 5.243 24.435 1.00 64.94 347 LYS A O 1
ATOM 2785 N N . ARG A 1 348 ? -21.631 6.309 26.166 1.00 64.44 348 ARG A N 1
ATOM 2786 C CA . ARG A 1 348 ? -20.405 7.004 26.607 1.00 64.44 348 ARG A CA 1
ATOM 2787 C C . ARG A 1 348 ? -19.723 6.385 27.828 1.00 64.44 348 ARG A C 1
ATOM 2789 O O . ARG A 1 348 ? -18.522 6.568 27.978 1.00 64.44 348 ARG A O 1
ATOM 2796 N N . HIS A 1 349 ? -20.441 5.633 28.663 1.00 78.88 349 HIS A N 1
ATOM 2797 C CA . HIS A 1 349 ? -19.865 4.974 29.836 1.00 78.88 349 HIS A CA 1
ATOM 2798 C C . HIS A 1 349 ? -20.353 3.529 29.888 1.00 78.88 349 HIS A C 1
ATOM 2800 O O . HIS A 1 349 ? -21.526 3.268 30.142 1.00 78.88 349 HIS A O 1
ATOM 2806 N N . ALA A 1 350 ? -19.448 2.591 29.609 1.00 84.38 350 ALA A N 1
ATOM 2807 C CA . ALA A 1 350 ? -19.737 1.173 29.747 1.00 84.38 350 ALA A CA 1
ATOM 2808 C C . ALA A 1 350 ? -19.776 0.822 31.239 1.00 84.38 350 ALA A C 1
ATOM 2810 O O . ALA A 1 350 ? -18.754 0.884 31.924 1.00 84.38 350 ALA A O 1
ATOM 2811 N N . GLU A 1 351 ? -20.958 0.469 31.739 1.00 91.12 351 GLU A N 1
ATOM 2812 C CA . GLU A 1 351 ? -21.126 0.022 33.118 1.00 91.12 351 GLU A CA 1
ATOM 2813 C C . GLU A 1 351 ? -20.998 -1.497 33.176 1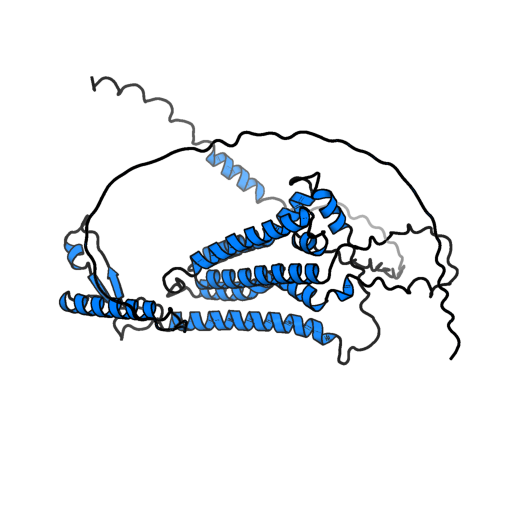.00 91.12 351 GLU A C 1
ATOM 2815 O O . GLU A 1 351 ? -21.597 -2.236 32.386 1.00 91.12 351 GLU A O 1
ATOM 2820 N N . TYR A 1 352 ? -20.188 -1.960 34.119 1.00 93.31 352 TYR A N 1
ATOM 2821 C CA . TYR A 1 352 ? -19.829 -3.357 34.271 1.00 93.31 352 TYR A CA 1
ATOM 2822 C C . TYR A 1 352 ? -20.319 -3.868 35.617 1.00 93.31 352 TYR A C 1
ATOM 2824 O O . TYR A 1 352 ? -19.835 -3.458 36.669 1.00 93.31 352 TYR A O 1
ATOM 2832 N N . THR A 1 353 ? -21.257 -4.809 35.589 1.00 94.69 353 THR A N 1
ATOM 2833 C CA . THR A 1 353 ? -21.761 -5.451 36.804 1.00 94.69 353 THR A CA 1
ATOM 2834 C C . THR A 1 353 ? -20.968 -6.723 37.074 1.00 94.69 353 THR A C 1
ATOM 2836 O O . THR A 1 353 ? -20.773 -7.556 36.182 1.00 94.69 353 THR A O 1
ATOM 2839 N N . PHE A 1 354 ? -20.501 -6.885 38.311 1.00 95.62 354 PHE A N 1
ATOM 2840 C CA . PHE A 1 354 ? -19.798 -8.088 38.744 1.00 95.62 354 PHE A CA 1
ATOM 2841 C C . PHE A 1 354 ? -20.698 -9.324 38.613 1.00 95.62 354 PHE A C 1
ATOM 2843 O O . PHE A 1 354 ? -21.809 -9.347 39.144 1.00 95.62 354 PHE A O 1
ATOM 2850 N N . LEU A 1 355 ? -20.218 -10.366 37.927 1.00 94.56 355 LEU A N 1
ATOM 2851 C CA . LEU A 1 355 ? -20.940 -11.633 37.819 1.00 94.56 355 LEU A CA 1
ATOM 2852 C C . LEU A 1 355 ? -20.666 -12.504 39.055 1.00 94.56 355 LEU A C 1
ATOM 2854 O O . LEU A 1 355 ? -19.506 -12.894 39.285 1.00 94.56 355 LEU A O 1
ATOM 2858 N N . PRO A 1 356 ? -21.709 -12.886 39.817 1.00 91.94 356 PRO A N 1
ATOM 2859 C CA . PRO A 1 356 ? -21.545 -13.766 40.964 1.00 91.94 356 PRO A CA 1
ATOM 2860 C C . PRO A 1 356 ? -21.032 -15.151 40.526 1.00 91.94 356 PRO A C 1
ATOM 2862 O O . PRO A 1 356 ? -21.293 -15.584 39.396 1.00 91.94 356 PRO A O 1
ATOM 2865 N N . PRO A 1 357 ? -20.319 -15.892 41.400 1.00 89.44 357 PRO A N 1
ATOM 2866 C CA . PRO A 1 357 ? -19.685 -17.167 41.050 1.00 89.44 357 PRO A CA 1
ATOM 2867 C C . PRO A 1 357 ? -20.616 -18.202 40.401 1.00 89.44 357 PRO A C 1
ATOM 2869 O O . PRO A 1 357 ? -20.196 -18.927 39.497 1.00 89.44 357 PRO A O 1
ATOM 2872 N N . SER A 1 358 ? -21.887 -18.236 40.809 1.00 91.25 358 SER A N 1
ATOM 2873 C CA . SER A 1 358 ? -22.912 -19.128 40.252 1.00 91.25 358 SER A CA 1
ATOM 2874 C C . SER A 1 358 ? -23.169 -18.887 38.758 1.00 91.25 358 SER A C 1
ATOM 2876 O O . SER A 1 358 ? -23.377 -19.837 37.999 1.00 91.25 358 SER A O 1
ATOM 2878 N N . GLU A 1 359 ? -23.099 -17.636 38.300 1.00 90.12 359 GLU A N 1
ATOM 2879 C CA . GLU A 1 359 ? -23.288 -17.268 36.895 1.00 90.12 359 GLU A CA 1
ATOM 2880 C C . GLU A 1 359 ? -22.005 -17.406 36.070 1.00 90.12 359 GLU A C 1
ATOM 2882 O O . GLU A 1 359 ? -22.074 -17.692 34.870 1.00 90.12 359 GLU A O 1
ATOM 2887 N N . ARG A 1 360 ? -20.828 -17.303 36.705 1.00 82.81 360 ARG A N 1
ATOM 2888 C CA . ARG A 1 360 ? -19.525 -17.463 36.031 1.00 82.81 360 ARG A CA 1
ATOM 2889 C C . ARG A 1 360 ? -19.403 -18.814 35.336 1.00 82.81 360 ARG A C 1
ATOM 2891 O O . ARG A 1 360 ? -18.993 -18.871 34.179 1.00 82.81 360 ARG A O 1
ATOM 2898 N N . ALA A 1 361 ? -19.816 -19.893 36.003 1.00 85.06 361 ALA A N 1
ATOM 2899 C CA . ALA A 1 361 ? -19.767 -21.237 35.430 1.00 85.06 361 ALA A CA 1
ATOM 2900 C C . ALA A 1 361 ? -20.646 -21.362 34.171 1.00 85.06 361 ALA A C 1
ATOM 2902 O O . ALA A 1 361 ? -20.276 -22.049 33.217 1.00 85.06 361 ALA A O 1
ATOM 2903 N N . ARG A 1 362 ? -21.794 -20.670 34.133 1.00 85.19 362 ARG A N 1
ATOM 2904 C CA . ARG A 1 362 ? -22.667 -20.632 32.949 1.00 85.19 362 ARG A CA 1
ATOM 2905 C C . ARG A 1 362 ? -22.056 -19.791 31.831 1.00 85.19 362 ARG A C 1
ATOM 2907 O O . ARG A 1 362 ? -22.044 -20.245 30.690 1.00 85.19 362 ARG A O 1
ATOM 2914 N N . ALA A 1 363 ? -21.496 -18.625 32.151 1.00 80.31 363 ALA A N 1
ATOM 2915 C CA . ALA A 1 363 ? -20.845 -17.754 31.174 1.00 80.31 363 ALA A CA 1
ATOM 2916 C C . ALA A 1 363 ? -19.610 -18.413 30.532 1.00 80.31 363 ALA A C 1
ATOM 2918 O O . ALA A 1 363 ? -19.465 -18.375 29.313 1.00 80.31 363 ALA A O 1
ATOM 2919 N N . GLN A 1 364 ? -18.769 -19.097 31.318 1.00 82.25 364 GLN A N 1
ATOM 2920 C CA . GLN A 1 364 ? -17.608 -19.844 30.811 1.00 82.25 364 GLN A CA 1
ATOM 2921 C C . GLN A 1 364 ? -18.010 -21.035 29.931 1.00 82.25 364 GLN A C 1
ATOM 2923 O O . GLN A 1 364 ? -17.359 -21.332 28.925 1.00 82.25 364 GLN A O 1
ATOM 2928 N N . ARG A 1 365 ? -19.110 -21.721 30.268 1.00 83.62 365 ARG A N 1
ATOM 2929 C CA . ARG A 1 365 ? -19.667 -22.774 29.406 1.00 83.62 365 ARG A CA 1
ATOM 2930 C C . ARG A 1 365 ? -20.218 -22.198 28.104 1.00 83.62 365 ARG A C 1
ATOM 2932 O O . ARG A 1 365 ? -19.976 -22.781 27.056 1.00 83.62 365 ARG A O 1
ATOM 2939 N N . ALA A 1 366 ? -20.896 -21.052 28.150 1.00 79.06 366 ALA A N 1
ATOM 2940 C CA . ALA A 1 366 ? -21.395 -20.384 26.951 1.00 79.06 366 ALA A CA 1
ATOM 2941 C C . ALA A 1 366 ? -20.247 -19.921 26.038 1.00 79.06 366 ALA A C 1
ATOM 2943 O O . ALA A 1 366 ? -20.261 -20.230 24.850 1.00 79.06 366 ALA A O 1
ATOM 2944 N N . SER A 1 367 ? -19.214 -19.267 26.582 1.00 75.50 367 SER A N 1
ATOM 2945 C CA . SER A 1 367 ? -18.076 -18.778 25.791 1.00 75.50 367 SER A CA 1
ATOM 2946 C C . SER A 1 367 ? -17.243 -19.912 25.185 1.00 75.50 367 SER A C 1
ATOM 2948 O O . SER A 1 367 ? -16.862 -19.835 24.017 1.00 75.50 367 SER A O 1
ATOM 2950 N N . SER A 1 368 ? -17.025 -21.005 25.925 1.00 78.31 368 SER A N 1
ATOM 2951 C CA . SER A 1 368 ? -16.344 -22.195 25.396 1.00 78.31 368 SER A CA 1
ATOM 2952 C C . SER A 1 368 ? -17.155 -22.916 24.313 1.00 78.31 368 SER A C 1
ATOM 2954 O O . SER A 1 368 ? -16.566 -23.469 23.380 1.00 78.31 368 SER A O 1
ATOM 2956 N N . PHE A 1 369 ? -18.492 -22.874 24.377 1.00 75.81 369 PHE A N 1
ATOM 2957 C CA . PHE A 1 369 ? -19.354 -23.410 23.321 1.00 75.81 369 PHE A CA 1
ATOM 2958 C C . PHE A 1 369 ? -19.292 -22.562 22.048 1.00 75.81 369 PHE A C 1
ATOM 2960 O O . PHE A 1 369 ? -19.145 -23.117 20.958 1.00 75.81 369 PHE A O 1
ATOM 2967 N N . THR A 1 370 ? -19.343 -21.231 22.172 1.00 71.62 370 THR A N 1
ATOM 2968 C CA . THR A 1 370 ? -19.227 -20.319 21.024 1.00 71.62 370 THR A CA 1
ATOM 2969 C C . THR A 1 370 ? -17.855 -20.445 20.361 1.00 71.62 370 THR A C 1
ATOM 2971 O O . THR A 1 370 ? -17.781 -20.596 19.143 1.00 71.62 370 THR A O 1
ATOM 2974 N N . ALA A 1 371 ? -16.776 -20.517 21.149 1.00 67.75 371 ALA A N 1
ATOM 2975 C CA . ALA A 1 371 ? -15.422 -20.728 20.633 1.00 67.75 371 ALA A CA 1
ATOM 2976 C C . ALA A 1 371 ? -15.281 -22.063 19.874 1.00 67.75 371 ALA A C 1
ATOM 2978 O O . ALA A 1 371 ? -14.716 -22.097 18.781 1.00 67.75 371 ALA A O 1
ATOM 2979 N N . LYS A 1 372 ? -15.860 -23.159 20.393 1.00 74.75 372 LYS A N 1
ATOM 2980 C CA . LYS A 1 372 ? -15.879 -24.465 19.703 1.00 74.75 372 LYS A CA 1
ATOM 2981 C C . LYS A 1 372 ? -16.730 -24.478 18.433 1.00 74.75 372 LYS A C 1
ATOM 2983 O O . LYS A 1 372 ? -16.466 -25.283 17.541 1.00 74.75 372 LYS A O 1
ATOM 2988 N N . ARG A 1 373 ? -17.768 -23.640 18.347 1.00 65.94 373 ARG A N 1
ATOM 2989 C CA . ARG A 1 373 ? -18.614 -23.553 17.150 1.00 65.94 373 ARG A CA 1
ATOM 2990 C C . ARG A 1 373 ? -17.918 -22.776 16.035 1.00 65.94 373 ARG A C 1
ATOM 2992 O O . ARG A 1 373 ? -17.990 -23.208 14.891 1.00 65.94 373 ARG A O 1
ATOM 2999 N N . CYS A 1 374 ? -17.176 -21.720 16.374 1.00 56.62 374 CYS A N 1
ATOM 3000 C CA . CYS A 1 374 ? -16.359 -20.992 15.403 1.00 56.62 374 CYS A CA 1
ATOM 3001 C C . CYS A 1 374 ? -15.181 -21.832 14.878 1.00 56.62 374 CYS A C 1
ATOM 3003 O O . CYS A 1 374 ? -14.886 -21.765 13.690 1.00 56.62 374 CYS A O 1
ATOM 3005 N N . SER A 1 375 ? -14.557 -22.688 15.700 1.00 57.22 375 SER A N 1
ATOM 3006 C CA . SER A 1 375 ? -13.433 -23.522 15.233 1.00 57.22 375 SER A CA 1
ATOM 3007 C C . SER A 1 375 ? -13.835 -24.718 14.359 1.00 57.22 375 SER A C 1
ATOM 3009 O O . SER A 1 375 ? -13.003 -25.238 13.623 1.00 57.22 375 SER A O 1
ATOM 3011 N N . ARG A 1 376 ? -15.100 -25.160 14.397 1.00 56.03 376 ARG A N 1
ATOM 3012 C CA . ARG A 1 376 ? -15.604 -26.262 13.550 1.00 56.03 376 ARG A CA 1
ATOM 3013 C C . ARG A 1 376 ? -16.130 -25.816 12.182 1.00 56.03 376 ARG A C 1
ATOM 3015 O O . ARG A 1 376 ? -16.461 -26.671 11.370 1.00 56.03 376 ARG A O 1
ATOM 3022 N N . GLY A 1 377 ? -16.207 -24.511 11.922 1.00 51.34 377 GLY A N 1
ATOM 3023 C CA . GLY A 1 377 ? -16.724 -23.961 10.666 1.00 51.34 377 GLY A CA 1
ATOM 3024 C C . GLY A 1 377 ? -15.726 -23.883 9.504 1.00 51.34 377 GLY A C 1
ATOM 3025 O O . GLY A 1 377 ? -16.156 -23.582 8.398 1.00 51.34 377 GLY A O 1
ATOM 3026 N N . SER A 1 378 ? -14.426 -24.139 9.714 1.00 45.41 378 SER A N 1
ATOM 3027 C CA . SER A 1 378 ? -13.396 -23.942 8.673 1.00 45.41 378 SER A CA 1
ATOM 3028 C C . SER A 1 378 ? -12.872 -25.226 8.018 1.00 45.41 378 SER A C 1
ATOM 3030 O O . SER A 1 378 ? -12.006 -25.159 7.148 1.00 45.41 378 SER A O 1
ATOM 3032 N N . SER A 1 379 ? -13.398 -26.401 8.374 1.00 44.31 379 SER A N 1
ATOM 3033 C CA . SER A 1 379 ? -13.105 -27.642 7.650 1.00 44.31 379 SER A CA 1
ATOM 3034 C C . SER A 1 379 ? -14.132 -27.866 6.537 1.00 44.31 379 SER A C 1
ATOM 3036 O O . SER A 1 379 ? -15.212 -28.409 6.785 1.00 44.31 379 SER A O 1
ATOM 3038 N N . SER A 1 380 ? -13.801 -27.453 5.313 1.00 41.66 380 SER A N 1
ATOM 3039 C CA . SER A 1 380 ? -14.555 -27.818 4.108 1.00 41.66 380 SER A CA 1
ATOM 3040 C C . SER A 1 380 ? -14.640 -29.349 3.975 1.00 41.66 380 SER A C 1
ATOM 3042 O O . SER A 1 380 ? -13.643 -30.036 4.219 1.00 41.66 380 SER A O 1
ATOM 3044 N N . PRO A 1 381 ? -15.794 -29.919 3.583 1.00 49.03 381 PRO A N 1
ATOM 3045 C CA . PRO A 1 381 ? -15.928 -31.351 3.372 1.00 49.03 381 PRO A CA 1
ATOM 3046 C C . PRO A 1 381 ? -15.323 -31.712 2.014 1.00 49.03 381 PRO A C 1
ATOM 3048 O O . PRO A 1 381 ? -15.977 -31.590 0.981 1.00 49.03 381 PRO A O 1
ATOM 3051 N N . THR A 1 382 ? -14.071 -32.166 1.992 1.00 48.09 382 THR A N 1
ATOM 3052 C CA . THR A 1 382 ? -13.512 -32.770 0.780 1.00 48.09 382 THR A CA 1
ATOM 3053 C C . THR A 1 382 ? -14.086 -34.174 0.624 1.00 48.09 382 THR A C 1
ATOM 3055 O O . THR A 1 382 ? -13.743 -35.116 1.337 1.00 48.09 382 THR A O 1
ATOM 3058 N N . THR A 1 383 ? -15.016 -34.280 -0.313 1.00 54.53 383 THR A N 1
ATOM 3059 C CA . THR A 1 383 ? -15.546 -35.495 -0.923 1.00 54.53 383 THR A CA 1
ATOM 3060 C C . THR A 1 383 ? -14.418 -36.430 -1.362 1.00 54.53 383 THR A C 1
ATOM 3062 O O . THR A 1 383 ? -13.646 -36.066 -2.240 1.00 54.53 383 THR A O 1
ATOM 3065 N N . ALA A 1 384 ? -14.360 -37.641 -0.799 1.00 38.75 384 ALA A N 1
ATOM 3066 C CA . ALA A 1 384 ? -14.077 -38.889 -1.523 1.00 38.75 384 ALA A CA 1
ATOM 3067 C C . ALA A 1 384 ? -14.104 -40.092 -0.562 1.00 38.75 384 ALA A C 1
ATOM 3069 O O . ALA A 1 384 ? -13.168 -40.350 0.191 1.00 38.75 384 ALA A O 1
ATOM 3070 N N . ARG A 1 385 ? -15.189 -40.867 -0.632 1.00 44.09 385 ARG A N 1
ATOM 3071 C CA . ARG A 1 385 ? -15.166 -42.320 -0.394 1.00 44.09 385 ARG A CA 1
ATOM 3072 C C . ARG A 1 385 ? -14.620 -42.985 -1.674 1.00 44.09 385 ARG A C 1
ATOM 3074 O O . ARG A 1 385 ? -14.885 -42.471 -2.758 1.00 44.09 385 ARG A O 1
ATOM 3081 N N . PRO A 1 386 ? -13.929 -44.132 -1.575 1.00 53.25 386 PRO A N 1
ATOM 3082 C CA . PRO A 1 386 ? -14.680 -45.381 -1.623 1.00 53.25 386 PRO A CA 1
ATOM 3083 C C . PRO A 1 386 ? -14.283 -46.388 -0.544 1.00 53.25 386 PRO A C 1
ATOM 3085 O O . PRO A 1 386 ? -13.236 -46.327 0.091 1.00 53.25 386 PRO A O 1
ATOM 3088 N N . ALA A 1 387 ? -15.220 -47.302 -0.334 1.00 47.34 387 ALA A N 1
ATOM 3089 C CA . ALA A 1 387 ? -15.170 -48.403 0.599 1.00 47.34 387 ALA A CA 1
ATOM 3090 C C . ALA A 1 387 ? -14.087 -49.428 0.244 1.00 47.34 387 ALA A C 1
ATOM 3092 O O . ALA A 1 387 ? -13.992 -49.840 -0.906 1.00 47.34 387 ALA A O 1
ATOM 3093 N N . THR A 1 388 ? -13.422 -49.967 1.262 1.00 38.91 388 THR A N 1
ATOM 3094 C CA . THR A 1 388 ? -13.144 -51.404 1.354 1.00 38.91 388 THR A CA 1
ATOM 3095 C C . THR A 1 388 ? -13.112 -51.826 2.818 1.00 38.91 388 THR A C 1
ATOM 3097 O O . THR A 1 388 ? -12.684 -51.106 3.716 1.00 38.91 388 THR A O 1
ATOM 3100 N N . ARG A 1 389 ? -13.691 -53.002 3.039 1.00 44.38 389 ARG A N 1
ATOM 3101 C CA . ARG A 1 389 ? -14.053 -53.625 4.305 1.00 44.38 389 ARG A CA 1
ATOM 3102 C C . ARG A 1 389 ? -13.189 -54.875 4.443 1.00 44.38 389 ARG A C 1
ATOM 3104 O O . ARG A 1 389 ? -13.427 -55.812 3.699 1.00 44.38 389 ARG A O 1
ATOM 3111 N N . VAL A 1 390 ? -12.246 -54.894 5.381 1.00 37.84 390 VAL A N 1
ATOM 3112 C CA . VAL A 1 390 ? -11.574 -56.081 5.958 1.00 37.84 390 VAL A CA 1
ATOM 3113 C C . VAL A 1 390 ? -11.093 -55.593 7.334 1.00 37.84 390 VAL A C 1
ATOM 3115 O O . VAL A 1 390 ? -10.497 -54.529 7.412 1.00 37.84 390 VAL A O 1
ATOM 3118 N N . GLY A 1 391 ? -11.441 -56.146 8.490 1.00 35.56 391 GLY A N 1
ATOM 3119 C CA . GLY A 1 391 ? -11.443 -57.548 8.885 1.00 35.56 391 GLY A CA 1
ATOM 3120 C C . GLY A 1 391 ? -10.472 -57.672 10.069 1.00 35.56 391 GLY A C 1
ATOM 3121 O O . GLY A 1 391 ? -9.268 -57.648 9.880 1.00 35.56 391 GLY A O 1
ATOM 3122 N N . SER A 1 392 ? -11.051 -57.685 11.271 1.00 38.28 392 SER A N 1
ATOM 3123 C CA . SER A 1 392 ? -10.598 -58.216 12.571 1.00 38.28 392 SER A CA 1
ATOM 3124 C C . SER A 1 392 ? -9.125 -58.568 12.873 1.00 38.28 392 SER A C 1
ATOM 3126 O O . SER A 1 392 ? -8.472 -59.300 12.140 1.00 38.28 392 SER A O 1
ATOM 3128 N N . CYS A 1 393 ? -8.804 -58.318 14.152 1.00 36.88 393 CYS A N 1
ATOM 3129 C CA . CYS A 1 393 ? -7.983 -59.131 15.067 1.00 36.88 393 CYS A CA 1
ATOM 3130 C C . CYS A 1 393 ? -6.450 -59.037 14.997 1.00 36.88 393 CYS A C 1
ATOM 3132 O O . CYS A 1 393 ? -5.827 -59.422 14.020 1.00 36.88 393 CYS A O 1
ATOM 3134 N N . GLY A 1 394 ? -5.843 -58.743 16.158 1.00 34.53 394 GLY A N 1
ATOM 3135 C CA . GLY A 1 394 ? -4.576 -59.385 16.525 1.00 34.53 394 GLY A CA 1
ATOM 3136 C C . GLY A 1 394 ? -3.593 -58.573 17.369 1.00 34.53 394 GLY A C 1
ATOM 3137 O O . GLY A 1 394 ? -2.778 -57.843 16.836 1.00 34.53 394 GLY A O 1
ATOM 3138 N N . ARG A 1 395 ? -3.625 -58.828 18.683 1.00 36.19 395 ARG A N 1
ATOM 3139 C CA . ARG A 1 395 ? -2.474 -59.042 19.590 1.00 36.19 395 ARG A CA 1
ATOM 3140 C C . ARG A 1 395 ? -1.288 -58.055 19.637 1.00 36.19 395 ARG A C 1
ATOM 3142 O O . ARG A 1 395 ? -0.483 -57.922 18.729 1.00 36.19 395 ARG A O 1
ATOM 3149 N N . ARG A 1 396 ? -1.066 -57.579 20.870 1.00 41.22 396 ARG A N 1
ATOM 3150 C CA . ARG A 1 396 ? 0.212 -57.120 21.444 1.00 41.22 396 ARG A CA 1
ATOM 3151 C C . ARG A 1 396 ? 1.321 -58.188 21.356 1.00 41.22 396 ARG A C 1
ATOM 3153 O O . ARG A 1 396 ? 1.058 -59.332 21.724 1.00 41.22 396 ARG A O 1
ATOM 3160 N N . LYS A 1 397 ? 2.566 -57.771 21.079 1.00 37.03 397 LYS A N 1
ATOM 3161 C CA . LYS A 1 397 ? 3.745 -57.862 21.984 1.00 37.03 397 LYS A CA 1
ATOM 3162 C C . LYS A 1 397 ? 4.991 -57.165 21.373 1.00 37.03 397 LYS A C 1
ATOM 3164 O O . LYS A 1 397 ? 5.020 -56.985 20.161 1.00 37.03 397 LYS A O 1
ATOM 3169 N N . PRO A 1 398 ? 5.976 -56.748 22.200 1.00 63.78 398 PRO A N 1
ATOM 3170 C CA . PRO A 1 398 ? 7.132 -55.922 21.815 1.00 63.78 398 PRO A CA 1
ATOM 3171 C C . PRO A 1 398 ? 8.418 -56.751 21.618 1.00 63.78 398 PRO A C 1
ATOM 3173 O O . PRO A 1 398 ? 8.499 -57.828 22.193 1.00 63.78 398 PRO A O 1
ATOM 3176 N N . ILE A 1 399 ? 9.411 -56.228 20.880 1.00 36.44 399 ILE A N 1
ATOM 3177 C CA . ILE A 1 399 ? 10.854 -56.602 20.841 1.00 36.44 399 ILE A CA 1
ATOM 3178 C C . ILE A 1 399 ? 11.550 -55.491 20.014 1.00 36.44 399 ILE A C 1
ATOM 3180 O O . ILE A 1 399 ? 11.089 -55.168 18.926 1.00 36.44 399 ILE A O 1
ATOM 3184 N N . ALA A 1 400 ? 12.375 -54.638 20.626 1.00 34.22 400 ALA A N 1
ATOM 3185 C CA . ALA A 1 400 ? 13.836 -54.713 20.802 1.00 34.22 400 ALA A CA 1
ATOM 3186 C C . ALA A 1 400 ? 14.677 -54.344 19.554 1.00 34.22 400 ALA A C 1
ATOM 3188 O O . ALA A 1 400 ? 14.637 -55.005 18.524 1.00 34.22 400 ALA A O 1
ATOM 3189 N N . THR A 1 401 ? 15.435 -53.255 19.728 1.00 42.97 401 THR A N 1
ATOM 3190 C CA . THR A 1 401 ? 16.793 -52.942 19.238 1.00 42.97 401 THR A CA 1
ATOM 3191 C C . THR A 1 401 ? 17.450 -53.875 18.217 1.00 42.97 401 THR A C 1
ATOM 3193 O O . THR A 1 401 ? 17.680 -55.042 18.518 1.00 42.97 401 THR A O 1
ATOM 3196 N N . THR A 1 402 ? 17.926 -53.307 17.101 1.00 34.91 402 THR A N 1
ATOM 3197 C CA . THR A 1 402 ? 19.283 -53.524 16.543 1.00 34.91 402 THR A CA 1
ATOM 3198 C C . THR A 1 402 ? 19.523 -52.637 15.307 1.00 34.91 402 THR A C 1
ATOM 3200 O O . THR A 1 402 ? 18.789 -52.682 14.326 1.00 34.91 402 THR A O 1
ATOM 3203 N N . SER A 1 403 ? 20.574 -51.823 15.366 1.00 37.41 403 SER A N 1
ATOM 3204 C CA . SER A 1 403 ? 21.336 -51.264 14.230 1.00 37.41 403 SER A CA 1
ATOM 3205 C C . SER A 1 403 ? 22.524 -52.209 13.928 1.00 37.41 403 SER A C 1
ATOM 3207 O O . SER A 1 403 ? 22.770 -53.095 14.749 1.00 37.41 403 SER A O 1
ATOM 3209 N N . PRO A 1 404 ? 23.418 -51.969 12.938 1.00 62.81 404 PRO A N 1
ATOM 3210 C CA . PRO A 1 404 ? 23.348 -51.370 11.589 1.00 62.81 404 PRO A CA 1
ATOM 3211 C C . PRO A 1 404 ? 23.921 -52.414 10.548 1.00 62.81 404 PRO A C 1
ATOM 3213 O O . PRO A 1 404 ? 23.809 -53.593 10.879 1.00 62.81 404 PRO A O 1
ATOM 3216 N N . PRO A 1 405 ? 24.498 -52.136 9.331 1.00 54.72 405 PRO A N 1
ATOM 3217 C CA . PRO A 1 405 ? 25.641 -51.234 9.077 1.00 54.72 405 PRO A CA 1
ATOM 3218 C C . PRO A 1 405 ? 25.700 -50.476 7.718 1.00 54.72 405 PRO A C 1
ATOM 3220 O O . PRO A 1 405 ? 25.041 -50.776 6.724 1.00 54.72 405 PRO A O 1
ATOM 3223 N N . ARG A 1 406 ? 26.614 -49.494 7.731 1.00 40.38 406 ARG A N 1
ATOM 3224 C CA . ARG A 1 406 ? 27.352 -48.825 6.641 1.00 40.38 406 ARG A CA 1
ATOM 3225 C C . ARG A 1 406 ? 27.480 -49.603 5.318 1.00 40.38 406 ARG A C 1
ATOM 3227 O O . ARG A 1 406 ? 27.966 -50.731 5.306 1.00 40.38 406 ARG A O 1
ATOM 3234 N N . ARG A 1 407 ? 27.287 -48.900 4.194 1.00 42.41 407 ARG A N 1
ATOM 3235 C CA . ARG A 1 407 ? 27.977 -49.194 2.925 1.00 42.41 407 ARG A CA 1
ATOM 3236 C C . ARG A 1 407 ? 28.796 -47.991 2.468 1.00 42.41 407 ARG A C 1
ATOM 3238 O O . ARG A 1 407 ? 28.278 -46.892 2.311 1.00 42.41 407 ARG A O 1
ATOM 3245 N N . GLN A 1 408 ? 30.087 -48.252 2.293 1.00 37.75 408 GLN A N 1
ATOM 3246 C CA . GLN A 1 408 ? 31.074 -47.407 1.634 1.00 37.75 408 GLN A CA 1
ATOM 3247 C C . GLN A 1 408 ? 30.740 -47.279 0.143 1.00 37.75 408 GLN A C 1
ATOM 3249 O O . GLN A 1 408 ? 30.394 -48.269 -0.502 1.00 37.75 408 GLN A O 1
ATOM 3254 N N . TRP A 1 409 ? 30.899 -46.077 -0.403 1.00 48.25 409 TRP A N 1
ATOM 3255 C CA . TRP A 1 409 ? 31.023 -45.838 -1.838 1.00 48.25 409 TRP A CA 1
ATOM 3256 C C . TRP A 1 409 ? 32.467 -45.410 -2.104 1.00 48.25 409 TRP A C 1
ATOM 3258 O O . TRP A 1 409 ? 32.881 -44.330 -1.699 1.00 48.25 409 TRP A O 1
ATOM 3268 N N . ASN A 1 410 ? 33.226 -46.293 -2.751 1.00 38.03 410 ASN A N 1
ATOM 3269 C CA . ASN A 1 410 ? 34.541 -46.027 -3.324 1.00 38.03 410 ASN A CA 1
ATOM 3270 C C . ASN A 1 410 ? 34.442 -46.268 -4.832 1.00 38.03 410 ASN A C 1
ATOM 3272 O O . ASN A 1 410 ? 33.940 -47.313 -5.245 1.00 38.03 410 ASN A O 1
ATOM 3276 N N . GLY A 1 411 ? 34.976 -45.349 -5.637 1.00 36.88 411 GLY A N 1
ATOM 3277 C CA . GLY A 1 411 ? 35.278 -45.621 -7.041 1.00 36.88 411 GLY A CA 1
ATOM 3278 C C . GLY A 1 411 ? 35.327 -44.383 -7.938 1.00 36.88 411 GLY A C 1
ATOM 3279 O O . GLY A 1 411 ? 34.273 -43.900 -8.345 1.00 36.88 411 GLY A O 1
ATOM 3280 N N . PRO A 1 412 ? 36.526 -43.894 -8.308 1.00 51.22 412 PRO A N 1
ATOM 3281 C CA . PRO A 1 412 ? 36.711 -42.908 -9.363 1.00 51.22 412 PRO A CA 1
ATOM 3282 C C . PRO A 1 412 ? 36.958 -43.608 -10.710 1.00 51.22 412 PRO A C 1
ATOM 3284 O O . PRO A 1 412 ? 37.850 -44.448 -10.827 1.00 51.22 412 PRO A O 1
ATOM 3287 N N . CYS A 1 413 ? 36.226 -43.221 -11.757 1.00 41.44 413 CYS A N 1
ATOM 3288 C CA . CYS A 1 413 ? 36.555 -43.589 -13.136 1.00 41.44 413 CYS A CA 1
ATOM 3289 C C . CYS A 1 413 ? 36.985 -42.352 -13.924 1.00 41.44 413 CYS A C 1
ATOM 3291 O O . CYS A 1 413 ? 36.187 -41.498 -14.300 1.00 41.44 413 CYS A O 1
ATOM 3293 N N . ALA A 1 414 ? 38.290 -42.293 -14.170 1.00 41.25 414 ALA A N 1
ATOM 3294 C CA . ALA A 1 414 ? 38.927 -41.432 -15.146 1.00 41.25 414 ALA A CA 1
ATOM 3295 C C . ALA A 1 414 ? 38.712 -41.945 -16.585 1.00 41.25 414 ALA A C 1
ATOM 3297 O O . ALA A 1 414 ? 38.382 -43.113 -16.798 1.00 41.25 414 ALA A O 1
ATOM 3298 N N . ARG A 1 415 ? 39.115 -41.090 -17.547 1.00 36.88 415 ARG A N 1
ATOM 3299 C CA . ARG A 1 415 ? 39.384 -41.360 -18.982 1.00 36.88 415 ARG A CA 1
ATOM 3300 C C . ARG A 1 415 ? 38.126 -41.215 -19.863 1.00 36.88 415 ARG A C 1
ATOM 3302 O O . ARG A 1 415 ? 37.105 -41.818 -19.600 1.00 36.88 415 ARG A O 1
ATOM 3309 N N . LYS A 1 416 ? 38.125 -40.456 -20.967 1.00 46.16 416 LYS A N 1
ATOM 3310 C CA . LYS A 1 416 ? 39.119 -40.445 -22.053 1.00 46.16 416 LYS A CA 1
ATOM 3311 C C . LYS A 1 416 ? 38.857 -39.243 -22.984 1.00 46.16 416 LYS A C 1
ATOM 3313 O O . LYS A 1 416 ? 37.751 -39.074 -23.482 1.00 46.16 416 LYS A O 1
ATOM 3318 N N . ARG A 1 417 ? 39.903 -38.454 -23.253 1.00 43.69 417 ARG A N 1
ATOM 3319 C CA . ARG A 1 417 ? 39.995 -37.496 -24.369 1.00 43.69 417 ARG A CA 1
ATOM 3320 C C . ARG A 1 417 ? 39.766 -38.215 -25.705 1.00 43.69 417 ARG A C 1
ATOM 3322 O O . ARG A 1 417 ? 40.417 -39.235 -25.930 1.00 43.69 417 ARG A O 1
ATOM 3329 N N . ARG A 1 418 ? 38.992 -37.619 -26.617 1.00 42.59 418 ARG A N 1
ATOM 3330 C CA . ARG A 1 418 ? 39.211 -37.674 -28.075 1.00 42.59 418 ARG A CA 1
ATOM 3331 C C . ARG A 1 418 ? 38.693 -36.387 -28.712 1.00 42.59 418 ARG A C 1
ATOM 3333 O O . ARG A 1 418 ? 37.544 -36.021 -28.510 1.00 42.59 418 ARG A O 1
ATOM 3340 N N . GLY A 1 419 ? 39.577 -35.718 -29.444 1.00 37.84 419 GLY A N 1
ATOM 3341 C CA . GLY A 1 419 ? 39.230 -34.664 -30.385 1.00 37.84 419 GLY A CA 1
ATOM 3342 C C . GLY A 1 419 ? 39.057 -35.217 -31.801 1.00 37.84 419 GLY A C 1
ATOM 3343 O O . GLY A 1 419 ? 39.626 -36.253 -32.139 1.00 37.84 419 GLY A O 1
ATOM 3344 N N . SER A 1 420 ? 38.288 -34.485 -32.599 1.00 39.59 420 SER A N 1
ATOM 3345 C CA . SER A 1 420 ? 38.240 -34.467 -34.071 1.00 39.59 420 SER A CA 1
ATOM 3346 C C . SER A 1 420 ? 37.326 -33.281 -34.423 1.00 39.59 420 SER A C 1
ATOM 3348 O O . SER A 1 420 ? 36.165 -33.289 -34.038 1.00 39.59 420 SER A O 1
ATOM 3350 N N . ALA A 1 421 ? 37.812 -32.111 -34.836 1.00 35.38 421 ALA A N 1
ATOM 3351 C CA . ALA A 1 421 ? 38.368 -31.757 -36.144 1.00 35.38 421 ALA A CA 1
ATOM 3352 C C . ALA A 1 421 ? 37.389 -31.930 -37.334 1.00 35.38 421 ALA A C 1
ATOM 3354 O O . ALA A 1 421 ? 37.294 -33.021 -37.882 1.00 35.38 421 ALA A O 1
ATOM 3355 N N . ARG A 1 422 ? 36.828 -30.775 -37.766 1.00 40.19 422 ARG A N 1
ATOM 3356 C CA . ARG A 1 422 ? 36.402 -30.350 -39.132 1.00 40.19 422 ARG A CA 1
ATOM 3357 C C . ARG A 1 422 ? 35.179 -31.035 -39.794 1.00 40.19 422 ARG A C 1
ATOM 3359 O O . ARG A 1 422 ? 34.824 -32.125 -39.372 1.00 40.19 422 ARG A O 1
ATOM 3366 N N . PRO A 1 423 ? 34.574 -30.462 -40.873 1.00 51.62 423 PRO A N 1
ATOM 3367 C CA . PRO A 1 423 ? 34.838 -29.182 -41.560 1.00 51.62 423 PRO A CA 1
ATOM 3368 C C . PRO A 1 423 ? 33.604 -28.279 -41.823 1.00 51.62 423 PRO A C 1
ATOM 3370 O O . PRO A 1 423 ? 32.447 -28.681 -41.774 1.00 51.62 423 PRO A O 1
ATOM 3373 N N . SER A 1 424 ? 33.931 -27.047 -42.211 1.00 42.59 424 SER A N 1
ATOM 3374 C CA . SER A 1 424 ? 33.148 -26.100 -43.009 1.00 42.59 424 SER A CA 1
ATOM 3375 C C . SER A 1 424 ? 32.503 -26.712 -44.260 1.00 42.59 424 SER A C 1
ATOM 3377 O O . SER A 1 424 ? 33.205 -27.344 -45.048 1.00 42.59 424 SER A O 1
ATOM 3379 N N . THR A 1 425 ? 31.235 -26.390 -44.528 1.00 41.78 425 THR A N 1
ATOM 3380 C CA . THR A 1 425 ? 30.705 -26.302 -45.899 1.00 41.78 425 THR A CA 1
ATOM 3381 C C . THR A 1 425 ? 29.722 -25.142 -46.032 1.00 41.78 425 THR A C 1
ATOM 3383 O O . THR A 1 425 ? 28.885 -24.879 -45.174 1.00 41.78 425 THR A O 1
ATOM 3386 N N . SER A 1 426 ? 29.907 -24.429 -47.135 1.00 37.69 426 SER A N 1
ATOM 3387 C CA . SER A 1 426 ? 29.103 -23.354 -47.693 1.00 37.69 426 SER A CA 1
ATOM 3388 C C . SER A 1 426 ? 27.861 -23.877 -48.419 1.00 37.69 426 SER A C 1
ATOM 3390 O O . SER A 1 426 ? 27.951 -24.883 -49.118 1.00 37.69 426 SER A O 1
ATOM 3392 N N . SER A 1 427 ? 26.756 -23.134 -48.375 1.00 38.97 427 SER A N 1
ATOM 3393 C CA . SER A 1 427 ? 25.826 -22.870 -49.499 1.00 38.97 427 SER A CA 1
ATOM 3394 C C . SER A 1 427 ? 24.653 -22.055 -48.932 1.00 38.97 427 SER A C 1
ATOM 3396 O O . SER A 1 427 ? 24.027 -22.447 -47.959 1.00 38.97 427 SER A O 1
ATOM 3398 N N . ALA A 1 428 ? 24.450 -20.793 -49.312 1.00 38.09 428 ALA A N 1
ATOM 3399 C CA . ALA A 1 428 ? 23.886 -20.350 -50.586 1.00 38.09 428 ALA A CA 1
ATOM 3400 C C . ALA A 1 428 ? 22.539 -21.028 -50.897 1.00 38.09 428 ALA A C 1
ATOM 3402 O O . ALA A 1 428 ? 22.488 -22.034 -51.595 1.00 38.09 428 ALA A O 1
ATOM 3403 N N . CYS A 1 429 ? 21.437 -20.428 -50.439 1.00 38.88 429 CYS A N 1
ATOM 3404 C CA . CYS A 1 429 ? 20.132 -20.637 -51.059 1.00 38.88 429 CYS A CA 1
ATOM 3405 C C . CYS A 1 429 ? 19.403 -19.294 -51.183 1.00 38.88 429 CYS A C 1
ATOM 3407 O O . CYS A 1 429 ? 18.852 -18.756 -50.224 1.00 38.88 429 CYS A O 1
ATOM 3409 N N . ARG A 1 430 ? 19.459 -18.743 -52.400 1.00 35.12 430 ARG A N 1
ATOM 3410 C CA . ARG A 1 430 ? 18.563 -17.697 -52.895 1.00 35.12 430 ARG A CA 1
ATOM 3411 C C . ARG A 1 430 ? 17.129 -18.216 -52.825 1.00 35.12 430 ARG A C 1
ATOM 3413 O O . ARG A 1 430 ? 16.860 -19.308 -53.321 1.00 35.12 430 ARG A O 1
ATOM 3420 N N . ARG A 1 431 ? 16.189 -17.400 -52.352 1.00 39.88 431 ARG A N 1
ATOM 3421 C CA . ARG A 1 431 ? 14.787 -17.552 -52.740 1.00 39.88 431 ARG A CA 1
ATOM 3422 C C . ARG A 1 431 ? 14.221 -16.189 -53.115 1.00 39.88 431 ARG A C 1
ATOM 3424 O O . ARG A 1 431 ? 14.192 -15.265 -52.313 1.00 39.88 431 ARG A O 1
ATOM 3431 N N . ALA A 1 432 ? 13.872 -16.097 -54.391 1.00 34.47 432 ALA A N 1
ATOM 3432 C CA . ALA A 1 432 ? 13.182 -14.990 -55.013 1.00 34.47 432 ALA A CA 1
ATOM 3433 C C . ALA A 1 432 ? 11.726 -14.941 -54.536 1.00 34.47 432 ALA A C 1
ATOM 3435 O O . ALA A 1 432 ? 11.079 -15.981 -54.419 1.00 34.47 432 ALA A O 1
ATOM 3436 N N . THR A 1 433 ? 11.199 -13.736 -54.353 1.00 43.22 433 THR A N 1
ATOM 3437 C CA . THR A 1 433 ? 9.760 -13.472 -54.388 1.00 43.22 433 THR A CA 1
ATOM 3438 C C . THR A 1 433 ? 9.513 -12.416 -55.449 1.00 43.22 433 THR A C 1
ATOM 3440 O O . THR A 1 433 ? 9.860 -11.249 -55.285 1.00 43.22 433 THR A O 1
ATOM 3443 N N . ALA A 1 434 ? 8.945 -12.874 -56.561 1.00 36.66 434 ALA A N 1
ATOM 3444 C CA . ALA A 1 434 ? 8.236 -12.043 -57.510 1.00 36.66 434 ALA A CA 1
ATOM 3445 C C . ALA A 1 434 ? 6.972 -11.496 -56.831 1.00 36.66 434 ALA A C 1
ATOM 3447 O O . ALA A 1 434 ? 6.249 -12.250 -56.182 1.00 36.66 434 ALA A O 1
ATOM 3448 N N . SER A 1 435 ? 6.704 -10.204 -57.000 1.00 41.44 435 SER A N 1
ATOM 3449 C CA . SER A 1 435 ? 5.383 -9.623 -56.774 1.00 41.44 435 SER A CA 1
ATOM 3450 C C . SER A 1 435 ? 4.986 -8.888 -58.044 1.00 41.44 435 SER A C 1
ATOM 3452 O O . SER A 1 435 ? 5.568 -7.869 -58.415 1.00 41.44 435 SER A O 1
ATOM 3454 N N . SER A 1 436 ? 4.039 -9.489 -58.751 1.00 43.62 436 SER A N 1
ATOM 3455 C CA . SER A 1 436 ? 3.278 -8.892 -59.833 1.00 43.62 436 SER A CA 1
ATOM 3456 C C . SER A 1 436 ? 2.018 -8.244 -59.262 1.00 43.62 436 SER A C 1
ATOM 3458 O O . SER A 1 436 ? 1.292 -8.910 -58.533 1.00 43.62 436 SER A O 1
ATOM 3460 N N . ARG A 1 437 ? 1.765 -7.002 -59.691 1.00 42.56 437 ARG A N 1
ATOM 3461 C CA . ARG A 1 437 ? 0.459 -6.391 -60.013 1.00 42.56 437 ARG A CA 1
ATOM 3462 C C . ARG A 1 437 ? -0.739 -6.700 -59.098 1.00 42.56 437 ARG A C 1
ATOM 3464 O O . ARG A 1 437 ? -1.281 -7.797 -59.151 1.00 42.56 437 ARG A O 1
ATOM 3471 N N . THR A 1 438 ? -1.282 -5.639 -58.504 1.00 49.06 438 THR A N 1
ATOM 3472 C CA . THR A 1 438 ? -2.467 -4.922 -59.033 1.00 49.06 438 THR A CA 1
ATOM 3473 C C . THR A 1 438 ? -2.385 -3.466 -58.632 1.00 49.06 438 THR A C 1
ATOM 3475 O O . THR A 1 438 ? -1.958 -3.229 -57.481 1.00 49.06 438 THR A O 1
#

Organism: NCBI:txid2749911

Sequence (438 aa):
QEEHENDVRKEDDDNDEDDEEKLHRMESEALLGDSNTTDALQTDEFENDSCDSKSEAEEEEMDGEMDQLGEDVYSFLAASDSRTLAFWFAICIFLFQMVILTFNLVDLVGPRYFNIPFGVEWQVSASQVICLILTPAVQSDFIISFATLHDGYRRVYHPSPNLDSAHHGKSRRGRQPKSSLVQVETATRAKYRLSNLCRLVQGGVGIAVSFLLIVQSKEVVELYFNFAALGFISELDNVFFWLVDNGFILKQKLQPEALAVKGYVLEKKEPVKRFTWCLGGGCYVQYRNSLLGLIYVGLLTGWAIVYQQQVEGKMIAQHIRAEFGDKFNQKLGFYSGTYKMQKNSLKRHAEYTFLPPSERARAQRASSFTAKRCSRGSSSPTTARPATRVGSCGRRKPIATTSPPRRQWNGPCARKRRGSARPSTSSACRRATASSRT